Protein 2W53 (pdb70)

Foldseek 3Di:
DLLPQDLVLLLVLLLVQCLVPNLVVRALQSSQVSSVHGSSNVVSPDVGSVRSLLVNLCVLLVVLLVQLQCLLDPVDQQSLVSNLLSQLVVLVCLQVPVSSVSNVVSQLVDDVSVVVSLVSQLVSQLSSVVSCVVNVFWPPPFRSSVLSVQLVVQLSVLSVVCVVDVVPRPSNVSNQVSNQVSCVVTTDPPSDDRPDNDDHDD/DVLLLVCPVCSCVSSPHVCVSLLVLLVVLLVVLLVQLQCLLDPVDQQSLQSNLLSQLVVLVCLLVPVVSVVSVVSLLDDVSSVVSNVVSLVSQLVSQLSSVVSCVVNVFWDPPARSSVLSVQLSVLSSVLSVVCVVPVVVRPSNQNVQVSNLVSCPVITDPPSDDGPDNDDDD

Secondary structure (DSSP, 8-state):
-GGG--HHHHHHHHHHHHHHH-TTT--HHHHHHHHTS-HHHHHTT-SSHHHHHHHHHHHHHHHHHHHHHHTT-TT-S-HHHHHHHHHHHHHHHHHH-HHHHHHHHHHH---HHHHHHHHHHHHHHHHHHHHHHHTT-BPTT--HHHHHHHHHHHHHHHHHHHHH-TTT--HHHHHHHHHHHHHHHHB-TTSS-TT--PPPP-/-HHHHHH---HHHHHT---HHHHHHHHHHHHHHHHHHHHTT-TT-S-HHHHHHHHHHHHHHHHHH-HHHHHHHHHHT---HHHHHHHHHHHHHHHHHHHHHHHHHHTT-BPTT--HHHHHHHHHHHHHHHHHHHHH-TTT--HHHHHHHHHHHHHHHHB-TTSS-TTSPPPP-

InterPro domains:
  IPR001647 DNA-binding HTH domain, TetR-type [PF00440] (16-62)
  IPR001647 DNA-binding HTH domain, TetR-type [PR00455] (16-29)
  IPR001647 DNA-binding HTH domain, TetR-type [PR00455] (37-60)
  IPR001647 DNA-binding HTH domain, TetR-type [PS50977] (10-70)
  IPR009057 Homedomain-like superfamily [SSF46689] (2-80)
  IPR013572 Transcription regulator MAATS, C-terminal [PF08361] (85-199)
  IPR036271 Tetracyclin repressor-like, C-terminal domain superfamily [SSF48498] (83-187)
  IPR050109 HTH-type, TetR-like transcriptional regulator [PTHR30055] (2-196)

Nearest PDB structures (foldseek):
  2w53-assembly1_A  TM=1.005E+00  e=2.068E-30  Stenotrophomonas maltophilia
  3p9t-assembly1_B  TM=9.783E-01  e=3.800E-25  Stenotrophomonas maltophilia
  2w53-assembly1_B  TM=9.657E-01  e=2.876E-20  Stenotrophomonas maltophilia
  5gpa-assembly1_A  TM=8.187E-01  e=2.844E-06  Halalkalibacterium halodurans C-125
  5icj-assembly1_B  TM=6.756E-01  e=6.996E-05  Mycobacterium tuberculosis

Radius of gyration: 22.23 Å; Cα contacts (8 Å, |Δi|>4): 497; chains: 2; bounding box: 61×35×62 Å

CATH classification: 1.10.357.10

Solvent-accessible surface area: 18045 Å² total; per-residue (Å²): 146,40,61,121,6,88,116,98,29,0,0,77,8,0,8,23,1,1,30,105,91,30,48,90,186,0,62,20,87,54,0,0,68,125,29,63,69,81,106,28,0,0,117,152,56,8,155,61,55,82,76,0,37,34,8,0,4,98,53,5,34,75,62,41,14,109,59,10,69,92,2,18,45,116,157,107,90,51,2,1,78,3,0,7,5,8,13,3,54,17,5,53,80,10,31,102,42,119,97,17,81,53,0,28,35,10,18,15,62,65,90,133,67,6,57,54,8,16,110,54,15,24,64,55,8,41,72,1,2,108,38,0,99,109,65,42,32,11,76,180,78,15,61,2,118,48,3,2,41,0,0,16,0,0,10,6,0,1,32,3,0,11,39,36,7,82,145,49,1,50,16,80,109,1,0,29,60,0,0,7,13,2,4,47,41,32,2,89,123,79,28,16,100,85,47,59,103,30,154,85,25,111,99,57,27,74,38,102,34,54,197,70,26,28,80,76,26,64,118,156,77,138,48,74,3,32,16,1,77,98,19,38,85,74,34,19,100,69,7,76,108,1,25,43,100,148,109,88,60,1,0,52,1,0,3,0,7,18,2,51,20,6,49,86,7,22,123,54,120,186,31,70,108,30,31,29,34,17,26,80,63,110,76,24,62,55,49,19,56,45,7,12,112,56,12,14,60,36,2,38,96,0,1,88,49,0,99,95,68,44,28,10,87,164,86,19,59,5,96,52,3,0,17,0,2,16,0,0,24,28,0,0,39,6,2,10,37,20,15,84,149,48,6,45,12,51,154,8,0,22,74,0,0,16,16,2,5,45,41,26,1,74,124,81,43,20,100,85,58,70,81,16,136,109,71

Sequence (375 aa):
EDTQATREGILDAAEACFHEHGVARTTLEMIGARAGYTRGAVYWHFKNKSEVLAAIVERVHLPFFMQELERTSTDQRDTPVHDLRAVMIHSFIELSEDERLRKTMMEIMMLRSTEMQQAGFRDALDRMERALRRARDLGQLREGADPKIAARMLHATVLGVLHGAMVEPELMDLKRDGMMLALDMTLAAYVKDGVFVPGTVPEEPLPREGILDAAEMIGARAGYTSEVLAAIVERVHLPFFMQELERTSTDQRDTPVHDLRAVMMIHSFIELSEDERLRKTMMEIMLRSRVLTEMQQAGFFRRDALDRMERALRRARDLGQLREGADPKIAARMLHATVLGVLHGAMVEPELMDLKRDGMLALDMTLAAYVKDGVFVPGTVPEPL

Structure (mmCIF, N/CA/C/O backbone):
data_2W53
#
_entry.id   2W53
#
_cell.length_a   56.703
_cell.length_b   58.582
_cell.length_c   83.260
_cell.angle_alpha   90.00
_cell.angle_beta   103.14
_cell.angle_gamma   90.00
#
_symmetry.space_group_name_H-M   'P 1 21 1'
#
loop_
_entity.id
_entity.type
_entity.pdbx_description
1 polymer REPRESSOR
2 non-polymer 'SULFATE ION'
3 water water
#
loop_
_atom_site.group_PDB
_atom_site.id
_atom_site.type_symbol
_atom_site.label_atom_id
_atom_site.label_alt_id
_atom_site.label_comp_id
_atom_site.label_asym_id
_atom_site.label_entity_id
_atom_site.label_seq_id
_atom_site.pdbx_PDB_ins_code
_atom_site.Cartn_x
_atom_site.Cartn_y
_atom_site.Cartn_z
_atom_site.occupancy
_atom_site.B_iso_or_equiv
_atom_site.auth_seq_id
_atom_site.auth_comp_id
_atom_site.auth_asym_id
_atom_site.auth_atom_id
_atom_site.pdbx_PDB_model_num
ATOM 1 N N . GLU A 1 7 ? 39.557 14.502 51.264 1.00 50.10 7 GLU A N 1
ATOM 2 C CA . GLU A 1 7 ? 39.182 13.207 51.950 1.00 47.98 7 GLU A CA 1
ATOM 3 C C . GLU A 1 7 ? 37.939 12.623 51.260 1.00 45.99 7 GLU A C 1
ATOM 4 O O . GLU A 1 7 ? 36.797 12.946 51.625 1.00 43.36 7 GLU A O 1
ATOM 10 N N . ASP A 1 8 ? 38.165 11.728 50.297 1.00 42.77 8 ASP A N 1
ATOM 11 C CA . ASP A 1 8 ? 37.108 11.286 49.393 1.00 41.17 8 ASP A CA 1
ATOM 12 C C . ASP A 1 8 ? 35.799 10.863 50.065 1.00 40.24 8 ASP A C 1
ATOM 13 O O . ASP A 1 8 ? 34.740 11.204 49.587 1.00 40.04 8 ASP A O 1
ATOM 18 N N . THR A 1 9 ? 35.875 10.101 51.142 1.00 38.68 9 THR A N 1
ATOM 19 C CA . THR A 1 9 ? 34.655 9.594 51.796 1.00 40.16 9 THR A CA 1
ATOM 20 C C . THR A 1 9 ? 33.818 10.674 52.512 1.00 39.87 9 THR A C 1
ATOM 21 O O . THR A 1 9 ? 32.720 10.392 52.974 1.00 40.05 9 THR A O 1
ATOM 25 N N . GLN A 1 10 ? 34.340 11.895 52.617 1.00 40.75 10 GLN A N 1
ATOM 26 C CA . GLN A 1 10 ? 33.584 13.013 53.219 1.00 40.65 10 GLN A CA 1
ATOM 27 C C . GLN A 1 10 ? 32.741 13.786 52.194 1.00 40.26 10 GLN A C 1
ATOM 28 O O . GLN A 1 10 ? 31.925 14.641 52.572 1.00 37.48 10 GLN A O 1
ATOM 34 N N . ALA A 1 11 ? 32.930 13.509 50.899 1.00 40.58 11 ALA A N 1
ATOM 35 C CA . ALA A 1 11 ? 32.163 14.223 49.875 1.00 41.11 11 ALA A CA 1
ATOM 36 C C . ALA A 1 11 ? 30.680 13.881 49.990 1.00 40.44 11 ALA A C 1
ATOM 37 O O . ALA A 1 11 ? 30.324 12.721 50.211 1.00 42.69 11 ALA A O 1
ATOM 39 N N . THR A 1 12 ? 29.812 14.869 49.807 1.00 39.71 12 THR A N 1
ATOM 40 C CA . THR A 1 12 ? 28.371 14.618 49.890 1.00 39.16 12 THR A CA 1
ATOM 41 C C . THR A 1 12 ? 27.837 14.353 48.499 1.00 38.63 12 THR A C 1
ATOM 42 O O . THR A 1 12 ? 28.462 14.732 47.489 1.00 36.78 12 THR A O 1
ATOM 46 N N . ARG A 1 13 ? 26.677 13.709 48.446 1.00 37.38 13 ARG A N 1
ATOM 47 C CA . ARG A 1 13 ? 26.094 13.339 47.168 1.00 38.86 13 ARG A CA 1
ATOM 48 C C . ARG A 1 13 ? 25.704 14.606 46.415 1.00 38.85 13 ARG A C 1
ATOM 49 O O . ARG A 1 13 ? 25.945 14.710 45.215 1.00 37.15 13 ARG A O 1
ATOM 57 N N . GLU A 1 14 ? 25.097 15.560 47.130 1.00 37.69 14 GLU A N 1
ATOM 58 C CA . GLU A 1 14 ? 24.701 16.826 46.508 1.00 40.26 14 GLU A CA 1
ATOM 59 C C . GLU A 1 14 ? 25.910 17.610 45.963 1.00 40.45 14 GLU A C 1
ATOM 60 O O . GLU A 1 14 ? 25.836 18.184 44.888 1.00 42.66 14 GLU A O 1
ATOM 66 N N . GLY A 1 15 ? 27.012 17.640 46.708 1.00 39.43 15 GLY A N 1
ATOM 67 C CA . GLY A 1 15 ? 28.232 18.303 46.244 1.00 39.25 15 GLY A CA 1
ATOM 68 C C . GLY A 1 15 ? 28.805 17.655 44.995 1.00 39.04 15 GLY A C 1
ATOM 69 O O . GLY A 1 15 ? 29.238 18.351 44.083 1.00 39.48 15 GLY A O 1
ATOM 70 N N . ILE A 1 16 ? 28.813 16.321 44.936 1.00 39.47 16 ILE A N 1
ATOM 71 C CA . ILE A 1 16 ? 29.289 15.620 43.756 1.00 38.28 16 ILE A CA 1
ATOM 72 C C . ILE A 1 16 ? 28.352 15.964 42.580 1.00 38.56 16 ILE A C 1
ATOM 73 O O . ILE A 1 16 ? 28.805 16.304 41.488 1.00 38.74 16 ILE A O 1
ATOM 78 N N . LEU A 1 17 ? 27.046 15.921 42.815 1.00 37.23 17 LEU A N 1
ATOM 79 C CA . LEU A 1 17 ? 26.073 16.275 41.768 1.00 37.32 17 LEU A CA 1
ATOM 80 C C . LEU A 1 17 ? 26.198 17.732 41.310 1.00 36.44 17 LEU A C 1
ATOM 81 O O . LEU A 1 17 ? 26.149 17.991 40.119 1.00 36.41 17 LEU A O 1
ATOM 86 N N . ASP A 1 18 ? 26.345 18.676 42.248 1.00 35.72 18 ASP A N 1
ATOM 87 C CA . ASP A 1 18 ? 26.525 20.091 41.872 1.00 36.99 18 ASP A CA 1
ATOM 88 C C . ASP A 1 18 ? 27.789 20.275 41.003 1.00 36.91 18 ASP A C 1
ATOM 89 O O . ASP A 1 18 ? 27.759 20.988 39.999 1.00 35.95 18 ASP A O 1
ATOM 94 N N . ALA A 1 19 ? 28.901 19.648 41.409 1.00 37.14 19 ALA A N 1
ATOM 95 C CA . ALA A 1 19 ? 30.145 19.684 40.629 1.00 38.17 19 ALA A CA 1
ATOM 96 C C . ALA A 1 19 ? 29.956 19.043 39.262 1.00 38.98 19 ALA A C 1
ATOM 97 O O . ALA A 1 19 ? 30.404 19.583 38.264 1.00 37.17 19 ALA A O 1
ATOM 99 N N . ALA A 1 20 ? 29.287 17.884 39.225 1.00 38.26 20 ALA A N 1
ATOM 100 C CA . ALA A 1 20 ? 29.039 17.186 37.950 1.00 38.08 20 ALA A CA 1
ATOM 101 C C . ALA A 1 20 ? 28.192 17.983 36.946 1.00 37.34 20 ALA A C 1
ATOM 102 O O . ALA A 1 20 ? 28.486 18.040 35.720 1.00 35.47 20 ALA A O 1
ATOM 104 N N . GLU A 1 21 ? 27.127 18.601 37.442 1.00 35.56 21 GLU A N 1
ATOM 105 C CA . GLU A 1 21 ? 26.283 19.445 36.617 1.00 36.97 21 GLU A CA 1
ATOM 106 C C . GLU A 1 21 ? 27.085 20.606 35.968 1.00 36.92 21 GLU A C 1
ATOM 107 O O . GLU A 1 21 ? 26.926 20.916 34.764 1.00 35.73 21 GLU A O 1
ATOM 113 N N . ALA A 1 22 ? 27.957 21.243 36.754 1.00 37.63 22 ALA A N 1
ATOM 114 C CA . ALA A 1 22 ? 28.790 22.370 36.251 1.00 38.68 22 ALA A CA 1
ATOM 115 C C . ALA A 1 22 ? 29.744 21.917 35.149 1.00 36.26 22 ALA A C 1
ATOM 116 O O . ALA A 1 22 ? 29.923 22.602 34.157 1.00 39.59 22 ALA A O 1
ATOM 118 N N . CYS A 1 23 ? 30.355 20.751 35.343 1.00 39.85 23 CYS A N 1
ATOM 119 C CA . CYS A 1 23 ? 31.257 20.148 34.359 1.00 38.10 23 CYS A CA 1
ATOM 120 C C . CYS A 1 23 ? 30.542 19.780 33.077 1.00 36.79 23 CYS A C 1
ATOM 121 O O . CYS A 1 23 ? 31.020 20.085 31.997 1.00 36.09 23 CYS A O 1
ATOM 124 N N . PHE A 1 24 ? 29.405 19.093 33.211 1.00 37.33 24 PHE A N 1
ATOM 125 C CA . PHE A 1 24 ? 28.574 18.695 32.078 1.00 36.93 24 PHE A CA 1
ATOM 126 C C . PHE A 1 24 ? 28.108 19.918 31.318 1.00 36.84 24 PHE A C 1
ATOM 127 O O . PHE A 1 24 ? 28.112 19.933 30.065 1.00 35.26 24 PHE A O 1
ATOM 135 N N . HIS A 1 25 ? 27.726 20.969 32.043 1.00 36.34 25 HIS A N 1
ATOM 136 C CA . HIS A 1 25 ? 27.299 22.203 31.369 1.00 36.07 25 HIS A CA 1
ATOM 137 C C . HIS A 1 25 ? 28.432 22.837 30.556 1.00 37.77 25 HIS A C 1
ATOM 138 O O . HIS A 1 25 ? 28.203 23.393 29.478 1.00 34.95 25 HIS A O 1
ATOM 145 N N . GLU A 1 26 ? 29.646 22.758 31.086 1.00 38.25 26 GLU A N 1
ATOM 146 C CA . GLU A 1 26 ? 30.764 23.473 30.478 1.00 40.01 26 GLU A CA 1
ATOM 147 C C . GLU A 1 26 ? 31.520 22.695 29.419 1.00 39.09 26 GLU A C 1
ATOM 148 O O . GLU A 1 26 ? 31.969 23.273 28.441 1.00 39.14 26 GLU A O 1
ATOM 154 N N . HIS A 1 27 ? 31.600 21.381 29.582 1.00 37.40 27 HIS A N 1
ATOM 155 C CA . HIS A 1 27 ? 32.379 20.531 28.684 1.00 38.37 27 HIS A CA 1
ATOM 156 C C . HIS A 1 27 ? 31.550 19.566 27.873 1.00 38.67 27 HIS A C 1
ATOM 157 O O . HIS A 1 27 ? 32.008 19.037 26.865 1.00 36.70 27 HIS A O 1
ATOM 164 N N . GLY A 1 28 ? 30.323 19.318 28.318 1.00 38.63 28 GLY A N 1
ATOM 165 C CA . GLY A 1 28 ? 29.500 18.342 27.646 1.00 38.71 28 GLY A CA 1
ATOM 166 C C . GLY A 1 28 ? 29.668 17.038 28.392 1.00 39.34 28 GLY A C 1
ATOM 167 O O . GLY A 1 28 ? 30.571 16.885 29.241 1.00 41.86 28 GLY A O 1
ATOM 168 N N . VAL A 1 29 ? 28.795 16.082 28.112 1.00 40.36 29 VAL A N 1
ATOM 169 C CA . VAL A 1 29 ? 28.827 14.817 28.847 1.00 42.38 29 VAL A CA 1
ATOM 170 C C . VAL A 1 29 ? 30.033 13.951 28.457 1.00 41.20 29 VAL A C 1
ATOM 171 O O . VAL A 1 29 ? 30.733 13.405 29.311 1.00 42.80 29 VAL A O 1
ATOM 175 N N . ALA A 1 30 ? 30.273 13.846 27.157 1.00 40.13 30 ALA A N 1
ATOM 176 C CA . ALA A 1 30 ? 31.379 13.048 26.604 1.00 39.15 30 ALA A CA 1
ATOM 177 C C . ALA A 1 30 ? 32.775 13.392 27.152 1.00 38.76 30 ALA A C 1
ATOM 178 O O . ALA A 1 30 ? 33.572 12.501 27.484 1.00 39.20 30 ALA A O 1
ATOM 180 N N . ARG A 1 31 ? 33.064 14.685 27.249 1.00 38.16 31 ARG A N 1
ATOM 181 C CA . ARG A 1 31 ? 34.398 15.161 27.592 1.00 38.24 31 ARG A CA 1
ATOM 182 C C . ARG A 1 31 ? 34.615 15.318 29.097 1.00 38.37 31 ARG A C 1
ATOM 183 O O . ARG A 1 31 ? 35.741 15.506 29.534 1.00 39.84 31 ARG A O 1
ATOM 191 N N . THR A 1 32 ? 33.540 15.226 29.879 1.00 36.24 32 THR A N 1
ATOM 192 C CA . THR A 1 32 ? 33.616 15.308 31.333 1.00 35.75 32 THR A CA 1
ATOM 193 C C . THR A 1 32 ? 34.128 13.962 31.864 1.00 36.66 32 THR A C 1
ATOM 194 O O . THR A 1 32 ? 33.696 12.917 31.410 1.00 38.19 32 THR A O 1
ATOM 198 N N . THR A 1 33 ? 35.068 13.969 32.805 1.00 36.91 33 THR A N 1
ATOM 199 C CA . THR A 1 33 ? 35.554 12.713 33.334 1.00 35.18 33 THR A CA 1
ATOM 200 C C . THR A 1 33 ? 35.205 12.625 34.793 1.00 35.82 33 THR A C 1
ATOM 201 O O . THR A 1 33 ? 34.839 13.623 35.425 1.00 35.88 33 THR A O 1
ATOM 205 N N . LEU A 1 34 ? 35.339 11.429 35.357 1.00 36.02 34 LEU A N 1
ATOM 206 C CA . LEU A 1 34 ? 35.142 11.293 36.775 1.00 37.93 34 LEU A CA 1
ATOM 207 C C . LEU A 1 34 ? 36.200 12.070 37.578 1.00 38.10 34 LEU A C 1
ATOM 208 O O . LEU A 1 34 ? 35.884 12.637 38.635 1.00 40.06 34 LEU A O 1
ATOM 213 N N . GLU A 1 35 ? 37.435 12.073 37.098 1.00 34.72 35 GLU A N 1
ATOM 214 C CA . GLU A 1 35 ? 38.487 12.857 37.732 1.00 38.55 35 GLU A CA 1
ATOM 215 C C . GLU A 1 35 ? 38.126 14.345 37.754 1.00 37.60 35 GLU A C 1
ATOM 216 O O . GLU A 1 35 ? 38.337 15.045 38.745 1.00 37.68 35 GLU A O 1
ATOM 222 N N . MET A 1 36 ? 37.575 14.821 36.646 1.00 36.07 36 MET A N 1
ATOM 223 C CA . MET A 1 36 ? 37.250 16.222 36.547 1.00 37.23 36 MET A CA 1
ATOM 224 C C . MET A 1 36 ? 36.144 16.601 37.532 1.00 35.65 36 MET A C 1
ATOM 225 O O . MET A 1 36 ? 36.231 17.624 38.223 1.00 33.69 36 MET A O 1
ATOM 230 N N . ILE A 1 37 ? 35.084 15.796 37.575 1.00 35.40 37 ILE A N 1
ATOM 231 C CA . ILE A 1 37 ? 34.005 15.993 38.529 1.00 35.82 37 ILE A CA 1
ATOM 232 C C . ILE A 1 37 ? 34.542 15.977 39.985 1.00 37.02 37 ILE A C 1
ATOM 233 O O . ILE A 1 37 ? 34.243 16.880 40.788 1.00 37.63 37 ILE A O 1
ATOM 238 N N . GLY A 1 38 ? 35.378 14.995 40.303 1.00 35.96 38 GLY A N 1
ATOM 239 C CA . GLY A 1 38 ? 35.951 14.931 41.650 1.00 36.58 38 GLY A CA 1
ATOM 240 C C . GLY A 1 38 ? 36.718 16.191 41.966 1.00 36.47 38 GLY A C 1
ATOM 241 O O . GLY A 1 38 ? 36.541 16.798 43.027 1.00 38.29 38 GLY A O 1
ATOM 242 N N . ALA A 1 39 ? 37.595 16.590 41.038 1.00 38.33 39 ALA A N 1
ATOM 243 C CA . ALA A 1 39 ? 38.430 17.761 41.237 1.00 39.04 39 ALA A CA 1
ATOM 244 C C . ALA A 1 39 ? 37.572 18.994 41.416 1.00 39.05 39 ALA A C 1
ATOM 245 O O . ALA A 1 39 ? 37.853 19.834 42.279 1.00 41.78 39 ALA A O 1
ATOM 247 N N . ARG A 1 40 ? 36.548 19.113 40.581 1.00 39.68 40 ARG A N 1
ATOM 248 C CA . ARG A 1 40 ? 35.636 20.261 40.637 1.00 40.06 40 ARG A CA 1
ATOM 249 C C . ARG A 1 40 ? 35.048 20.369 42.047 1.00 39.74 40 ARG A C 1
ATOM 250 O O . ARG A 1 40 ? 34.924 21.462 42.572 1.00 38.98 40 ARG A O 1
ATOM 258 N N . ALA A 1 41 ? 34.683 19.231 42.640 1.00 38.38 41 ALA A N 1
ATOM 259 C CA . ALA A 1 41 ? 34.034 19.190 43.965 1.00 38.64 41 ALA A CA 1
ATOM 260 C C . ALA A 1 41 ? 35.034 19.393 45.098 1.00 38.97 41 ALA A C 1
ATOM 261 O O . ALA A 1 41 ? 34.643 19.559 46.254 1.00 37.88 41 ALA A O 1
ATOM 263 N N . GLY A 1 42 ? 36.323 19.362 44.763 1.00 37.63 42 GLY A N 1
ATOM 264 C CA . GLY A 1 42 ? 37.383 19.575 45.754 1.00 37.70 42 GLY A CA 1
ATOM 265 C C . GLY A 1 42 ? 38.005 18.278 46.255 1.00 36.33 42 GLY A C 1
ATOM 266 O O . GLY A 1 42 ? 38.702 18.269 47.282 1.00 37.47 42 GLY A O 1
ATOM 267 N N . TYR A 1 43 ? 37.787 17.193 45.525 1.00 35.50 43 TYR A N 1
ATOM 268 C CA . TYR A 1 43 ? 38.247 15.860 45.949 1.00 37.10 43 TYR A CA 1
ATOM 269 C C . TYR A 1 43 ? 38.926 15.186 44.765 1.00 37.75 43 TYR A C 1
ATOM 270 O O . TYR A 1 43 ? 39.553 15.860 43.954 1.00 36.68 43 TYR A O 1
ATOM 279 N N . THR A 1 44 ? 38.799 13.858 44.681 1.00 37.34 44 THR A N 1
ATOM 280 C CA . THR A 1 44 ? 39.293 13.096 43.542 1.00 38.35 44 THR A CA 1
ATOM 281 C C . THR A 1 44 ? 38.197 12.174 43.014 1.00 38.47 44 THR A C 1
ATOM 282 O O . THR A 1 44 ? 37.065 12.168 43.515 1.00 37.34 44 THR A O 1
ATOM 286 N N . ARG A 1 45 ? 38.540 11.389 41.992 1.00 36.36 45 ARG A N 1
ATOM 287 C CA . ARG A 1 45 ? 37.595 10.450 41.379 1.00 38.06 45 ARG A CA 1
ATOM 288 C C . ARG A 1 45 ? 36.941 9.528 42.463 1.00 35.73 45 ARG A C 1
ATOM 289 O O . ARG A 1 45 ? 35.793 9.148 42.370 1.00 35.98 45 ARG A O 1
ATOM 297 N N . GLY A 1 46 ? 37.695 9.188 43.477 1.00 34.21 46 GLY A N 1
ATOM 298 C CA . GLY A 1 46 ? 37.200 8.269 44.528 1.00 35.63 46 GLY A CA 1
ATOM 299 C C . GLY A 1 46 ? 35.984 8.834 45.223 1.00 37.75 46 GLY A C 1
ATOM 300 O O . GLY A 1 46 ? 35.089 8.077 45.648 1.00 39.00 46 GLY A O 1
ATOM 301 N N . ALA A 1 47 ? 35.914 10.162 45.323 1.00 37.37 47 ALA A N 1
ATOM 302 C CA . ALA A 1 47 ? 34.737 10.803 45.937 1.00 38.06 47 ALA A CA 1
ATOM 303 C C . ALA A 1 47 ? 33.498 10.579 45.057 1.00 38.86 47 ALA A C 1
ATOM 304 O O . ALA A 1 47 ? 32.370 10.499 45.541 1.00 38.70 47 ALA A O 1
ATOM 306 N N . VAL A 1 48 ? 33.701 10.454 43.756 1.00 38.03 48 VAL A N 1
ATOM 307 C CA . VAL A 1 48 ? 32.555 10.238 42.889 1.00 36.96 48 VAL A CA 1
ATOM 308 C C . VAL A 1 48 ? 32.101 8.789 43.016 1.00 37.05 48 VAL A C 1
ATOM 309 O O . VAL A 1 48 ? 30.912 8.494 43.112 1.00 36.91 48 VAL A O 1
ATOM 313 N N . TYR A 1 49 ? 33.073 7.893 43.061 1.00 35.52 49 TYR A N 1
ATOM 314 C CA . TYR A 1 49 ? 32.790 6.478 43.188 1.00 36.32 49 TYR A CA 1
ATOM 315 C C . TYR A 1 49 ? 32.081 6.215 44.510 1.00 34.73 49 TYR A C 1
ATOM 316 O O . TYR A 1 49 ? 31.374 5.226 44.643 1.00 34.65 49 TYR A O 1
ATOM 325 N N . TRP A 1 50 ? 32.324 7.047 45.514 1.00 34.09 50 TRP A N 1
ATOM 326 C CA . TRP A 1 50 ? 31.715 6.789 46.837 1.00 33.46 50 TRP A CA 1
ATOM 327 C C . TRP A 1 50 ? 30.170 6.806 46.724 1.00 35.60 50 TRP A C 1
ATOM 328 O O . TRP A 1 50 ? 29.472 6.264 47.567 1.00 33.98 50 TRP A O 1
ATOM 339 N N . HIS A 1 51 ? 29.660 7.459 45.686 1.00 36.21 51 HIS A N 1
ATOM 340 C CA . HIS A 1 51 ? 28.216 7.627 45.478 1.00 36.86 51 HIS A CA 1
ATOM 341 C C . HIS A 1 51 ? 27.683 7.062 44.197 1.00 38.21 51 HIS A C 1
ATOM 342 O O . HIS A 1 51 ? 26.500 6.700 44.130 1.00 38.33 51 HIS A O 1
ATOM 349 N N . PHE A 1 52 ? 28.539 6.984 43.179 1.00 36.96 52 PHE A N 1
ATOM 350 C CA . PHE A 1 52 ? 28.093 6.536 41.846 1.00 37.37 52 PHE A CA 1
ATOM 351 C C . PHE A 1 52 ? 29.010 5.482 41.249 1.00 37.22 52 PHE A C 1
ATOM 352 O O . PHE A 1 52 ? 30.230 5.525 41.406 1.00 37.70 52 PHE A O 1
ATOM 360 N N . LYS A 1 53 ? 28.414 4.508 40.592 1.00 37.66 53 LYS A N 1
ATOM 361 C CA . LYS A 1 53 ? 29.177 3.424 40.018 1.00 39.63 53 LYS A CA 1
ATOM 362 C C . LYS A 1 53 ? 29.989 3.944 38.833 1.00 40.07 53 LYS A C 1
ATOM 363 O O . LYS A 1 53 ? 31.095 3.496 38.593 1.00 40.68 53 LYS A O 1
ATOM 369 N N . ASN A 1 54 ? 29.442 4.904 38.088 1.00 37.75 54 ASN A N 1
ATOM 370 C CA . ASN A 1 54 ? 30.099 5.346 36.891 1.00 37.38 54 ASN A CA 1
ATOM 371 C C . ASN A 1 54 ? 29.484 6.656 36.440 1.00 36.88 54 ASN A C 1
ATOM 372 O O . ASN A 1 54 ? 28.606 7.178 37.089 1.00 34.91 54 ASN A O 1
ATOM 377 N N . LYS A 1 55 ? 29.952 7.199 35.332 1.00 39.65 55 LYS A N 1
ATOM 378 C CA . LYS A 1 55 ? 29.458 8.514 34.876 1.00 40.54 55 LYS A CA 1
ATOM 379 C C . LYS A 1 55 ? 27.971 8.476 34.459 1.00 39.67 55 LYS A C 1
ATOM 380 O O . LYS A 1 55 ? 27.249 9.428 34.685 1.00 41.02 55 LYS A O 1
ATOM 386 N N . SER A 1 56 ? 27.518 7.374 33.868 1.00 37.76 56 SER A N 1
ATOM 387 C CA . SER A 1 56 ? 26.116 7.234 33.536 1.00 38.16 56 SER A CA 1
ATOM 388 C C . SER A 1 56 ? 25.229 7.429 34.753 1.00 37.50 56 SER A C 1
ATOM 389 O O . SER A 1 56 ? 24.172 8.074 34.638 1.00 36.68 56 SER A O 1
ATOM 392 N N . GLU A 1 57 ? 25.619 6.850 35.898 1.00 35.66 57 GLU A N 1
ATOM 393 C CA . GLU A 1 57 ? 24.822 6.970 37.116 1.00 34.98 57 GLU A CA 1
ATOM 394 C C . GLU A 1 57 ? 24.815 8.405 37.575 1.00 36.53 57 GLU A C 1
ATOM 395 O O . GLU A 1 57 ? 23.802 8.883 38.123 1.00 35.80 57 GLU A O 1
ATOM 401 N N . VAL A 1 58 ? 25.938 9.091 37.391 1.00 37.09 58 VAL A N 1
ATOM 402 C CA . VAL A 1 58 ? 26.001 10.495 37.803 1.00 39.03 58 VAL A CA 1
ATOM 403 C C . VAL A 1 58 ? 25.034 11.319 36.958 1.00 39.66 58 VAL A C 1
ATOM 404 O O . VAL A 1 58 ? 24.200 12.090 37.466 1.00 38.55 58 VAL A O 1
ATOM 408 N N . LEU A 1 59 ? 25.118 11.124 35.644 1.00 39.69 59 LEU A N 1
ATOM 409 C CA . LEU A 1 59 ? 24.270 11.882 34.710 1.00 38.29 59 LEU A CA 1
ATOM 410 C C . LEU A 1 59 ? 22.805 11.616 35.003 1.00 37.91 59 LEU A C 1
ATOM 411 O O . LEU A 1 59 ? 21.972 12.540 35.029 1.00 38.89 59 LEU A O 1
ATOM 416 N N . ALA A 1 60 ? 22.483 10.354 35.290 1.00 37.44 60 ALA A N 1
ATOM 417 C CA . ALA A 1 60 ? 21.110 9.989 35.586 1.00 35.96 60 ALA A CA 1
ATOM 418 C C . ALA A 1 60 ? 20.594 10.641 36.863 1.00 35.21 60 ALA A C 1
ATOM 419 O O . ALA A 1 60 ? 19.407 10.918 36.966 1.00 34.88 60 ALA A O 1
ATOM 421 N N . ALA A 1 61 ? 21.466 10.778 37.872 1.00 34.85 61 ALA A N 1
ATOM 422 C CA . ALA A 1 61 ? 21.086 11.420 39.127 1.00 34.78 61 ALA A CA 1
ATOM 423 C C . ALA A 1 61 ? 20.870 12.932 38.896 1.00 34.49 61 ALA A C 1
ATOM 424 O O . ALA A 1 61 ? 19.981 13.529 39.478 1.00 36.39 61 ALA A O 1
ATOM 426 N N . ILE A 1 62 ? 21.696 13.534 38.047 1.00 35.51 62 ILE A N 1
ATOM 427 C CA . ILE A 1 62 ? 21.556 14.958 37.676 1.00 37.83 62 ILE A CA 1
ATOM 428 C C . ILE A 1 62 ? 20.230 15.208 36.987 1.00 39.40 62 ILE A C 1
ATOM 429 O O . ILE A 1 62 ? 19.513 16.184 37.267 1.00 39.34 62 ILE A O 1
ATOM 434 N N . VAL A 1 63 ? 19.886 14.291 36.096 1.00 41.33 63 VAL A N 1
ATOM 435 C CA . VAL A 1 63 ? 18.644 14.386 35.351 1.00 41.43 63 VAL A CA 1
ATOM 436 C C . VAL A 1 63 ? 17.435 14.132 36.248 1.00 41.94 63 VAL A C 1
ATOM 437 O O . VAL A 1 63 ? 16.422 14.823 36.138 1.00 41.64 63 VAL A O 1
ATOM 441 N N . GLU A 1 64 ? 17.535 13.155 37.141 1.00 41.66 64 GLU A N 1
ATOM 442 C CA . GLU A 1 64 ? 16.414 12.828 38.014 1.00 43.96 64 GLU A CA 1
ATOM 443 C C . GLU A 1 64 ? 16.051 14.001 38.945 1.00 42.96 64 GLU A C 1
ATOM 444 O O . GLU A 1 64 ? 14.882 14.207 39.272 1.00 39.92 64 GLU A O 1
ATOM 450 N N . ARG A 1 65 ? 17.072 14.757 39.352 1.00 43.27 65 ARG A N 1
ATOM 451 C CA . ARG A 1 65 ? 16.969 15.838 40.343 1.00 43.26 65 ARG A CA 1
ATOM 452 C C . ARG A 1 65 ? 16.126 17.004 39.820 1.00 43.21 65 ARG A C 1
ATOM 453 O O . ARG A 1 65 ? 15.389 17.650 40.564 1.00 43.00 65 ARG A O 1
ATOM 461 N N . VAL A 1 66 ? 16.222 17.238 38.518 1.00 43.28 66 VAL A N 1
ATOM 462 C CA . VAL A 1 66 ? 15.524 18.323 37.836 1.00 43.63 66 VAL A CA 1
ATOM 463 C C . VAL A 1 66 ? 14.188 17.827 37.305 1.00 45.50 66 VAL A C 1
ATOM 464 O O . VAL A 1 66 ? 13.147 18.479 37.428 1.00 44.89 66 VAL A O 1
ATOM 468 N N . HIS A 1 67 ? 14.224 16.642 36.723 1.00 46.93 67 HIS A N 1
ATOM 469 C CA . HIS A 1 67 ? 13.063 16.063 36.078 1.00 48.66 67 HIS A CA 1
ATOM 470 C C . HIS A 1 67 ? 11.961 15.646 37.056 1.00 48.89 67 HIS A C 1
ATOM 471 O O . HIS A 1 67 ? 10.787 15.879 36.790 1.00 50.52 67 HIS A O 1
ATOM 478 N N . LEU A 1 68 ? 12.330 15.087 38.198 1.00 47.97 68 LEU A N 1
ATOM 479 C CA . LEU A 1 68 ? 11.333 14.547 39.126 1.00 47.44 68 LEU A CA 1
ATOM 480 C C . LEU A 1 68 ? 10.389 15.525 39.848 1.00 47.58 68 LEU A C 1
ATOM 481 O O . LEU A 1 68 ? 9.248 15.180 40.118 1.00 48.54 68 LEU A O 1
ATOM 486 N N . PRO A 1 69 ? 10.867 16.728 40.201 1.00 46.90 69 PRO A N 1
ATOM 487 C CA . PRO A 1 69 ? 9.904 17.707 40.710 1.00 45.72 69 PRO A CA 1
ATOM 488 C C . PRO A 1 69 ? 8.827 18.039 39.647 1.00 44.15 69 PRO A C 1
ATOM 489 O O . PRO A 1 69 ? 7.634 18.151 39.968 1.00 44.25 69 PRO A O 1
ATOM 493 N N . PHE A 1 70 ? 9.239 18.194 38.393 1.00 43.05 70 PHE A N 1
ATOM 494 C CA A PHE A 1 70 ? 8.286 18.474 37.329 0.50 42.22 70 PHE A CA 1
ATOM 495 C CA B PHE A 1 70 ? 8.289 18.454 37.330 0.50 43.23 70 PHE A CA 1
ATOM 496 C C . PHE A 1 70 ? 7.260 17.339 37.249 1.00 42.72 70 PHE A C 1
ATOM 497 O O . PHE A 1 70 ? 6.079 17.583 37.034 1.00 42.62 70 PHE A O 1
ATOM 512 N N . MET A 1 71 ? 7.710 16.105 37.443 1.00 42.37 71 MET A N 1
ATOM 513 C CA . MET A 1 71 ? 6.794 14.969 37.329 1.00 43.08 71 MET A CA 1
ATOM 514 C C . MET A 1 71 ? 5.777 14.952 38.466 1.00 41.62 71 MET A C 1
ATOM 515 O O . MET A 1 71 ? 4.601 14.681 38.240 1.00 42.40 71 MET A O 1
ATOM 520 N N . GLN A 1 72 ? 6.231 15.236 39.681 1.00 40.19 72 GLN A N 1
ATOM 521 C CA . GLN A 1 72 ? 5.337 15.335 40.832 1.00 38.64 72 GLN A CA 1
ATOM 522 C C . GLN A 1 72 ? 4.258 16.407 40.623 1.00 36.61 72 GLN A C 1
ATOM 523 O O . GLN A 1 72 ? 3.132 16.215 41.041 1.00 36.59 72 GLN A O 1
ATOM 529 N N . GLU A 1 73 ? 4.617 17.547 40.035 1.00 36.39 73 GLU A N 1
ATOM 530 C CA . GLU A 1 73 ? 3.656 18.611 39.743 1.00 35.79 73 GLU A CA 1
ATOM 531 C C . GLU A 1 73 ? 2.608 18.181 38.708 1.00 34.51 73 GLU A C 1
ATOM 532 O O . GLU A 1 73 ? 1.424 18.358 38.911 1.00 36.31 73 GLU A O 1
ATOM 538 N N . LEU A 1 74 ? 3.054 17.634 37.587 1.00 33.32 74 LEU A N 1
ATOM 539 C CA . LEU A 1 74 ? 2.158 17.136 36.582 1.00 35.71 74 LEU A CA 1
ATOM 540 C C . LEU A 1 74 ? 1.206 16.094 37.154 1.00 36.23 74 LEU A C 1
ATOM 541 O O . LEU A 1 74 ? 0.056 16.025 36.748 1.00 38.35 74 LEU A O 1
ATOM 546 N N . GLU A 1 75 ? 1.705 15.255 38.066 1.00 36.18 75 GLU A N 1
ATOM 547 C CA . GLU A 1 75 ? 0.887 14.249 38.710 1.00 37.25 75 GLU A CA 1
ATOM 548 C C . GLU A 1 75 ? -0.306 14.851 39.432 1.00 36.76 75 GLU A C 1
ATOM 549 O O . GLU A 1 75 ? -1.420 14.315 39.343 1.00 34.54 75 GLU A O 1
ATOM 555 N N . ARG A 1 76 ? -0.074 15.969 40.115 1.00 37.10 76 ARG A N 1
ATOM 556 C CA . ARG A 1 76 ? -1.118 16.645 40.901 1.00 40.45 76 ARG A CA 1
ATOM 557 C C . ARG A 1 76 ? -2.290 17.125 40.058 1.00 38.97 76 ARG A C 1
ATOM 558 O O . ARG A 1 76 ? -3.399 17.269 40.584 1.00 40.47 76 ARG A O 1
ATOM 566 N N . THR A 1 77 ? -2.033 17.421 38.786 1.00 38.01 77 THR A N 1
ATOM 567 C CA . THR A 1 77 ? -3.050 18.015 37.913 1.00 35.88 77 THR A CA 1
ATOM 568 C C . THR A 1 77 ? -4.273 17.100 37.669 1.00 36.77 77 THR A C 1
ATOM 569 O O . THR A 1 77 ? -5.315 17.578 37.275 1.00 36.76 77 THR A O 1
ATOM 573 N N . SER A 1 78 ? -4.122 15.797 37.885 1.00 36.11 78 SER A N 1
ATOM 574 C CA . SER A 1 78 ? -5.200 14.837 37.614 1.00 35.81 78 SER A CA 1
ATOM 575 C C . SER A 1 78 ? -5.937 14.428 38.899 1.00 35.93 78 SER A C 1
ATOM 576 O O . SER A 1 78 ? -6.773 13.506 38.911 1.00 38.28 78 SER A O 1
ATOM 579 N N . THR A 1 79 ? -5.652 15.119 39.991 1.00 36.19 79 THR A N 1
ATOM 580 C CA . THR A 1 79 ? -6.232 14.742 41.266 1.00 36.95 79 THR A CA 1
ATOM 581 C C . THR A 1 79 ? -7.763 14.805 41.308 1.00 37.09 79 THR A C 1
ATOM 582 O O . THR A 1 79 ? -8.354 15.675 40.652 1.00 34.51 79 THR A O 1
ATOM 586 N N . ASP A 1 80 ? -8.357 13.876 42.088 1.00 38.01 80 ASP A N 1
ATOM 587 C CA . ASP A 1 80 ? -9.795 13.781 42.389 1.00 40.37 80 ASP A CA 1
ATOM 588 C C . ASP A 1 80 ? -10.308 14.865 43.311 1.00 39.77 80 ASP A C 1
ATOM 589 O O . ASP A 1 80 ? -11.521 14.973 43.531 1.00 39.83 80 ASP A O 1
ATOM 594 N N . GLN A 1 81 ? -9.392 15.631 43.884 1.00 38.60 81 GLN A N 1
ATOM 595 C CA . GLN A 1 81 ? -9.751 16.567 44.935 1.00 39.04 81 GLN A CA 1
ATOM 596 C C . GLN A 1 81 ? -9.930 17.989 44.457 1.00 37.83 81 GLN A C 1
ATOM 597 O O . GLN A 1 81 ? -10.235 18.893 45.251 1.00 37.24 81 GLN A O 1
ATOM 603 N N . ARG A 1 82 ? -9.767 18.157 43.152 1.00 35.61 82 ARG A N 1
ATOM 604 C CA . ARG A 1 82 ? -9.936 19.437 42.480 1.00 36.72 82 ARG A CA 1
ATOM 605 C C . ARG A 1 82 ? -10.631 19.242 41.157 1.00 36.07 82 ARG A C 1
ATOM 606 O O . ARG A 1 82 ? -10.503 18.205 40.512 1.00 38.13 82 ARG A O 1
ATOM 614 N N . ASP A 1 83 ? -11.330 20.266 40.715 1.00 37.20 83 ASP A N 1
ATOM 615 C CA . ASP A 1 83 ? -12.149 20.120 39.536 1.00 38.33 83 ASP A CA 1
ATOM 616 C C . ASP A 1 83 ? -11.720 20.962 38.373 1.00 37.07 83 ASP A C 1
ATOM 617 O O . ASP A 1 83 ? -12.519 21.219 37.489 1.00 36.73 83 ASP A O 1
ATOM 622 N N . THR A 1 84 ? -10.451 21.380 38.345 1.00 38.18 84 THR A N 1
ATOM 623 C CA . THR A 1 84 ? -9.966 22.210 37.260 1.00 35.33 84 THR A CA 1
ATOM 624 C C . THR A 1 84 ? -8.675 21.625 36.666 1.00 36.34 84 THR A C 1
ATOM 625 O O . THR A 1 84 ? -7.626 22.277 36.710 1.00 35.36 84 THR A O 1
ATOM 629 N N . PRO A 1 85 ? -8.752 20.404 36.092 1.00 34.43 85 PRO A N 1
ATOM 630 C CA . PRO A 1 85 ? -7.539 19.756 35.611 1.00 34.08 85 PRO A CA 1
ATOM 631 C C . PRO A 1 85 ? -6.857 20.520 34.483 1.00 35.95 85 PRO A C 1
ATOM 63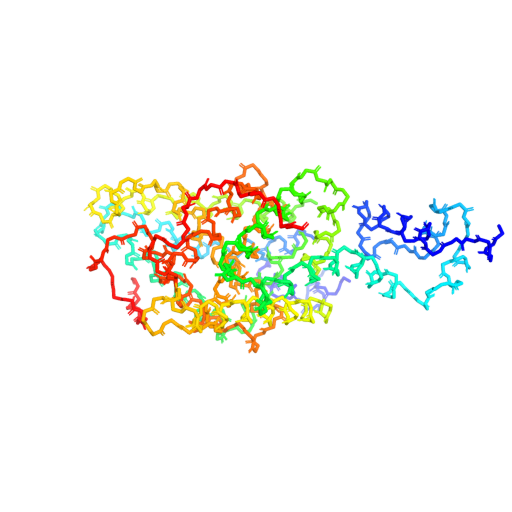2 O O . PRO A 1 85 ? -5.628 20.472 34.364 1.00 35.24 85 PRO A O 1
ATOM 636 N N . VAL A 1 86 ? -7.643 21.132 33.597 1.00 34.51 86 VAL A N 1
ATOM 637 C CA . VAL A 1 86 ? -7.048 21.922 32.525 1.00 34.67 86 VAL A CA 1
ATOM 638 C C . VAL A 1 86 ? -6.328 23.165 33.063 1.00 35.46 86 VAL A C 1
ATOM 639 O O . VAL A 1 86 ? -5.205 23.454 32.648 1.00 37.68 86 VAL A O 1
ATOM 643 N N . HIS A 1 87 ? -6.950 23.905 33.981 1.00 36.71 87 HIS A N 1
ATOM 644 C CA . HIS A 1 87 ? -6.267 25.079 34.515 1.00 38.60 87 HIS A CA 1
ATOM 645 C C . HIS A 1 87 ? -5.016 24.650 35.267 1.00 37.62 87 HIS A C 1
ATOM 646 O O . HIS A 1 87 ? -4.010 25.364 35.259 1.00 38.14 87 HIS A O 1
ATOM 653 N N . ASP A 1 88 ? -5.101 23.521 35.971 1.00 35.48 88 ASP A N 1
ATOM 654 C CA . ASP A 1 88 ? -4.003 23.058 36.814 1.00 34.46 88 ASP A CA 1
ATOM 655 C C . ASP A 1 88 ? -2.821 22.664 35.914 1.00 35.18 88 ASP A C 1
ATOM 656 O O . ASP A 1 88 ? -1.675 22.980 36.219 1.00 32.46 88 ASP A O 1
ATOM 661 N N . LEU A 1 89 ? -3.121 21.979 34.821 1.00 34.98 89 LEU A N 1
ATOM 662 C CA . LEU A 1 89 ? -2.094 21.618 33.820 1.00 35.83 89 LEU A CA 1
ATOM 663 C C . LEU A 1 89 ? -1.428 22.872 33.238 1.00 37.12 89 LEU A C 1
ATOM 664 O O . LEU A 1 89 ? -0.193 22.918 33.080 1.00 34.31 89 LEU A O 1
ATOM 669 N N . ARG A 1 90 ? -2.226 23.884 32.905 1.00 35.40 90 ARG A N 1
ATOM 670 C CA . ARG A 1 90 ? -1.644 25.138 32.394 1.00 37.69 90 ARG A CA 1
ATOM 671 C C . ARG A 1 90 ? -0.777 25.774 33.453 1.00 35.58 90 ARG A C 1
ATOM 672 O O . ARG A 1 90 ? 0.307 26.266 33.136 1.00 38.57 90 ARG A O 1
ATOM 680 N N . ALA A 1 91 ? -1.228 25.735 34.692 1.00 34.36 91 ALA A N 1
ATOM 681 C CA . ALA A 1 91 ? -0.489 26.363 35.794 1.00 36.66 91 ALA A CA 1
ATOM 682 C C . ALA A 1 91 ? 0.868 25.679 35.947 1.00 38.00 91 ALA A C 1
ATOM 683 O O . ALA A 1 91 ? 1.882 26.337 36.075 1.00 36.65 91 ALA A O 1
ATOM 685 N N . VAL A 1 92 ? 0.878 24.352 35.932 1.00 36.49 92 VAL A N 1
ATOM 686 C CA . VAL A 1 92 ? 2.125 23.619 36.051 1.00 36.19 92 VAL A CA 1
ATOM 687 C C . VAL A 1 92 ? 3.039 23.916 34.881 1.00 37.16 92 VAL A C 1
ATOM 688 O O . VAL A 1 92 ? 4.226 24.214 35.082 1.00 36.78 92 VAL A O 1
ATOM 692 N N . MET A 1 93 ? 2.514 23.813 33.660 1.00 36.14 93 MET A N 1
ATOM 693 C CA . MET A 1 93 ? 3.343 23.961 32.452 1.00 37.15 93 MET A CA 1
ATOM 694 C C . MET A 1 93 ? 3.902 25.396 32.295 1.00 37.73 93 MET A C 1
ATOM 695 O O . MET A 1 93 ? 5.085 25.604 32.012 1.00 33.88 93 MET A O 1
ATOM 700 N N . ILE A 1 94 ? 3.039 26.389 32.461 1.00 36.00 94 ILE A N 1
ATOM 701 C CA . ILE A 1 94 ? 3.486 27.772 32.317 1.00 37.66 94 ILE A CA 1
ATOM 702 C C . ILE A 1 94 ? 4.549 28.148 33.351 1.00 35.39 94 ILE A C 1
ATOM 703 O O . ILE A 1 94 ? 5.554 28.785 33.003 1.00 36.20 94 ILE A O 1
ATOM 708 N N . HIS A 1 95 ? 4.330 27.827 34.623 1.00 34.73 95 HIS A N 1
ATOM 709 C CA . HIS A 1 95 ? 5.341 28.122 35.608 1.00 33.85 95 HIS A CA 1
ATOM 710 C C . HIS A 1 95 ? 6.647 27.333 35.406 1.00 33.84 95 HIS A C 1
ATOM 711 O O . HIS A 1 95 ? 7.707 27.785 35.822 1.00 32.64 95 HIS A O 1
ATOM 718 N N . SER A 1 96 ? 6.553 26.162 34.788 1.00 33.34 96 SER A N 1
ATOM 719 C CA . SER A 1 96 ? 7.766 25.412 34.343 1.00 35.86 96 SER A CA 1
ATOM 720 C C . SER A 1 96 ? 8.511 26.135 33.245 1.00 32.71 96 SER A C 1
ATOM 721 O O . SER A 1 96 ? 9.740 26.253 33.315 1.00 34.86 96 SER A O 1
ATOM 724 N N . PHE A 1 97 ? 7.808 26.574 32.204 1.00 32.69 97 PHE A N 1
ATOM 725 C CA . PHE A 1 97 ? 8.461 27.393 31.132 1.00 34.96 97 PHE A CA 1
ATOM 726 C C . PHE A 1 97 ? 9.174 28.592 31.721 1.00 34.86 97 PHE A C 1
ATOM 727 O O . PHE A 1 97 ? 10.291 28.953 31.285 1.00 32.53 97 PHE A O 1
ATOM 735 N N . ILE A 1 98 ? 8.506 29.259 32.673 1.00 31.93 98 ILE A N 1
ATOM 736 C CA . ILE A 1 98 ? 9.104 30.451 33.280 1.00 30.06 98 ILE A CA 1
ATOM 737 C C . ILE A 1 98 ? 10.367 30.100 34.060 1.00 31.31 98 ILE A C 1
ATOM 738 O O . ILE A 1 98 ? 11.410 30.787 33.957 1.00 28.36 98 ILE A O 1
ATOM 743 N N . GLU A 1 99 ? 10.274 29.056 34.888 1.00 31.38 99 GLU A N 1
ATOM 744 C CA . GLU A 1 99 ? 11.441 28.620 35.662 1.00 34.96 99 GLU A CA 1
ATOM 745 C C . GLU A 1 99 ? 12.611 28.269 34.752 1.00 35.55 99 GLU A C 1
ATOM 746 O O . GLU A 1 99 ? 13.750 28.644 35.012 1.00 33.32 99 GLU A O 1
ATOM 752 N N . LEU A 1 100 ? 12.329 27.569 33.668 1.00 35.49 100 LEU A N 1
ATOM 753 C CA . LEU A 1 100 ? 13.387 27.180 32.717 1.00 37.60 100 LEU A CA 1
ATOM 754 C C . LEU A 1 100 ? 13.958 28.402 32.022 1.00 37.05 100 LEU A C 1
ATOM 755 O O . LEU A 1 100 ? 15.148 28.490 31.773 1.00 38.96 100 LEU A O 1
ATOM 760 N N . SER A 1 101 ? 13.104 29.347 31.671 1.00 34.62 101 SER A N 1
ATOM 761 C CA . SER A 1 101 ? 13.582 30.597 31.101 1.00 33.90 101 SER A CA 1
ATOM 762 C C . SER A 1 101 ? 14.483 31.353 32.061 1.00 35.20 101 SER A C 1
ATOM 763 O O . SER A 1 101 ? 15.508 31.963 31.653 1.00 34.92 101 SER A O 1
ATOM 766 N N . GLU A 1 102 ? 14.124 31.363 33.343 1.00 32.84 102 GLU A N 1
ATOM 767 C CA . GLU A 1 102 ? 14.785 32.297 34.247 1.00 35.55 102 GLU A CA 1
ATOM 768 C C . GLU A 1 102 ? 15.898 31.659 35.078 1.00 36.03 102 GLU A C 1
ATOM 769 O O . GLU A 1 102 ? 16.708 32.352 35.667 1.00 34.62 102 GLU A O 1
ATOM 775 N N . ASP A 1 103 ? 15.919 30.332 35.141 1.00 34.75 103 ASP A N 1
ATOM 776 C CA . ASP A 1 103 ? 16.955 29.644 35.919 1.00 36.06 103 ASP A CA 1
ATOM 777 C C . ASP A 1 103 ? 17.944 28.960 34.972 1.00 36.75 103 ASP A C 1
ATOM 778 O O . ASP A 1 103 ? 17.629 27.933 34.362 1.00 35.02 103 ASP A O 1
ATOM 783 N N . GLU A 1 104 ? 19.137 29.542 34.867 1.00 39.21 104 GLU A N 1
ATOM 784 C CA . GLU A 1 104 ? 20.152 29.100 33.918 1.00 40.67 104 GLU A CA 1
ATOM 785 C C . GLU A 1 104 ? 20.632 27.659 34.167 1.00 39.45 104 GLU A C 1
ATOM 786 O O . GLU A 1 104 ? 20.791 26.867 33.222 1.00 37.45 104 GLU A O 1
ATOM 792 N N . ARG A 1 105 ? 20.836 27.335 35.439 1.00 38.38 105 ARG A N 1
ATOM 793 C CA . ARG A 1 105 ? 21.236 26.001 35.864 1.00 39.60 105 ARG A CA 1
ATOM 794 C C . ARG A 1 105 ? 20.205 24.976 35.415 1.00 37.68 105 ARG A C 1
ATOM 795 O O . ARG A 1 105 ? 20.536 23.971 34.756 1.00 34.89 105 ARG A O 1
ATOM 803 N N . LEU A 1 106 ? 18.946 25.260 35.755 1.00 36.32 106 LEU A N 1
ATOM 804 C CA . LEU A 1 106 ? 17.826 24.414 35.396 1.00 37.00 106 LEU A CA 1
ATOM 805 C C . LEU A 1 106 ? 17.761 24.233 33.896 1.00 35.77 106 LEU A C 1
ATOM 806 O O . LEU A 1 106 ? 17.585 23.122 33.413 1.00 34.71 106 LEU A O 1
ATOM 811 N N . ARG A 1 107 ? 17.910 25.329 33.155 1.00 33.15 107 ARG A N 1
ATOM 812 C CA . ARG A 1 107 ? 17.868 25.263 31.691 1.00 34.39 107 ARG A CA 1
ATOM 813 C C . ARG A 1 107 ? 19.012 24.431 31.075 1.00 32.60 107 ARG A C 1
ATOM 814 O O . ARG A 1 107 ? 18.792 23.645 30.180 1.00 33.96 107 ARG A O 1
ATOM 822 N N . LYS A 1 108 ? 20.225 24.619 31.533 1.00 33.92 108 LYS A N 1
ATOM 823 C CA . LYS A 1 108 ? 21.319 23.829 30.951 1.00 36.39 108 LYS A CA 1
ATOM 824 C C . LYS A 1 108 ? 21.189 22.323 31.254 1.00 34.53 108 LYS A C 1
ATOM 825 O O . LYS A 1 108 ? 21.555 21.484 30.428 1.00 35.54 108 LYS A O 1
ATOM 831 N N . THR A 1 109 ? 20.634 21.969 32.403 1.00 32.86 109 THR A N 1
ATOM 832 C CA . THR A 1 109 ? 20.392 20.553 32.638 1.00 33.95 109 THR A CA 1
ATOM 833 C C . THR A 1 109 ? 19.253 20.032 31.754 1.00 34.47 109 THR A C 1
ATOM 834 O O . THR A 1 109 ? 19.303 18.915 31.276 1.00 33.09 109 THR A O 1
ATOM 838 N N . MET A 1 110 ? 18.226 20.840 31.540 1.00 36.11 110 MET A N 1
ATOM 839 C CA A MET A 1 110 ? 17.206 20.479 30.567 0.70 39.30 110 MET A CA 1
ATOM 840 C CA B MET A 1 110 ? 17.195 20.522 30.556 0.30 37.24 110 MET A CA 1
ATOM 841 C C . MET A 1 110 ? 17.860 20.261 29.201 1.00 37.92 110 MET A C 1
ATOM 842 O O . MET A 1 110 ? 17.496 19.341 28.484 1.00 37.49 110 MET A O 1
ATOM 851 N N . GLU A 1 111 ? 18.825 21.103 28.856 1.00 36.44 111 GLU A N 1
ATOM 852 C CA . GLU A 1 111 ? 19.499 21.013 27.563 1.00 41.20 111 GLU A CA 1
ATOM 853 C C . GLU A 1 111 ? 20.325 19.729 27.418 1.00 40.92 111 GLU A C 1
ATOM 854 O O . GLU A 1 111 ? 20.266 19.066 26.379 1.00 40.92 111 GLU A O 1
ATOM 860 N N . ILE A 1 112 ? 21.063 19.358 28.454 1.00 41.07 112 ILE A N 1
ATOM 861 C CA . ILE A 1 112 ? 21.766 18.077 28.363 1.00 43.50 112 ILE A CA 1
ATOM 862 C C . ILE A 1 112 ? 20.755 16.932 28.189 1.00 44.40 112 ILE A C 1
ATOM 863 O O . ILE A 1 112 ? 20.983 16.031 27.390 1.00 44.51 112 ILE A O 1
ATOM 868 N N . MET A 1 113 ? 19.614 16.997 28.875 1.00 45.99 113 MET A N 1
ATOM 869 C CA A MET A 1 113 ? 18.667 15.887 28.783 0.50 47.89 113 MET A CA 1
ATOM 870 C CA B MET A 1 113 ? 18.602 15.960 28.822 0.50 47.54 113 MET A CA 1
ATOM 871 C C . MET A 1 113 ? 18.023 15.779 27.407 1.00 49.40 113 MET A C 1
ATOM 872 O O . MET A 1 113 ? 17.862 14.663 26.909 1.00 50.56 113 MET A O 1
ATOM 881 N N . LEU A 1 114 ? 17.695 16.903 26.770 1.00 49.84 114 LEU A N 1
ATOM 882 C CA . LEU A 1 114 ? 17.005 16.867 25.475 1.00 51.68 114 LEU A CA 1
ATOM 883 C C . LEU A 1 114 ? 17.855 16.667 24.239 1.00 52.91 114 LEU A C 1
ATOM 884 O O . LEU A 1 114 ? 17.430 16.005 23.300 1.00 53.29 114 LEU A O 1
ATOM 889 N N . ARG A 1 115 ? 19.033 17.267 24.217 1.00 52.93 115 ARG A N 1
ATOM 890 C CA . ARG A 1 115 ? 19.847 17.233 23.019 1.00 56.80 115 ARG A CA 1
ATOM 891 C C . ARG A 1 115 ? 20.937 16.191 23.174 1.00 57.62 115 ARG A C 1
ATOM 892 O O . ARG A 1 115 ? 22.017 16.301 22.607 1.00 58.26 115 ARG A O 1
ATOM 900 N N . SER A 1 116 ? 20.598 15.164 23.940 1.00 59.63 116 SER A N 1
ATOM 901 C CA . SER A 1 116 ? 21.442 14.021 24.164 1.00 61.61 116 SER A CA 1
ATOM 902 C C . SER A 1 116 ? 21.359 13.053 22.974 1.00 62.23 116 SER A C 1
ATOM 903 O O . SER A 1 116 ? 21.562 13.440 21.817 1.00 62.59 116 SER A O 1
ATOM 905 N N . THR A 1 126 ? 19.200 8.818 25.642 1.00 46.48 126 THR A N 1
ATOM 906 C CA . THR A 1 126 ? 18.692 7.562 25.080 1.00 46.07 126 THR A CA 1
ATOM 907 C C . THR A 1 126 ? 17.476 7.067 25.876 1.00 45.51 126 THR A C 1
ATOM 908 O O . THR A 1 126 ? 16.358 7.624 25.768 1.00 43.62 126 THR A O 1
ATOM 910 N N . GLU A 1 127 ? 17.729 6.053 26.701 1.00 43.10 127 GLU A N 1
ATOM 911 C CA . GLU A 1 127 ? 16.726 5.429 27.557 1.00 43.86 127 GLU A CA 1
ATOM 912 C C . GLU A 1 127 ? 16.176 6.363 28.629 1.00 44.50 127 GLU A C 1
ATOM 913 O O . GLU A 1 127 ? 15.050 6.186 29.085 1.00 45.85 127 GLU A O 1
ATOM 919 N N . MET A 1 128 ? 16.968 7.355 29.035 1.00 43.88 128 MET A N 1
ATOM 920 C CA . MET A 1 128 ? 16.514 8.314 30.029 1.00 42.70 128 MET A CA 1
ATOM 921 C C . MET A 1 128 ? 15.443 9.180 29.415 1.00 40.84 128 MET A C 1
ATOM 922 O O . MET A 1 128 ? 14.442 9.516 30.054 1.00 40.68 128 MET A O 1
ATOM 927 N N . GLN A 1 129 ? 15.642 9.560 28.163 1.00 39.79 129 GLN A N 1
ATOM 928 C CA . GLN A 1 129 ? 14.621 10.368 27.515 1.00 39.57 129 GLN A CA 1
ATOM 929 C C . GLN A 1 129 ? 13.351 9.545 27.297 1.00 35.92 129 GLN A C 1
ATOM 930 O O . GLN A 1 129 ? 12.249 10.020 27.561 1.00 35.03 129 GLN A O 1
ATOM 936 N N . GLN A 1 130 ? 13.495 8.321 26.812 1.00 35.26 130 GLN A N 1
ATOM 937 C CA . GLN A 1 130 ? 12.311 7.498 26.594 1.00 35.90 130 GLN A CA 1
ATOM 938 C C . GLN A 1 130 ? 11.499 7.392 27.863 1.00 34.82 130 GLN A C 1
ATOM 939 O O . GLN A 1 130 ? 10.313 7.636 27.853 1.00 32.30 130 GLN A O 1
ATOM 945 N N . ALA A 1 131 ? 12.141 6.999 28.957 1.00 35.32 131 ALA A N 1
ATOM 946 C CA . ALA A 1 131 ? 11.416 6.894 30.213 1.00 35.86 131 ALA A CA 1
ATOM 947 C C . ALA A 1 131 ? 10.772 8.215 30.611 1.00 35.06 131 ALA A C 1
ATOM 948 O O . ALA A 1 131 ? 9.615 8.230 30.994 1.00 35.71 131 ALA A O 1
ATOM 950 N N . GLY A 1 132 ? 11.498 9.328 30.492 1.00 34.73 132 GLY A N 1
ATOM 951 C CA . GLY A 1 132 ? 10.967 10.621 30.855 1.00 37.47 132 GLY A CA 1
ATOM 952 C C . GLY A 1 132 ? 9.773 11.058 30.014 1.00 39.31 132 GLY A C 1
ATOM 953 O O . GLY A 1 132 ? 8.786 11.582 30.530 1.00 39.89 132 GLY A O 1
ATOM 954 N N . PHE A 1 133 ? 9.869 10.864 28.702 1.00 39.55 133 PHE A N 1
ATOM 955 C CA . PHE A 1 133 ? 8.749 11.116 27.805 1.00 39.27 133 PHE A CA 1
ATOM 956 C C . PHE A 1 133 ? 7.532 10.276 28.224 1.00 37.76 133 PHE A C 1
ATOM 957 O O . PHE A 1 133 ? 6.433 10.796 28.298 1.00 37.45 133 PHE A O 1
ATOM 965 N N . ARG A 1 134 ? 7.727 8.980 28.471 1.00 37.06 134 ARG A N 1
ATOM 966 C CA . ARG A 1 134 ? 6.599 8.120 28.886 1.00 37.97 134 ARG A CA 1
ATOM 967 C C . ARG A 1 134 ? 5.962 8.633 30.200 1.00 37.30 134 ARG A C 1
ATOM 968 O O . ARG A 1 134 ? 4.744 8.779 30.292 1.00 35.86 134 ARG A O 1
ATOM 976 N N . ASP A 1 135 ? 6.781 8.914 31.210 1.00 39.14 135 ASP A N 1
ATOM 977 C CA . ASP A 1 135 ? 6.267 9.527 32.449 1.00 40.62 135 ASP A CA 1
ATOM 978 C C . ASP A 1 135 ? 5.414 10.778 32.181 1.00 41.30 135 ASP A C 1
ATOM 979 O O . ASP A 1 135 ? 4.295 10.880 32.685 1.00 42.60 135 ASP A O 1
ATOM 984 N N . ALA A 1 136 ? 5.937 11.742 31.423 1.00 41.01 136 ALA A N 1
ATOM 985 C CA . ALA A 1 136 ? 5.196 12.979 31.156 1.00 39.69 136 ALA A CA 1
ATOM 986 C C . ALA A 1 136 ? 3.901 12.746 30.380 1.00 39.52 136 ALA A C 1
ATOM 987 O O . ALA A 1 136 ? 2.872 13.349 30.697 1.00 40.52 136 ALA A O 1
ATOM 989 N N . LEU A 1 137 ? 3.945 11.893 29.364 1.00 38.33 137 LEU A N 1
ATOM 990 C CA . LEU A 1 137 ? 2.744 11.595 28.583 1.00 37.55 137 LEU A CA 1
ATOM 991 C C . LEU A 1 137 ? 1.672 10.960 29.456 1.00 37.53 137 LEU A C 1
ATOM 992 O O . LEU A 1 137 ? 0.505 11.300 29.343 1.00 36.37 137 LEU A O 1
ATOM 997 N N . ASP A 1 138 ? 2.065 10.024 30.310 1.00 36.52 138 ASP A N 1
ATOM 998 C CA . ASP A 1 138 ? 1.083 9.380 31.185 1.00 39.62 138 ASP A CA 1
ATOM 999 C C . ASP A 1 138 ? 0.320 10.399 32.023 1.00 39.19 138 ASP A C 1
ATOM 1000 O O . ASP A 1 138 ? -0.910 10.340 32.130 1.00 38.95 138 ASP A O 1
ATOM 1005 N N . ARG A 1 139 ? 1.064 11.290 32.669 1.00 37.73 139 ARG A N 1
ATOM 1006 C CA . ARG A 1 139 ? 0.473 12.254 33.584 1.00 38.76 139 ARG A CA 1
ATOM 1007 C C . ARG A 1 139 ? -0.386 13.281 32.859 1.00 38.35 139 ARG A C 1
ATOM 1008 O O . ARG A 1 139 ? -1.481 13.628 33.326 1.00 37.80 139 ARG A O 1
ATOM 1016 N N . MET A 1 140 ? 0.087 13.753 31.713 1.00 37.14 140 MET A N 1
ATOM 1017 C CA . MET A 1 140 ? -0.721 14.667 30.908 1.00 37.41 140 MET A CA 1
ATOM 1018 C C . MET A 1 140 ? -2.002 13.959 30.487 1.00 36.89 140 MET A C 1
ATOM 1019 O O . MET A 1 140 ? -3.080 14.538 30.571 1.00 34.75 140 MET A O 1
ATOM 1024 N N . GLU A 1 141 ? -1.873 12.711 30.034 1.00 36.40 141 GLU A N 1
ATOM 1025 C CA . GLU A 1 141 ? -3.047 11.940 29.621 1.00 37.42 141 GLU A CA 1
ATOM 1026 C C . GLU A 1 141 ? -4.042 11.778 30.780 1.00 39.35 141 GLU A C 1
ATOM 1027 O O . GLU A 1 141 ? -5.269 11.845 30.594 1.00 39.52 141 GLU A O 1
ATOM 1033 N N . ARG A 1 142 ? -3.515 11.573 31.983 1.00 38.82 142 ARG A N 1
ATOM 1034 C CA . ARG A 1 142 ? -4.371 11.396 33.126 1.00 39.57 142 ARG A CA 1
ATOM 1035 C C . ARG A 1 142 ? -5.127 12.652 33.494 1.00 37.29 142 ARG A C 1
ATOM 1036 O O . ARG A 1 142 ? -6.294 12.583 33.843 1.00 31.68 142 ARG A O 1
ATOM 1044 N N . ALA A 1 143 ? -4.484 13.800 33.316 1.00 35.75 143 ALA A N 1
ATOM 1045 C CA . ALA A 1 143 ? -5.113 15.101 33.566 1.00 35.60 143 ALA A CA 1
ATOM 1046 C C . ALA A 1 143 ? -6.219 15.361 32.538 1.00 33.44 143 ALA A C 1
ATOM 1047 O O . ALA A 1 143 ? -7.300 15.842 32.880 1.00 34.97 143 ALA A O 1
ATOM 1049 N N . LEU A 1 144 ? -5.925 15.067 31.280 1.00 33.01 144 LEU A N 1
ATOM 1050 C CA . LEU A 1 144 ? -6.893 15.189 30.197 1.00 33.41 144 LEU A CA 1
ATOM 1051 C C . LEU A 1 144 ? -8.019 14.151 30.331 1.00 33.42 144 LEU A C 1
ATOM 1052 O O . LEU A 1 144 ? -9.130 14.408 29.894 1.00 32.90 144 LEU A O 1
ATOM 1057 N N . ARG A 1 145 ? -7.742 13.000 30.943 1.00 34.96 145 ARG A N 1
ATOM 1058 C CA . ARG A 1 145 ? -8.828 12.005 31.205 1.00 36.69 145 ARG A CA 1
ATOM 1059 C C . ARG A 1 145 ? -9.770 12.495 32.297 1.00 34.44 145 ARG A C 1
ATOM 1060 O O . ARG A 1 145 ? -10.954 12.243 32.223 1.00 37.42 145 ARG A O 1
ATOM 1068 N N . ARG A 1 146 ? -9.244 13.189 33.304 1.00 33.90 146 ARG A N 1
ATOM 1069 C CA . ARG A 1 146 ? -10.076 13.836 34.331 1.00 34.58 146 ARG A CA 1
ATOM 1070 C C . ARG A 1 146 ? -10.893 14.982 33.707 1.00 34.72 146 ARG A C 1
ATOM 1071 O O . ARG A 1 146 ? -12.068 15.125 34.003 1.00 32.89 146 ARG A O 1
ATOM 1079 N N . ALA A 1 147 ? -10.246 15.806 32.873 1.00 34.81 147 ALA A N 1
ATOM 1080 C CA . ALA A 1 147 ? -10.918 16.848 32.073 1.00 34.62 147 ALA A CA 1
ATOM 1081 C C . ALA A 1 147 ? -12.098 16.285 31.264 1.00 36.40 147 ALA A C 1
ATOM 1082 O O . ALA A 1 147 ? -13.193 16.882 31.257 1.00 36.66 147 ALA A O 1
ATOM 1084 N N . ARG A 1 148 ? -11.887 15.136 30.610 1.00 35.11 148 ARG A N 1
ATOM 1085 C CA . ARG A 1 148 ? -12.957 14.461 29.880 1.00 37.41 148 ARG A CA 1
ATOM 1086 C C . ARG A 1 148 ? -14.070 13.965 30.832 1.00 37.59 148 ARG A C 1
ATOM 1087 O O . ARG A 1 148 ? -15.254 14.030 30.489 1.00 38.17 148 ARG A O 1
ATOM 1095 N N . ASP A 1 149 ? -13.693 13.454 32.005 1.00 36.45 149 ASP A N 1
ATOM 1096 C CA . ASP A 1 149 ? -14.684 12.956 32.972 1.00 36.26 149 ASP A CA 1
ATOM 1097 C C . ASP A 1 149 ? -15.529 14.110 33.448 1.00 36.09 149 ASP A C 1
ATOM 1098 O O . ASP A 1 149 ? -16.713 13.942 33.775 1.00 34.60 149 ASP A O 1
ATOM 1103 N N . LEU A 1 150 ? -14.902 15.278 33.515 1.00 33.26 150 LEU A N 1
ATOM 1104 C CA . LEU A 1 150 ? -15.555 16.491 33.992 1.00 34.68 150 LEU A CA 1
ATOM 1105 C C . LEU A 1 150 ? -16.246 17.304 32.884 1.00 33.87 150 LEU A C 1
ATOM 1106 O O . LEU A 1 150 ? -16.722 18.410 33.130 1.00 34.08 150 LEU A O 1
ATOM 1111 N N . GLY A 1 151 ? -16.310 16.739 31.683 1.00 35.86 151 GLY A N 1
ATOM 1112 C CA . GLY A 1 151 ? -16.954 17.382 30.529 1.00 36.97 151 GLY A CA 1
ATOM 1113 C C . GLY A 1 151 ? -16.238 18.597 29.952 1.00 39.12 151 GLY A C 1
ATOM 1114 O O . GLY A 1 151 ? -16.877 19.428 29.306 1.00 40.85 151 GLY A O 1
ATOM 1115 N N . GLN A 1 152 ? -14.926 18.717 30.180 1.00 37.10 152 GLN A N 1
ATOM 1116 C CA . GLN A 1 152 ? -14.179 19.892 29.709 1.00 37.20 152 GLN A CA 1
ATOM 1117 C C . GLN A 1 152 ? -13.514 19.704 28.329 1.00 38.32 152 GLN A C 1
ATOM 1118 O O . GLN A 1 152 ? -13.035 20.669 27.719 1.00 38.54 152 GLN A O 1
ATOM 1124 N N . LEU A 1 153 ? -13.534 18.480 27.808 1.00 38.19 153 LEU A N 1
ATOM 1125 C CA . LEU A 1 153 ? -12.945 18.237 26.492 1.00 40.22 153 LEU A CA 1
ATOM 1126 C C . LEU A 1 153 ? -14.020 18.372 25.434 1.00 41.23 153 LEU A C 1
ATOM 1127 O O . LEU A 1 153 ? -15.201 18.143 25.693 1.00 41.14 153 LEU A O 1
ATOM 1132 N N . ARG A 1 154 ? -13.643 18.773 24.234 1.00 42.05 154 ARG A N 1
ATOM 1133 C CA . ARG A 1 154 ? -14.673 18.866 23.212 1.00 41.37 154 ARG A CA 1
ATOM 1134 C C . ARG A 1 154 ? -15.104 17.473 22.719 1.00 40.79 154 ARG A C 1
ATOM 1135 O O . ARG A 1 154 ? -14.463 16.472 23.031 1.00 37.91 154 ARG A O 1
ATOM 1143 N N . GLU A 1 155 ? -16.248 17.390 22.044 1.00 41.20 155 GLU A N 1
ATOM 1144 C CA . GLU A 1 155 ? -16.829 16.080 21.764 1.00 42.76 155 GLU A CA 1
ATOM 1145 C C . GLU A 1 155 ? -15.897 15.242 20.891 1.00 42.27 155 GLU A C 1
ATOM 1146 O O . GLU A 1 155 ? -15.374 15.719 19.881 1.00 40.21 155 GLU A O 1
ATOM 1152 N N . GLY A 1 156 ? -15.679 13.998 21.311 1.00 41.11 156 GLY A N 1
ATOM 1153 C CA . GLY A 1 156 ? -14.794 13.099 20.596 1.00 41.43 156 GLY A CA 1
ATOM 1154 C C . GLY A 1 156 ? -13.298 13.237 20.845 1.00 41.65 156 GLY A C 1
ATOM 1155 O O . GLY A 1 156 ? -12.525 12.435 20.313 1.00 42.15 156 GLY A O 1
ATOM 1156 N N . ALA A 1 157 ? -12.878 14.240 21.630 1.00 40.54 157 ALA A N 1
ATOM 1157 C CA . ALA A 1 157 ? -11.443 14.460 21.926 1.00 41.15 157 ALA A CA 1
ATOM 1158 C C . ALA A 1 157 ? -10.865 13.271 22.688 1.00 41.04 157 ALA A C 1
ATOM 1159 O O . ALA A 1 157 ? -11.389 12.864 23.730 1.00 41.04 157 ALA A O 1
ATOM 1161 N N . ASP A 1 158 ? -9.797 12.711 22.154 1.00 39.12 158 ASP A N 1
ATOM 1162 C CA . ASP A 1 158 ? -9.133 11.557 22.741 1.00 39.04 158 ASP A CA 1
ATOM 1163 C C . ASP A 1 158 ? -7.999 12.097 23.622 1.00 38.75 158 ASP A C 1
ATOM 1164 O O . ASP A 1 158 ? -7.078 12.766 23.119 1.00 36.33 158 ASP A O 1
ATOM 1169 N N . PRO A 1 159 ? -8.068 11.837 24.939 1.00 37.24 159 PRO A N 1
ATOM 1170 C CA . PRO A 1 159 ? -7.052 12.380 25.847 1.00 36.42 159 PRO A CA 1
ATOM 1171 C C . PRO A 1 159 ? -5.630 11.918 25.528 1.00 37.18 159 PRO A C 1
ATOM 1172 O O . PRO A 1 159 ? -4.682 12.651 25.779 1.00 36.90 159 PRO A O 1
ATOM 1176 N N . LYS A 1 160 ? -5.488 10.703 25.002 1.00 38.67 160 LYS A N 1
ATOM 1177 C CA . LYS A 1 160 ? -4.178 10.145 24.675 1.00 38.89 160 LYS A CA 1
ATOM 1178 C C . LYS A 1 160 ? -3.535 10.871 23.496 1.00 38.98 160 LYS A C 1
ATOM 1179 O O . LYS A 1 160 ? -2.318 11.093 23.491 1.00 36.80 160 LYS A O 1
ATOM 1185 N N . ILE A 1 161 ? -4.354 11.201 22.495 1.00 37.25 161 ILE A N 1
ATOM 1186 C CA . ILE A 1 161 ? -3.909 11.968 21.338 1.00 36.92 161 ILE A CA 1
ATOM 1187 C C . ILE A 1 161 ? -3.587 13.395 21.734 1.00 36.92 161 ILE A C 1
ATOM 1188 O O . ILE A 1 161 ? -2.514 13.906 21.362 1.00 35.52 161 ILE A O 1
ATOM 1193 N N . ALA A 1 162 ? -4.471 14.018 22.526 1.00 34.56 162 ALA A N 1
ATOM 1194 C CA . ALA A 1 162 ? -4.228 15.379 23.003 1.00 36.26 162 ALA A CA 1
ATOM 1195 C C . ALA A 1 162 ? -2.911 15.486 23.787 1.00 35.50 162 ALA A C 1
ATOM 1196 O O . ALA A 1 162 ? -2.158 16.467 23.636 1.00 36.88 162 ALA A O 1
ATOM 1198 N N . ALA A 1 163 ? -2.632 14.482 24.617 1.00 33.69 163 ALA A N 1
ATOM 1199 C CA . ALA A 1 163 ? -1.406 14.469 25.416 1.00 35.21 163 ALA A CA 1
ATOM 1200 C C . ALA A 1 163 ? -0.183 14.357 24.468 1.00 34.54 163 ALA A C 1
ATOM 1201 O O . ALA A 1 163 ? 0.825 15.035 24.674 1.00 33.62 163 ALA A O 1
ATOM 1203 N N . ARG A 1 164 ? -0.300 13.545 23.429 1.00 32.97 164 ARG A N 1
ATOM 1204 C CA . ARG A 1 164 ? 0.771 13.373 22.447 1.00 34.85 164 ARG A CA 1
ATOM 1205 C C . ARG A 1 164 ? 1.042 14.676 21.688 1.00 37.01 164 ARG A C 1
ATOM 1206 O O . ARG A 1 164 ? 2.205 15.031 21.430 1.00 33.33 164 ARG A O 1
ATOM 1214 N N . MET A 1 165 ? -0.030 15.363 21.300 1.00 34.71 165 MET A N 1
ATOM 1215 C CA . MET A 1 165 ? 0.116 16.653 20.599 1.00 34.16 165 MET A CA 1
ATOM 1216 C C . MET A 1 165 ? 0.735 17.707 21.485 1.00 34.35 165 MET A C 1
ATOM 1217 O O . MET 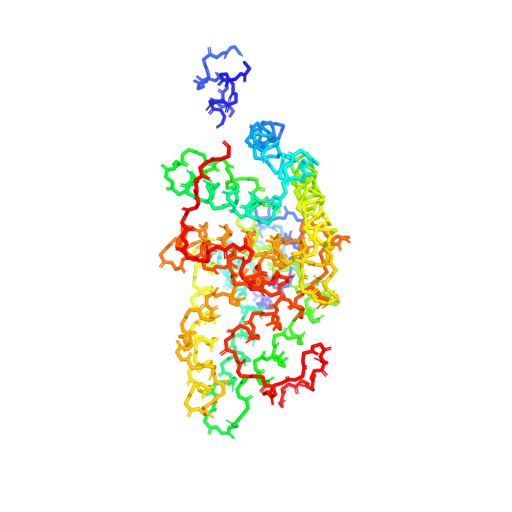A 1 165 ? 1.557 18.484 21.027 1.00 34.62 165 MET A O 1
ATOM 1222 N N . LEU A 1 166 ? 0.347 17.760 22.753 1.00 34.39 166 LEU A N 1
ATOM 1223 C CA . LEU A 1 166 ? 0.872 18.764 23.681 1.00 37.10 166 LEU A CA 1
ATOM 1224 C C . LEU A 1 166 ? 2.360 18.514 23.916 1.00 37.70 166 LEU A C 1
ATOM 1225 O O . LEU A 1 166 ? 3.178 19.443 24.006 1.00 35.82 166 LEU A O 1
ATOM 1230 N N . HIS A 1 167 ? 2.719 17.260 24.032 1.00 37.02 167 HIS A N 1
ATOM 1231 C CA . HIS A 1 167 ? 4.124 16.926 24.179 1.00 41.56 167 HIS A CA 1
ATOM 1232 C C . HIS A 1 167 ? 4.937 17.294 22.935 1.00 40.78 167 HIS A C 1
ATOM 1233 O O . HIS A 1 167 ? 6.056 17.806 23.060 1.00 40.90 167 HIS A O 1
ATOM 1240 N N . ALA A 1 168 ? 4.398 17.042 21.733 1.00 36.53 168 ALA A N 1
ATOM 1241 C CA . ALA A 1 168 ? 5.121 17.382 20.543 1.00 36.92 168 ALA A CA 1
ATOM 1242 C C . ALA A 1 168 ? 5.296 18.892 20.438 1.00 35.31 168 ALA A C 1
ATOM 1243 O O . ALA A 1 168 ? 6.397 19.371 20.180 1.00 36.04 168 A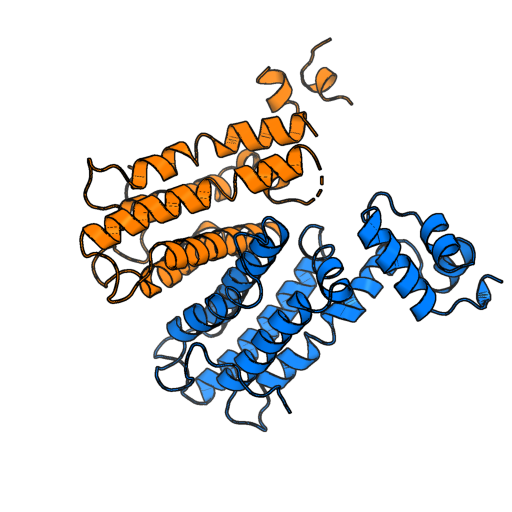LA A O 1
ATOM 1245 N N . THR A 1 169 ? 4.231 19.655 20.637 1.00 35.02 169 THR A N 1
ATOM 1246 C CA . THR A 1 169 ? 4.377 21.115 20.443 1.00 36.53 169 THR A CA 1
ATOM 1247 C C . THR A 1 169 ? 5.315 21.752 21.475 1.00 38.50 169 THR A C 1
ATOM 1248 O O . THR A 1 169 ? 6.178 22.577 21.127 1.00 37.66 169 THR A O 1
ATOM 1252 N N . VAL A 1 170 ? 5.189 21.325 22.718 1.00 36.71 170 VAL A N 1
ATOM 1253 C CA . VAL A 1 170 ? 6.086 21.804 23.753 1.00 38.93 170 VAL A CA 1
ATOM 1254 C C . VAL A 1 170 ? 7.542 21.379 23.583 1.00 36.51 170 VAL A C 1
ATOM 1255 O O . VAL A 1 170 ? 8.452 22.189 23.774 1.00 37.02 170 VAL A O 1
ATOM 1259 N N . LEU A 1 171 ? 7.766 20.113 23.258 1.00 33.13 171 LEU A N 1
ATOM 1260 C CA . LEU A 1 171 ? 9.098 19.636 22.956 1.00 33.18 171 LEU A CA 1
ATOM 1261 C C . LEU A 1 171 ? 9.711 20.444 21.795 1.00 33.17 171 LEU A C 1
ATOM 1262 O O . LEU A 1 171 ? 10.917 20.775 21.822 1.00 32.43 171 LEU A O 1
ATOM 1267 N N . GLY A 1 172 ? 8.922 20.747 20.760 1.00 32.15 172 GLY A N 1
ATOM 1268 C CA . GLY A 1 172 ? 9.481 21.540 19.639 1.00 28.34 172 GLY A CA 1
ATOM 1269 C C . GLY A 1 172 ? 9.884 22.953 20.099 1.00 30.23 172 GLY A C 1
ATOM 1270 O O . GLY A 1 172 ? 10.925 23.481 19.630 1.00 32.30 172 GLY A O 1
ATOM 1271 N N . VAL A 1 173 ? 9.047 23.602 20.912 1.00 32.02 173 VAL A N 1
ATOM 1272 C CA . VAL A 1 173 ? 9.392 24.930 21.496 1.00 34.00 173 VAL A CA 1
ATOM 1273 C C . VAL A 1 173 ? 10.688 24.803 22.319 1.00 32.93 173 VAL A C 1
ATOM 1274 O O . VAL A 1 173 ? 11.614 25.588 22.159 1.00 32.52 173 VAL A O 1
ATOM 1278 N N . LEU A 1 174 ? 10.774 23.807 23.202 1.00 33.82 174 LEU A N 1
ATOM 1279 C CA . LEU A 1 174 ? 12.054 23.625 23.951 1.00 34.43 174 LEU A CA 1
ATOM 1280 C C . LEU A 1 174 ? 13.268 23.488 23.041 1.00 34.35 174 LEU A C 1
ATOM 1281 O O . LEU A 1 174 ? 14.330 24.123 23.253 1.00 32.78 174 LEU A O 1
ATOM 1286 N N . HIS A 1 175 ? 13.172 22.615 22.040 1.00 31.51 175 HIS A N 1
ATOM 1287 C CA . HIS A 1 175 ? 14.289 22.447 21.117 1.00 32.65 175 HIS A CA 1
ATOM 1288 C C . HIS A 1 175 ? 14.622 23.701 20.323 1.00 32.74 175 HIS A C 1
ATOM 1289 O O . HIS A 1 175 ? 15.810 24.049 20.118 1.00 31.85 175 HIS A O 1
ATOM 1296 N N . GLY A 1 176 ? 13.579 24.387 19.871 1.00 32.65 176 GLY A N 1
ATOM 1297 C CA . GLY A 1 176 ? 13.783 25.612 19.093 1.00 33.92 176 GLY A CA 1
ATOM 1298 C C . GLY A 1 176 ? 14.433 26.696 19.945 1.00 32.48 176 GLY A C 1
ATOM 1299 O O . GLY A 1 176 ? 15.350 27.350 19.496 1.00 37.11 176 GLY A O 1
ATOM 1300 N N . ALA A 1 177 ? 13.973 26.860 21.184 1.00 34.29 177 ALA A N 1
ATOM 1301 C CA . ALA A 1 177 ? 14.532 27.860 22.114 1.00 34.60 177 ALA A CA 1
ATOM 1302 C C . ALA A 1 177 ? 16.009 27.556 22.442 1.00 35.96 177 ALA A C 1
ATOM 1303 O O . ALA A 1 177 ? 16.803 28.473 22.574 1.00 36.28 177 ALA A O 1
ATOM 1305 N N . MET A 1 178 ? 16.372 26.274 22.518 1.00 35.30 178 MET A N 1
ATOM 1306 C CA . MET A 1 178 ? 17.760 25.850 22.741 1.00 37.63 178 MET A CA 1
ATOM 1307 C C . MET A 1 178 ? 18.673 26.174 21.532 1.00 37.18 178 MET A C 1
ATOM 1308 O O . MET A 1 178 ? 19.853 26.614 21.681 1.00 36.22 178 MET A O 1
ATOM 1313 N N . VAL A 1 179 ? 18.151 25.947 20.329 1.00 34.04 179 VAL A N 1
ATOM 1314 C CA . VAL A 1 179 ? 18.934 26.229 19.117 1.00 37.21 179 VAL A CA 1
ATOM 1315 C C . VAL A 1 179 ? 19.057 27.721 18.832 1.00 34.76 179 VAL A C 1
ATOM 1316 O O . VAL A 1 179 ? 20.129 28.206 18.487 1.00 34.69 179 VAL A O 1
ATOM 1320 N N . GLU A 1 180 ? 17.946 28.439 18.923 1.00 34.65 180 GLU A N 1
ATOM 1321 C CA . GLU A 1 180 ? 17.937 29.848 18.542 1.00 37.16 180 GLU A CA 1
ATOM 1322 C C . GLU A 1 180 ? 17.041 30.643 19.444 1.00 37.04 180 GLU A C 1
ATOM 1323 O O . GLU A 1 180 ? 15.909 30.914 19.099 1.00 36.21 180 GLU A O 1
ATOM 1329 N N . PRO A 1 181 ? 17.547 31.013 20.619 1.00 37.86 181 PRO A N 1
ATOM 1330 C CA . PRO A 1 181 ? 16.748 31.758 21.573 1.00 40.19 181 PRO A CA 1
ATOM 1331 C C . PRO A 1 181 ? 16.289 33.145 21.057 1.00 41.33 181 PRO A C 1
ATOM 1332 O O . PRO A 1 181 ? 15.326 33.710 21.570 1.00 42.72 181 PRO A O 1
ATOM 1336 N N . GLU A 1 182 ? 16.964 33.684 20.057 1.00 43.12 182 GLU A N 1
ATOM 1337 C CA . GLU A 1 182 ? 16.520 34.944 19.488 1.00 46.12 182 GLU A CA 1
ATOM 1338 C C . GLU A 1 182 ? 15.200 34.748 18.758 1.00 46.73 182 GLU A C 1
ATOM 1339 O O . GLU A 1 182 ? 14.363 35.649 18.739 1.00 48.39 182 GLU A O 1
ATOM 1345 N N . LEU A 1 183 ? 15.001 33.564 18.179 1.00 42.45 183 LEU A N 1
ATOM 1346 C CA . LEU A 1 183 ? 13.810 33.334 17.389 1.00 40.79 183 LEU A CA 1
ATOM 1347 C C . LEU A 1 183 ? 12.669 32.539 18.052 1.00 41.18 183 LEU A C 1
ATOM 1348 O O . LEU A 1 183 ? 11.533 32.643 17.616 1.00 41.76 183 LEU A O 1
ATOM 1353 N N . MET A 1 184 ? 12.962 31.721 19.066 1.00 38.20 184 MET A N 1
ATOM 1354 C CA . MET A 1 184 ? 11.915 30.938 19.716 1.00 39.14 184 MET A CA 1
ATOM 1355 C C . MET A 1 184 ? 12.060 31.221 21.191 1.00 40.89 184 MET A C 1
ATOM 1356 O O . MET A 1 184 ? 13.140 31.037 21.737 1.00 40.91 184 MET A O 1
ATOM 1361 N N . ASP A 1 185 ? 10.998 31.700 21.831 1.00 40.14 185 ASP A N 1
ATOM 1362 C CA . ASP A 1 185 ? 11.114 32.132 23.214 1.00 40.04 185 ASP A CA 1
ATOM 1363 C C . ASP A 1 185 ? 10.394 31.135 24.077 1.00 38.26 185 ASP A C 1
ATOM 1364 O O . ASP A 1 185 ? 9.208 30.863 23.900 1.00 37.72 185 ASP A O 1
ATOM 1369 N N . LEU A 1 186 ? 11.127 30.531 24.993 1.00 36.68 186 LEU A N 1
ATOM 1370 C CA . LEU A 1 186 ? 10.562 29.448 25.783 1.00 40.57 186 LEU A CA 1
ATOM 1371 C C . LEU A 1 186 ? 9.230 29.861 26.477 1.00 40.93 186 LEU A C 1
ATOM 1372 O O . LEU A 1 186 ? 8.206 29.158 26.392 1.00 38.28 186 LEU A O 1
ATOM 1377 N N . LYS A 1 187 ? 9.251 31.015 27.150 1.00 37.59 187 LYS A N 1
ATOM 1378 C CA . LYS A 1 187 ? 8.066 31.486 27.863 1.00 39.83 187 LYS A CA 1
ATOM 1379 C C . LYS A 1 187 ? 6.943 31.876 26.938 1.00 37.63 187 LYS A C 1
ATOM 1380 O O . LYS A 1 187 ? 5.828 31.380 27.074 1.00 37.76 187 LYS A O 1
ATOM 1386 N N . ARG A 1 188 ? 7.229 32.794 26.021 1.00 36.80 188 ARG A N 1
ATOM 1387 C CA . ARG A 1 188 ? 6.217 33.285 25.076 1.00 36.64 188 ARG A CA 1
ATOM 1388 C C . ARG A 1 188 ? 5.697 32.161 24.192 1.00 37.08 188 ARG A C 1
ATOM 1389 O O . ARG A 1 188 ? 4.465 31.963 24.069 1.00 33.37 188 ARG A O 1
ATOM 1397 N N . ASP A 1 189 ? 6.617 31.429 23.553 1.00 35.39 189 ASP A N 1
ATOM 1398 C CA . ASP A 1 189 ? 6.178 30.384 22.621 1.00 33.85 189 ASP A CA 1
ATOM 1399 C C . ASP A 1 189 ? 5.714 29.137 23.320 1.00 35.67 189 ASP A C 1
ATOM 1400 O O . ASP A 1 189 ? 4.872 28.423 22.797 1.00 35.77 189 ASP A O 1
ATOM 1405 N N . GLY A 1 190 ? 6.203 28.877 24.531 1.00 36.87 190 GLY A N 1
ATOM 1406 C CA . GLY A 1 190 ? 5.721 27.699 25.257 1.00 37.32 190 GLY A CA 1
ATOM 1407 C C . GLY A 1 190 ? 4.265 27.935 25.674 1.00 39.41 190 GLY A C 1
ATOM 1408 O O . GLY A 1 190 ? 3.413 27.047 25.557 1.00 37.36 190 GLY A O 1
ATOM 1409 N N . MET A 1 191 ? 3.944 29.117 26.177 1.00 41.00 191 MET A N 1
ATOM 1410 C CA A MET A 1 191 ? 2.541 29.418 26.498 0.50 41.14 191 MET A CA 1
ATOM 1411 C CA B MET A 1 191 ? 2.541 29.340 26.488 0.50 40.25 191 MET A CA 1
ATOM 1412 C C . MET A 1 191 ? 1.680 29.357 25.233 1.00 40.21 191 MET A C 1
ATOM 1413 O O . MET A 1 191 ? 0.588 28.812 25.230 1.00 40.52 191 MET A O 1
ATOM 1422 N N . LEU A 1 192 ? 2.160 29.950 24.159 1.00 40.40 192 LEU A N 1
ATOM 1423 C CA . LEU A 1 192 ? 1.346 29.907 22.922 1.00 41.24 192 LEU A CA 1
ATOM 1424 C C . LEU A 1 192 ? 1.090 28.474 22.431 1.00 41.33 192 LEU A C 1
ATOM 1425 O O . LEU A 1 192 ? -0.042 28.145 22.050 1.00 40.12 192 LEU A O 1
ATOM 1430 N N . ALA A 1 193 ? 2.138 27.645 22.387 1.00 38.19 193 ALA A N 1
ATOM 1431 C CA . ALA A 1 193 ? 1.995 26.214 21.962 1.00 39.41 193 ALA A CA 1
ATOM 1432 C C . ALA A 1 193 ? 1.051 25.431 22.876 1.00 40.99 193 ALA A C 1
ATOM 1433 O O . ALA A 1 193 ? 0.194 24.666 22.433 1.00 37.73 193 ALA A O 1
ATOM 1435 N N . LEU A 1 194 ? 1.239 25.603 24.170 1.00 38.62 194 LEU A N 1
ATOM 1436 C CA . LEU A 1 194 ? 0.342 25.015 25.153 1.00 41.18 194 LEU A CA 1
ATOM 1437 C C . LEU A 1 194 ? -1.119 25.379 24.921 1.00 39.01 194 LEU A C 1
ATOM 1438 O O . LEU A 1 194 ? -1.983 24.511 24.892 1.00 38.89 194 LEU A O 1
ATOM 1443 N N . ASP A 1 195 ? -1.394 26.672 24.777 1.00 38.70 195 ASP A N 1
ATOM 1444 C CA . ASP A 1 195 ? -2.764 27.154 24.630 1.00 37.52 195 ASP A CA 1
ATOM 1445 C C . ASP A 1 195 ? -3.377 26.782 23.293 1.00 35.53 195 ASP A C 1
ATOM 1446 O O . ASP A 1 195 ? -4.531 26.472 23.228 1.00 33.97 195 ASP A O 1
ATOM 1451 N N . MET A 1 196 ? -2.596 26.898 22.231 1.00 34.37 196 MET A N 1
ATOM 1452 C CA . MET A 1 196 ? -3.018 26.447 20.908 1.00 33.39 196 MET A CA 1
ATOM 1453 C C . MET A 1 196 ? -3.417 24.972 20.942 1.00 34.32 196 MET A C 1
ATOM 1454 O O . MET A 1 196 ? -4.450 24.578 20.389 1.00 33.09 196 MET A O 1
ATOM 1459 N N . THR A 1 197 ? -2.567 24.131 21.529 1.00 34.79 197 THR A N 1
ATOM 1460 C CA . THR A 1 197 ? -2.861 22.709 21.604 1.00 36.92 197 THR A CA 1
ATOM 1461 C C . THR A 1 197 ? -4.058 22.390 22.477 1.00 36.16 197 THR A C 1
ATOM 1462 O O . THR A 1 197 ? -4.945 21.637 22.078 1.00 36.17 197 THR A O 1
ATOM 1466 N N . LEU A 1 198 ? -4.109 22.974 23.674 1.00 36.76 198 LEU A N 1
ATOM 1467 C CA . LEU A 1 198 ? -5.284 22.791 24.518 1.00 37.86 198 LEU A CA 1
ATOM 1468 C C . LEU A 1 198 ? -6.551 23.225 23.802 1.00 37.70 198 LEU A C 1
ATOM 1469 O O . LEU A 1 198 ? -7.575 22.539 23.891 1.00 38.81 198 LEU A O 1
ATOM 1474 N N . ALA A 1 199 ? -6.497 24.336 23.061 1.00 38.12 199 ALA A N 1
ATOM 1475 C CA . ALA A 1 199 ? -7.714 24.823 22.392 1.00 37.54 199 ALA A CA 1
ATOM 1476 C C . ALA A 1 199 ? -8.284 23.858 21.359 1.00 36.28 199 ALA A C 1
ATOM 1477 O O . ALA A 1 199 ? -9.514 23.858 21.087 1.00 33.59 199 ALA A O 1
ATOM 1479 N N . ALA A 1 200 ? -7.410 23.012 20.808 1.00 34.48 200 ALA A N 1
ATOM 1480 C CA . ALA A 1 200 ? -7.826 22.038 19.835 1.00 33.28 200 ALA A CA 1
ATOM 1481 C C . ALA A 1 200 ? -8.653 20.933 20.489 1.00 34.86 200 ALA A C 1
ATOM 1482 O O . ALA A 1 200 ? -9.404 20.263 19.805 1.00 33.49 200 ALA A O 1
ATOM 1484 N N . TYR A 1 201 ? -8.449 20.692 21.780 1.00 35.01 201 TYR A N 1
ATOM 1485 C CA . TYR A 1 201 ? -9.095 19.556 22.460 1.00 36.47 201 TYR A CA 1
ATOM 1486 C C . TYR A 1 201 ? -10.005 19.887 23.638 1.00 36.26 201 TYR A C 1
ATOM 1487 O O . TYR A 1 201 ? -10.768 19.009 24.087 1.00 35.63 201 TYR A O 1
ATOM 1496 N N . VAL A 1 202 ? -9.914 21.129 24.105 1.00 35.82 202 VAL A N 1
ATOM 1497 C CA . VAL A 1 202 ? -10.641 21.634 25.280 1.00 37.10 202 VAL A CA 1
ATOM 1498 C C . VAL A 1 202 ? -11.745 22.573 24.823 1.00 36.98 202 VAL A C 1
ATOM 1499 O O . VAL A 1 202 ? -11.536 23.434 23.964 1.00 38.75 202 VAL A O 1
ATOM 1503 N N . LYS A 1 203 ? -12.911 22.398 25.408 1.00 39.84 203 LYS A N 1
ATOM 1504 C CA . LYS A 1 203 ? -14.058 23.260 25.164 1.00 41.60 203 LYS A CA 1
ATOM 1505 C C . LYS A 1 203 ? -13.693 24.717 25.375 1.00 42.39 203 LYS A C 1
ATOM 1506 O O . LYS A 1 203 ? -12.922 25.044 26.267 1.00 42.88 203 LYS A O 1
ATOM 1512 N N . ASP A 1 204 ? -14.264 25.592 24.561 1.00 44.52 204 ASP A N 1
ATOM 1513 C CA . ASP A 1 204 ? -14.097 27.035 24.715 1.00 46.93 204 ASP A CA 1
ATOM 1514 C C . ASP A 1 204 ? -14.629 27.475 26.074 1.00 46.92 204 ASP A C 1
ATOM 1515 O O . ASP A 1 204 ? -15.612 26.920 26.573 1.00 46.55 204 ASP A O 1
ATOM 1520 N N . GLY A 1 205 ? -14.008 28.482 26.676 1.00 47.81 205 GLY A N 1
ATOM 1521 C CA . GLY A 1 205 ? -14.538 29.003 27.939 1.00 46.59 205 GLY A CA 1
ATOM 1522 C C . GLY A 1 205 ? -14.169 28.170 29.153 1.00 47.10 205 GLY A C 1
ATOM 1523 O O . GLY A 1 205 ? -14.713 28.381 30.233 1.00 46.29 205 GLY A O 1
ATOM 1524 N N . VAL A 1 206 ? -13.267 27.202 28.980 1.00 45.81 206 VAL A N 1
ATOM 1525 C CA . VAL A 1 206 ? -12.772 26.414 30.117 1.00 45.72 206 VAL A CA 1
ATOM 1526 C C . VAL A 1 206 ? -11.584 27.147 30.726 1.00 45.25 206 VAL A C 1
ATOM 1527 O O . VAL A 1 206 ? -11.420 27.193 31.960 1.00 44.93 206 VAL A O 1
ATOM 1531 N N . PHE A 1 207 ? -10.772 27.747 29.860 1.00 42.73 207 PHE A N 1
ATOM 1532 C CA . PHE A 1 207 ? -9.694 28.634 30.317 1.00 42.16 207 PHE A CA 1
ATOM 1533 C C . PHE A 1 207 ? -9.574 29.848 29.382 1.00 41.91 207 PHE A C 1
ATOM 1534 O O . PHE A 1 207 ? -10.048 29.823 28.248 1.00 42.59 207 PHE A O 1
ATOM 1542 N N . VAL A 1 208 ? -8.941 30.907 29.867 1.00 42.71 208 VAL A N 1
ATOM 1543 C CA . VAL A 1 208 ? -8.691 32.103 29.073 1.00 42.61 208 VAL A CA 1
ATOM 1544 C C . VAL A 1 208 ? -7.255 32.063 28.521 1.00 42.38 208 VAL A C 1
ATOM 1545 O O . VAL A 1 208 ? -6.284 32.176 29.285 1.00 41.09 208 VAL A O 1
ATOM 1549 N N . PRO A 1 209 ? -7.113 31.904 27.190 1.00 41.22 209 PRO A N 1
ATOM 1550 C CA . PRO A 1 209 ? -5.790 31.778 26.558 1.00 41.46 209 PRO A CA 1
ATOM 1551 C C . PRO A 1 209 ? -4.932 32.988 26.768 1.00 40.51 209 PRO A C 1
ATOM 1552 O O . PRO A 1 209 ? -5.432 34.103 26.778 1.00 39.76 209 PRO A O 1
ATOM 1556 N N . GLY A 1 210 ? -3.636 32.778 26.943 1.00 40.04 210 GLY A N 1
ATOM 1557 C CA . GLY A 1 210 ? -2.736 33.916 27.066 1.00 39.61 210 GLY A CA 1
ATOM 1558 C C . GLY A 1 210 ? -2.571 34.435 28.472 1.00 39.92 210 GLY A C 1
ATOM 1559 O O . GLY A 1 210 ? -1.781 35.358 28.703 1.00 39.45 210 GLY A O 1
ATOM 1560 N N . THR A 1 211 ? -3.290 33.857 29.427 1.00 37.54 211 THR A N 1
ATOM 1561 C CA . THR A 1 211 ? -3.215 34.401 30.793 1.00 37.94 211 THR A CA 1
ATOM 1562 C C . THR A 1 211 ? -2.187 33.658 31.617 1.00 36.94 211 THR A C 1
ATOM 1563 O O . THR A 1 211 ? -1.976 32.458 31.416 1.00 36.77 211 THR A O 1
ATOM 1567 N N . VAL A 1 212 ? -1.566 34.370 32.555 1.00 35.98 212 VAL A N 1
ATOM 1568 C CA . VAL A 1 212 ? -0.608 33.764 33.452 1.00 37.47 212 VAL A CA 1
ATOM 1569 C C . VAL A 1 212 ? -1.322 33.337 34.757 1.00 39.51 212 VAL A C 1
ATOM 1570 O O . VAL A 1 212 ? -1.688 34.163 35.551 1.00 39.93 212 VAL A O 1
ATOM 1574 N N . PRO A 1 213 ? -1.506 32.030 34.971 1.00 39.98 213 PRO A N 1
ATOM 1575 C CA . PRO A 1 213 ? -2.253 31.569 36.136 1.00 41.54 213 PRO A CA 1
ATOM 1576 C C . PRO A 1 213 ? -1.458 31.648 37.405 1.00 40.55 213 PRO A C 1
ATOM 1577 O O . PRO A 1 213 ? -0.239 31.806 37.350 1.00 39.43 213 PRO A O 1
ATOM 1581 N N . GLU A 1 214 ? -2.140 31.559 38.541 1.00 38.64 214 GLU A N 1
ATOM 1582 C CA A GLU A 1 214 ? -1.462 31.496 39.822 0.50 38.80 214 GLU A CA 1
ATOM 1583 C CA B GLU A 1 214 ? -1.455 31.500 39.819 0.50 39.14 214 GLU A CA 1
ATOM 1584 C C . GLU A 1 214 ? -0.738 30.156 39.862 1.00 38.69 214 GLU A C 1
ATOM 1585 O O . GLU A 1 214 ? -1.216 29.193 39.294 1.00 38.44 214 GLU A O 1
ATOM 1596 N N . PRO A 1 215 ? 0.435 30.104 40.513 1.00 38.94 215 PRO A N 1
ATOM 1597 C CA . PRO A 1 215 ? 1.079 28.802 40.591 1.00 40.00 215 PRO A CA 1
ATOM 1598 C C . PRO A 1 215 ? 0.178 27.829 41.363 1.00 41.92 215 PRO A C 1
ATOM 1599 O O . PRO A 1 215 ? -0.631 28.264 42.180 1.00 41.30 215 PRO A O 1
ATOM 1603 N N . LEU A 1 216 ? 0.333 26.537 41.101 1.00 43.98 216 LEU A N 1
ATOM 1604 C CA . LEU A 1 216 ? -0.506 25.512 41.697 1.00 47.97 216 LEU A CA 1
ATOM 1605 C C . LEU A 1 216 ? -0.262 25.514 43.176 1.00 50.39 216 LEU A C 1
ATOM 1606 O O . LEU A 1 216 ? 0.875 25.687 43.637 1.00 51.45 216 LEU A O 1
ATOM 1611 N N . PRO A 1 217 ? -1.347 25.389 43.939 1.00 55.34 217 PRO A N 1
ATOM 1612 C CA . PRO A 1 217 ? -1.264 25.393 45.389 1.00 55.64 217 PRO A CA 1
ATOM 1613 C C . PRO A 1 217 ? -0.047 24.613 45.904 1.00 57.79 217 PRO A C 1
ATOM 1614 O O . PRO A 1 217 ? 1.018 25.189 46.182 1.00 58.37 217 PRO A O 1
ATOM 1616 N N . ARG B 1 13 ? 34.200 13.540 -3.362 1.00 42.14 13 ARG B N 1
ATOM 1617 C CA . ARG B 1 13 ? 33.384 14.622 -2.728 1.00 43.58 13 ARG B CA 1
ATOM 1618 C C . ARG B 1 13 ? 32.105 14.042 -2.131 1.00 43.34 13 ARG B C 1
ATOM 1619 O O . ARG B 1 13 ? 31.951 13.961 -0.906 1.00 42.51 13 ARG B O 1
ATOM 1621 N N . GLU B 1 14 ? 31.189 13.648 -3.017 1.00 43.33 14 GLU B N 1
ATOM 1622 C CA . GLU B 1 14 ? 29.956 12.970 -2.626 1.00 41.92 14 GLU B CA 1
ATOM 1623 C C . GLU B 1 14 ? 30.313 11.598 -2.046 1.00 41.49 14 GLU B C 1
ATOM 1624 O O . GLU B 1 14 ? 29.660 11.129 -1.112 1.00 40.65 14 GLU 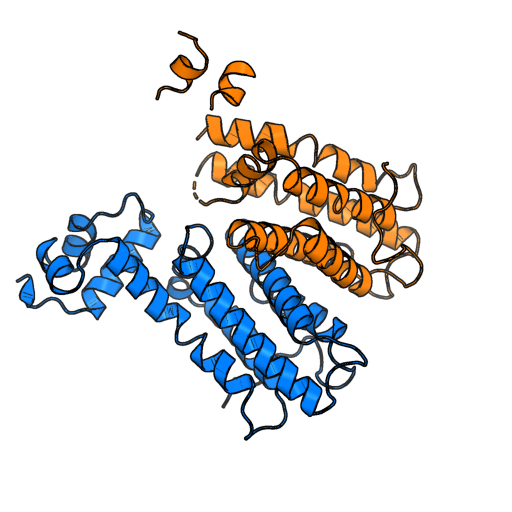B O 1
ATOM 1626 N N . GLY B 1 15 ? 31.358 10.970 -2.594 1.00 40.37 15 GLY B N 1
ATOM 1627 C CA . GLY B 1 15 ? 31.841 9.684 -2.082 1.00 39.32 15 GLY B CA 1
ATOM 1628 C C . GLY B 1 15 ? 32.260 9.839 -0.627 1.00 39.00 15 GLY B C 1
ATOM 1629 O O . GLY B 1 15 ? 31.893 9.034 0.243 1.00 39.95 15 GLY B O 1
ATOM 1630 N N . ILE B 1 16 ? 33.013 10.899 -0.359 1.00 36.12 16 ILE B N 1
ATOM 1631 C CA . ILE B 1 16 ? 33.434 11.220 0.998 1.00 35.54 16 ILE B CA 1
ATOM 1632 C C . ILE B 1 16 ? 32.203 11.441 1.915 1.00 34.98 16 ILE B C 1
ATOM 1633 O O . ILE B 1 16 ? 32.065 10.800 2.960 1.00 35.33 16 ILE B O 1
ATOM 1638 N N . LEU B 1 17 ? 31.285 12.306 1.499 1.00 33.99 17 LEU B N 1
ATOM 1639 C CA . LEU B 1 17 ? 30.078 12.540 2.297 1.00 34.01 17 LEU B CA 1
ATOM 1640 C C . LEU B 1 17 ? 29.227 11.263 2.532 1.00 34.16 17 LEU B C 1
ATOM 1641 O O . LEU B 1 17 ? 28.645 11.065 3.610 1.00 32.96 17 LEU B O 1
ATOM 1646 N N . ASP B 1 18 ? 29.158 10.409 1.519 1.00 34.19 18 ASP B N 1
ATOM 1647 C CA . ASP B 1 18 ? 28.449 9.121 1.593 1.00 36.26 18 ASP B CA 1
ATOM 1648 C C . ASP B 1 18 ? 29.083 8.141 2.584 1.00 37.11 18 ASP B C 1
ATOM 1649 O O . ASP B 1 18 ? 28.369 7.456 3.331 1.00 36.63 18 ASP B O 1
ATOM 1654 N N . ALA B 1 19 ? 30.420 8.063 2.554 1.00 37.02 19 ALA B N 1
ATOM 1655 C CA . ALA B 1 19 ? 31.203 7.258 3.492 1.00 37.68 19 ALA B CA 1
ATOM 1656 C C . ALA B 1 19 ? 30.987 7.798 4.900 1.00 39.90 19 ALA B C 1
ATOM 1657 O O . ALA B 1 19 ? 30.767 7.027 5.841 1.00 41.75 19 ALA B O 1
ATOM 1659 N N . ALA B 1 20 ? 31.070 9.121 5.040 1.00 38.55 20 ALA B N 1
ATOM 1660 C CA . ALA B 1 20 ? 30.888 9.778 6.328 1.00 39.89 20 ALA B CA 1
ATOM 1661 C C . ALA B 1 20 ? 29.438 9.683 6.831 1.00 39.88 20 ALA B C 1
ATOM 1662 O O . ALA B 1 20 ? 29.060 8.699 7.486 1.00 40.19 20 ALA B O 1
ATOM 1664 N N . GLU B 1 35 ? 39.296 7.816 12.304 1.00 45.79 35 GLU B N 1
ATOM 1665 C CA . GLU B 1 35 ? 39.219 8.594 11.068 1.00 46.94 35 GLU B CA 1
ATOM 1666 C C . GLU B 1 35 ? 39.320 7.702 9.819 1.00 46.89 35 GLU B C 1
ATOM 1667 O O . GLU B 1 35 ? 40.167 7.909 8.939 1.00 46.75 35 GLU B O 1
ATOM 1673 N N . MET B 1 36 ? 38.435 6.709 9.764 1.00 47.15 36 MET B N 1
ATOM 1674 C CA . MET B 1 36 ? 38.361 5.767 8.647 1.00 46.29 36 MET B CA 1
ATOM 1675 C C . MET B 1 36 ? 37.313 6.186 7.610 1.00 46.18 36 MET B C 1
ATOM 1676 O O . MET B 1 36 ? 36.848 5.345 6.821 1.00 45.78 36 MET B O 1
ATOM 1678 N N . ILE B 1 37 ? 36.937 7.469 7.623 1.00 44.18 37 ILE B N 1
ATOM 1679 C CA . ILE B 1 37 ? 36.010 7.998 6.629 1.00 44.18 37 ILE B CA 1
ATOM 1680 C C . ILE B 1 37 ? 36.647 7.908 5.236 1.00 43.22 37 ILE B C 1
ATOM 1681 O O . ILE B 1 37 ? 36.031 7.408 4.288 1.00 43.28 37 ILE B O 1
ATOM 1683 N N . GLY B 1 38 ? 37.889 8.372 5.128 1.00 42.56 38 GLY B N 1
ATOM 1684 C CA . GLY B 1 38 ? 38.657 8.238 3.888 1.00 42.20 38 GLY B CA 1
ATOM 1685 C C . GLY B 1 38 ? 38.805 6.789 3.463 1.00 41.20 38 GLY B C 1
ATOM 1686 O O . GLY B 1 38 ? 38.634 6.459 2.288 1.00 40.91 38 GLY B O 1
ATOM 1687 N N . ALA B 1 39 ? 39.105 5.921 4.429 1.00 41.54 39 ALA B N 1
ATOM 1688 C CA . ALA B 1 39 ? 39.270 4.483 4.165 1.00 41.58 39 ALA B CA 1
ATOM 1689 C C . ALA B 1 39 ? 37.964 3.769 3.790 1.00 40.94 39 ALA B C 1
ATOM 1690 O O . ALA B 1 39 ? 37.977 2.825 2.984 1.00 39.77 39 ALA B O 1
ATOM 1692 N N . ARG B 1 40 ? 36.843 4.212 4.369 1.00 40.33 40 ARG B N 1
ATOM 1693 C CA . ARG B 1 40 ? 35.544 3.683 3.971 1.00 38.50 40 ARG B CA 1
ATOM 1694 C C . ARG B 1 40 ? 35.266 4.164 2.549 1.00 37.70 40 ARG B C 1
ATOM 1695 O O . ARG B 1 40 ? 34.792 3.399 1.705 1.00 38.40 40 ARG B O 1
ATOM 1697 N N . ALA B 1 41 ? 35.584 5.434 2.298 1.00 36.10 41 ALA B N 1
ATOM 1698 C CA . ALA B 1 41 ? 35.444 6.076 0.987 1.00 34.42 41 ALA B CA 1
ATOM 1699 C C . ALA B 1 41 ? 36.403 5.488 -0.049 1.00 35.11 41 ALA B C 1
ATOM 1700 O O . ALA B 1 41 ? 36.142 5.571 -1.250 1.00 33.96 41 ALA B O 1
ATOM 1702 N N . GLY B 1 42 ? 37.524 4.937 0.427 1.00 34.60 42 GLY B N 1
ATOM 1703 C CA . GLY B 1 42 ? 38.542 4.339 -0.434 1.00 35.00 42 GLY B CA 1
ATOM 1704 C C . GLY B 1 42 ? 39.530 5.359 -0.978 1.00 36.05 42 GLY B C 1
ATOM 1705 O O . GLY B 1 42 ? 40.226 5.097 -1.960 1.00 34.43 42 GLY B O 1
ATOM 1706 N N . TYR B 1 43 ? 39.608 6.528 -0.346 1.00 36.34 43 TYR B N 1
ATOM 1707 C CA . TYR B 1 43 ? 40.489 7.569 -0.866 1.00 38.21 43 TYR B CA 1
ATOM 1708 C C . TYR B 1 43 ? 41.742 7.742 -0.036 1.00 37.97 43 TYR B C 1
ATOM 1709 O O . TYR B 1 43 ? 41.798 7.321 1.123 1.00 37.42 43 TYR B O 1
ATOM 1718 N N . THR B 1 44 ? 42.732 8.393 -0.645 1.00 37.99 44 THR B N 1
ATOM 1719 C CA . THR B 1 44 ? 44.003 8.706 0.013 1.00 38.98 44 THR B CA 1
ATOM 1720 C C . THR B 1 44 ? 43.725 9.601 1.223 1.00 39.65 44 THR B C 1
ATOM 1721 O O . THR B 1 44 ? 44.548 9.734 2.130 1.00 39.96 44 THR B O 1
ATOM 1723 N N . SER B 1 56 ? 33.462 17.492 12.162 1.00 40.07 56 SER B N 1
ATOM 1724 C CA . SER B 1 56 ? 32.499 18.575 12.328 1.00 39.89 56 SER B CA 1
ATOM 1725 C C . SER B 1 56 ? 32.151 19.177 10.968 1.00 39.92 56 SER B C 1
ATOM 1726 O O . SER B 1 56 ? 30.970 19.355 10.639 1.00 40.04 56 SER B O 1
ATOM 1728 N N . GLU B 1 57 ? 33.177 19.480 10.177 1.00 39.42 57 GLU B N 1
ATOM 1729 C CA . GLU B 1 57 ? 32.965 19.997 8.830 1.00 39.91 57 GLU B CA 1
ATOM 1730 C C . GLU B 1 57 ? 32.247 18.925 8.004 1.00 39.97 57 GLU B C 1
ATOM 1731 O O . GLU B 1 57 ? 31.433 19.235 7.131 1.00 38.72 57 GLU B O 1
ATOM 1737 N N . VAL B 1 58 ? 32.553 17.660 8.297 1.00 40.61 58 VAL B N 1
ATOM 1738 C CA . VAL B 1 58 ? 31.909 16.532 7.619 1.00 40.56 58 VAL B CA 1
ATOM 1739 C C . VAL B 1 58 ? 30.427 16.433 7.966 1.00 40.41 58 VAL B C 1
ATOM 1740 O O . VAL B 1 58 ? 29.594 16.308 7.075 1.00 40.13 58 VAL B O 1
ATOM 1744 N N . LEU B 1 59 ? 30.123 16.492 9.264 1.00 39.63 59 LEU B N 1
ATOM 1745 C CA . LEU B 1 59 ? 28.758 16.393 9.769 1.00 39.84 59 LEU B CA 1
ATOM 1746 C C . LEU B 1 59 ? 27.955 17.580 9.279 1.00 39.86 59 LEU B C 1
ATOM 1747 O O . LEU B 1 59 ? 26.772 17.437 8.973 1.00 39.92 59 LEU B O 1
ATOM 1752 N N . ALA B 1 60 ? 28.605 18.743 9.208 1.00 40.11 60 ALA B N 1
ATOM 1753 C CA . ALA B 1 60 ? 27.969 19.955 8.681 1.00 40.25 60 ALA B CA 1
ATOM 1754 C C . ALA B 1 60 ? 27.660 19.804 7.184 1.00 40.52 60 ALA B C 1
ATOM 1755 O O . ALA B 1 60 ? 26.525 20.056 6.756 1.00 40.00 60 ALA B O 1
ATOM 1757 N N . ALA B 1 61 ? 28.653 19.383 6.400 1.00 39.17 61 ALA B N 1
ATOM 1758 C CA . ALA B 1 61 ? 28.468 19.133 4.956 1.00 40.54 61 ALA B CA 1
ATOM 1759 C C . ALA B 1 61 ? 27.339 18.121 4.698 1.00 41.20 61 ALA B C 1
ATOM 1760 O O . ALA B 1 61 ? 26.656 18.152 3.668 1.00 42.43 61 ALA B O 1
ATOM 1762 N N . ILE B 1 62 ? 27.165 17.212 5.644 1.00 41.13 62 ILE B N 1
ATOM 1763 C CA . ILE B 1 62 ? 26.125 16.211 5.567 1.00 41.16 62 ILE B CA 1
ATOM 1764 C C . ILE B 1 62 ? 24.750 16.847 5.838 1.00 41.94 62 ILE B C 1
ATOM 1765 O O . ILE B 1 62 ? 23.802 16.624 5.094 1.00 42.48 62 ILE B O 1
ATOM 1770 N N . VAL B 1 63 ? 24.646 17.666 6.883 1.00 42.01 63 VAL B N 1
ATOM 1771 C CA . VAL B 1 63 ? 23.376 18.311 7.171 1.00 42.40 63 VAL B CA 1
ATOM 1772 C C . VAL B 1 63 ? 22.999 19.292 6.053 1.00 41.42 63 VAL B C 1
ATOM 1773 O O . VAL B 1 63 ? 21.823 19.398 5.692 1.00 40.15 63 VAL B O 1
ATOM 1777 N N . GLU B 1 64 ? 23.997 19.979 5.492 1.00 39.98 64 GLU B N 1
ATOM 1778 C CA . GLU B 1 64 ? 23.768 20.877 4.362 1.00 40.13 64 GLU B CA 1
ATOM 1779 C C . GLU B 1 64 ? 23.163 20.199 3.120 1.00 39.58 64 GLU B C 1
ATOM 1780 O O . GLU B 1 64 ? 22.200 20.710 2.548 1.00 37.90 64 GLU B O 1
ATOM 1786 N N . ARG B 1 65 ? 23.711 19.052 2.721 1.00 38.81 65 ARG B N 1
ATOM 1787 C CA . ARG B 1 65 ? 23.270 18.346 1.508 1.00 39.59 65 ARG B CA 1
ATOM 1788 C C . ARG B 1 65 ? 21.832 17.855 1.589 1.00 40.62 65 ARG B C 1
ATOM 1789 O O . ARG B 1 65 ? 21.154 17.717 0.574 1.00 39.98 65 ARG B O 1
ATOM 1797 N N . VAL B 1 66 ? 21.387 17.569 2.804 1.00 42.93 66 VAL B N 1
ATOM 1798 C CA . VAL B 1 66 ? 20.025 17.104 3.055 1.00 45.92 66 VAL B CA 1
ATOM 1799 C C . VAL B 1 66 ? 19.049 18.274 3.241 1.00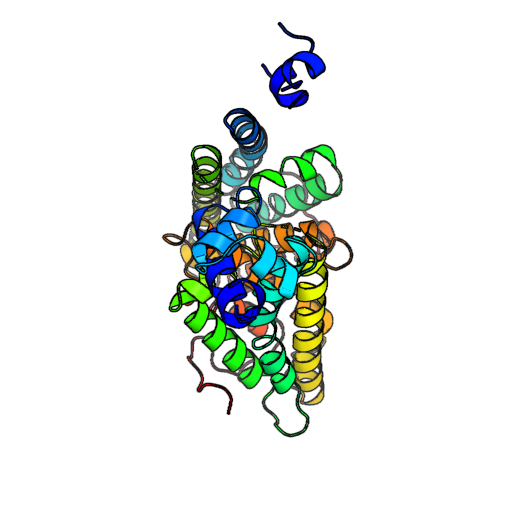 48.07 66 VAL B C 1
ATOM 1800 O O . VAL B 1 66 ? 17.910 18.269 2.728 1.00 48.16 66 VAL B O 1
ATOM 1804 N N . HIS B 1 67 ? 19.505 19.289 3.966 1.00 50.68 67 HIS B N 1
ATOM 1805 C CA . HIS B 1 67 ? 18.727 20.509 4.143 1.00 52.76 67 HIS B CA 1
ATOM 1806 C C . HIS B 1 67 ? 18.263 21.074 2.817 1.00 52.90 67 HIS B C 1
ATOM 1807 O O . HIS B 1 67 ? 17.069 21.293 2.635 1.00 53.72 67 HIS B O 1
ATOM 1814 N N . LEU B 1 68 ? 19.225 21.317 1.922 1.00 50.80 68 LEU B N 1
ATOM 1815 C CA . LEU B 1 68 ? 19.011 21.971 0.623 1.00 50.42 68 LEU B CA 1
ATOM 1816 C C . LEU B 1 68 ? 17.728 21.604 -0.141 1.00 49.83 68 LEU B C 1
ATOM 1817 O O . LEU B 1 68 ? 16.921 22.483 -0.427 1.00 49.05 68 LEU B O 1
ATOM 1822 N N . PRO B 1 69 ? 17.560 20.315 -0.501 1.00 49.49 69 PRO B N 1
ATOM 1823 C CA . PRO B 1 69 ? 16.327 19.861 -1.150 1.00 48.32 69 PRO B CA 1
ATOM 1824 C C . PRO B 1 69 ? 15.052 20.303 -0.407 1.00 47.20 69 PRO B C 1
ATOM 1825 O O . PRO B 1 69 ? 14.148 20.837 -1.049 1.00 45.86 69 PRO B O 1
ATOM 1829 N N . PHE B 1 70 ? 14.983 20.088 0.915 1.00 45.46 70 PHE B N 1
ATOM 1830 C CA A PHE B 1 70 ? 13.798 20.492 1.683 0.50 45.36 70 PHE B CA 1
ATOM 1831 C CA B PHE B 1 70 ? 13.837 20.508 1.714 0.50 45.07 70 PHE B CA 1
ATOM 1832 C C . PHE B 1 70 ? 13.629 22.019 1.648 1.00 44.79 70 PHE B C 1
ATOM 1833 O O . PHE B 1 70 ? 12.503 22.495 1.518 1.00 42.69 70 PHE B O 1
ATOM 1848 N N . MET B 1 71 ? 14.729 22.774 1.738 1.00 42.75 71 MET B N 1
ATOM 1849 C CA . MET B 1 71 ? 14.634 24.236 1.712 1.00 43.37 71 MET B CA 1
ATOM 1850 C C . MET B 1 71 ? 14.052 24.767 0.397 1.00 43.00 71 MET B C 1
ATOM 1851 O O . MET B 1 71 ? 13.220 25.687 0.390 1.00 40.09 71 MET B O 1
ATOM 1856 N N . GLN B 1 72 ? 14.550 24.237 -0.717 1.00 40.70 72 GLN B N 1
ATOM 1857 C CA . GLN B 1 72 ? 14.037 24.634 -2.023 1.00 39.90 72 GLN B CA 1
ATOM 1858 C C . GLN B 1 72 ? 12.549 24.272 -2.144 1.00 38.88 72 GLN B C 1
ATOM 1859 O O . GLN B 1 72 ? 11.765 25.045 -2.679 1.00 37.31 72 GLN B O 1
ATOM 1865 N N . GLU B 1 73 ? 12.155 23.121 -1.610 1.00 37.88 73 GLU B N 1
ATOM 1866 C CA . GLU B 1 73 ? 10.732 22.754 -1.592 1.00 38.71 73 GLU B CA 1
ATOM 1867 C C . GLU B 1 73 ? 9.929 23.778 -0.776 1.00 39.27 73 GLU B C 1
ATOM 1868 O O . GLU B 1 73 ? 8.855 24.230 -1.202 1.00 37.99 73 GLU B O 1
ATOM 1874 N N . LEU B 1 74 ? 10.414 24.123 0.420 1.00 37.23 74 LEU B N 1
ATOM 1875 C CA . LEU B 1 74 ? 9.702 25.108 1.237 1.00 38.50 74 LEU B CA 1
ATOM 1876 C C . LEU B 1 74 ? 9.620 26.463 0.569 1.00 37.41 74 LEU B C 1
ATOM 1877 O O . LEU B 1 74 ? 8.605 27.149 0.673 1.00 37.05 74 LEU B O 1
ATOM 1882 N N . GLU B 1 75 ? 10.711 26.858 -0.093 1.00 36.95 75 GLU B N 1
ATOM 1883 C CA . GLU B 1 75 ? 10.749 28.127 -0.790 1.00 38.44 75 GLU B CA 1
ATOM 1884 C C . GLU B 1 75 ? 9.676 28.186 -1.880 1.00 39.42 75 GLU B C 1
ATOM 1885 O O . GLU B 1 75 ? 9.026 29.209 -2.056 1.00 37.42 75 GLU B O 1
ATOM 1891 N N . ARG B 1 76 ? 9.485 27.089 -2.597 1.00 37.22 76 ARG B N 1
ATOM 1892 C CA . ARG B 1 76 ? 8.484 27.065 -3.653 1.00 40.01 76 ARG B CA 1
ATOM 1893 C C . ARG B 1 76 ? 7.047 27.303 -3.162 1.00 36.84 76 ARG B C 1
ATOM 1894 O O . ARG B 1 76 ? 6.194 27.747 -3.942 1.00 36.67 76 ARG B O 1
ATOM 1902 N N . THR B 1 77 ? 6.786 26.996 -1.907 1.00 35.68 77 THR B N 1
ATOM 1903 C CA . THR B 1 77 ? 5.410 27.063 -1.375 1.00 35.14 77 THR B CA 1
ATOM 1904 C C . THR B 1 77 ? 4.855 28.509 -1.331 1.00 37.65 77 THR B C 1
ATOM 1905 O O . THR B 1 77 ? 3.632 28.677 -1.251 1.00 38.19 77 THR B O 1
ATOM 1909 N N . SER B 1 78 ? 5.746 29.508 -1.367 1.00 37.32 78 SER B N 1
ATOM 1910 C CA . SER B 1 78 ? 5.330 30.918 -1.319 1.00 37.19 78 SER B CA 1
ATOM 1911 C C . SER B 1 78 ? 5.325 31.533 -2.725 1.00 39.24 78 SER B C 1
ATOM 1912 O O . SER B 1 78 ? 5.177 32.746 -2.865 1.00 41.22 78 SER B O 1
ATOM 1915 N N . THR B 1 79 ? 5.440 30.721 -3.774 1.00 36.90 79 THR B N 1
ATOM 1916 C CA . THR B 1 79 ? 5.502 31.281 -5.123 1.00 40.28 79 THR B CA 1
ATOM 1917 C C . THR B 1 79 ? 4.257 32.106 -5.432 1.00 40.67 79 THR B C 1
ATOM 1918 O O . THR B 1 79 ? 3.123 31.709 -5.115 1.00 37.42 79 THR B O 1
ATOM 1922 N N . ASP B 1 80 ? 4.486 33.261 -6.038 1.00 40.92 80 ASP B N 1
ATOM 1923 C CA . ASP B 1 80 ? 3.384 34.126 -6.383 1.00 43.94 80 ASP B CA 1
ATOM 1924 C C . ASP B 1 80 ? 2.728 33.574 -7.614 1.00 41.35 80 ASP B C 1
ATOM 1925 O O . ASP B 1 80 ? 1.768 34.145 -8.095 1.00 43.42 80 ASP B O 1
ATOM 1930 N N . GLN B 1 81 ? 3.249 32.456 -8.124 1.00 39.99 81 GLN B N 1
ATOM 1931 C CA . GLN B 1 81 ? 2.664 31.800 -9.281 1.00 37.92 81 GLN B CA 1
ATOM 1932 C C . GLN B 1 81 ? 1.544 30.816 -8.987 1.00 35.74 81 GLN B C 1
ATOM 1933 O O . GLN B 1 81 ? 0.919 30.291 -9.900 1.00 38.19 81 GLN B O 1
ATOM 1939 N N . ARG B 1 82 ? 1.291 30.541 -7.734 1.00 38.00 82 ARG B N 1
ATOM 1940 C CA . ARG B 1 82 ? 0.250 29.582 -7.356 1.00 37.43 82 ARG B CA 1
ATOM 1941 C C . ARG B 1 82 ? -0.518 30.192 -6.216 1.00 33.40 82 ARG B C 1
ATOM 1942 O O . ARG B 1 82 ? 0.010 31.031 -5.481 1.00 37.58 82 ARG B O 1
ATOM 1950 N N . ASP B 1 83 ? -1.769 29.774 -6.048 1.00 34.59 83 ASP B N 1
ATOM 1951 C CA . ASP B 1 83 ? -2.675 30.428 -5.072 1.00 35.17 83 ASP B CA 1
ATOM 1952 C C . ASP B 1 83 ? -3.155 29.531 -3.946 1.00 35.94 83 ASP B C 1
ATOM 1953 O O . ASP B 1 83 ? -4.200 29.757 -3.343 1.00 35.42 83 ASP B O 1
ATOM 1958 N N . THR B 1 84 ? -2.391 28.483 -3.667 1.00 36.19 84 THR B N 1
ATOM 1959 C CA . THR B 1 84 ? -2.752 27.604 -2.589 1.00 35.34 84 THR B CA 1
ATOM 1960 C C . THR B 1 84 ? -1.519 27.374 -1.660 1.00 37.64 84 THR B C 1
ATOM 1961 O O . THR B 1 84 ? -1.088 26.227 -1.480 1.00 37.84 84 THR B O 1
ATOM 1965 N N . PRO B 1 85 ? -0.969 28.450 -1.055 1.00 35.95 85 PRO B N 1
ATOM 1966 C CA . PRO B 1 85 ? 0.244 28.313 -0.257 1.00 34.27 85 PRO B CA 1
ATOM 1967 C C . PRO B 1 85 ? 0.119 27.441 0.994 1.00 36.93 85 PRO B C 1
ATOM 1968 O O . PRO B 1 85 ? 1.099 26.802 1.377 1.00 35.05 85 PRO B O 1
ATOM 1972 N N . VAL B 1 86 ? -1.033 27.426 1.647 1.00 36.64 86 VAL B N 1
ATOM 1973 C CA . VAL B 1 86 ? -1.225 26.566 2.856 1.00 37.79 86 VAL B CA 1
ATOM 1974 C C . VAL B 1 86 ? -1.257 25.140 2.413 1.00 36.94 86 VAL B C 1
ATOM 1975 O O . VAL B 1 86 ? -0.564 24.276 2.982 1.00 38.25 86 VAL B O 1
ATOM 1979 N N . HIS B 1 87 ? -2.065 24.866 1.396 1.00 33.92 87 HIS B N 1
ATOM 1980 C CA . HIS B 1 87 ? -2.060 23.506 0.855 1.00 37.79 87 HIS B CA 1
ATOM 1981 C C . HIS B 1 87 ? -0.648 23.037 0.439 1.00 39.18 87 HIS B C 1
ATOM 1982 O O . HIS B 1 87 ? -0.220 21.890 0.745 1.00 36.46 87 HIS B O 1
ATOM 1989 N N . ASP B 1 88 ? 0.083 23.898 -0.276 1.00 35.86 88 ASP B N 1
ATOM 1990 C CA . ASP B 1 88 ? 1.408 23.519 -0.746 1.00 34.89 88 ASP B CA 1
ATOM 1991 C C . ASP B 1 88 ? 2.371 23.321 0.456 1.00 36.45 88 ASP B C 1
ATOM 1992 O O . ASP B 1 88 ? 3.141 22.356 0.462 1.00 35.80 88 ASP B O 1
ATOM 1997 N N . LEU B 1 89 ? 2.384 24.249 1.405 1.00 34.43 89 LEU B N 1
ATOM 1998 C CA . LEU B 1 89 ? 3.226 24.127 2.609 1.00 37.40 89 LEU B CA 1
ATOM 1999 C C . LEU B 1 89 ? 2.906 22.796 3.371 1.00 40.88 89 LEU B C 1
ATOM 2000 O O . LEU B 1 89 ? 3.816 22.046 3.805 1.00 36.73 89 LEU B O 1
ATOM 2005 N N . ARG B 1 90 ? 1.611 22.545 3.551 1.00 38.97 90 ARG B N 1
ATOM 2006 C CA . ARG B 1 90 ? 1.150 21.329 4.189 1.00 41.90 90 ARG B CA 1
ATOM 2007 C C . ARG B 1 90 ? 1.612 20.116 3.387 1.00 40.96 90 ARG B C 1
ATOM 2008 O O . ARG B 1 90 ? 2.110 19.107 3.963 1.00 38.83 90 ARG B O 1
ATOM 2016 N N . ALA B 1 91 ? 1.472 20.170 2.058 1.00 38.35 91 ALA B N 1
ATOM 2017 C CA . ALA B 1 91 ? 1.939 19.051 1.228 1.00 38.27 91 ALA B CA 1
ATOM 2018 C C . ALA B 1 91 ? 3.431 18.789 1.403 1.00 38.04 91 ALA B C 1
ATOM 2019 O O . ALA B 1 91 ? 3.865 17.646 1.478 1.00 35.36 91 ALA B O 1
ATOM 2021 N N . VAL B 1 92 ? 4.232 19.853 1.416 1.00 38.73 92 VAL B N 1
ATOM 2022 C CA . VAL B 1 92 ? 5.695 19.700 1.522 1.00 37.43 92 VAL B CA 1
ATOM 2023 C C . VAL B 1 92 ? 6.068 19.025 2.868 1.00 35.05 92 VAL B C 1
ATOM 2024 O O . VAL B 1 92 ? 6.876 18.109 2.903 1.00 33.35 92 VAL B O 1
ATOM 2028 N N . MET B 1 93 ? 5.461 19.470 3.953 1.00 34.49 93 MET B N 1
ATOM 2029 C CA A MET B 1 93 ? 5.746 18.962 5.301 0.50 33.65 93 MET B CA 1
ATOM 2030 C CA B MET B 1 93 ? 5.791 18.941 5.269 0.50 35.17 93 MET B CA 1
ATOM 2031 C C . MET B 1 93 ? 5.301 17.509 5.430 1.00 34.18 93 MET B C 1
ATOM 2032 O O . MET B 1 93 ? 6.004 16.665 5.967 1.00 35.23 93 MET B O 1
ATOM 2041 N N . ILE B 1 94 ? 4.105 17.230 4.944 1.00 35.07 94 ILE B N 1
ATOM 2042 C CA . ILE B 1 94 ? 3.618 15.847 5.009 1.00 34.98 94 ILE B CA 1
ATOM 2043 C C . ILE B 1 94 ? 4.500 14.921 4.193 1.00 35.36 94 ILE B C 1
ATOM 2044 O O . ILE B 1 94 ? 4.909 13.889 4.677 1.00 34.62 94 ILE B O 1
ATOM 2049 N N . HIS B 1 95 ? 4.796 15.274 2.945 1.00 33.56 95 HIS B N 1
ATOM 2050 C CA . HIS B 1 95 ? 5.658 14.430 2.127 1.00 34.18 95 HIS B CA 1
ATOM 2051 C C . HIS B 1 95 ? 7.040 14.241 2.694 1.00 32.42 95 HIS B C 1
ATOM 2052 O O . HIS B 1 95 ? 7.643 13.188 2.515 1.00 28.63 95 HIS B O 1
ATOM 2059 N N . SER B 1 96 ? 7.543 15.271 3.370 1.00 31.44 96 SER B N 1
ATOM 2060 C CA . SER B 1 96 ? 8.814 15.191 4.003 1.00 31.26 96 SER B CA 1
ATOM 2061 C C . SER B 1 96 ? 8.775 14.206 5.152 1.00 28.78 96 SER B C 1
ATOM 2062 O O . SER B 1 96 ? 9.679 13.413 5.283 1.00 28.43 96 SER B O 1
ATOM 2065 N N . PHE B 1 97 ? 7.754 14.279 6.007 1.00 30.06 97 PHE B N 1
ATOM 2066 C CA . PHE B 1 97 ? 7.598 13.283 7.097 1.00 31.77 97 PHE B CA 1
ATOM 2067 C C . PHE B 1 97 ? 7.496 11.886 6.514 1.00 29.85 97 PHE B C 1
ATOM 2068 O O . PHE B 1 97 ? 8.040 10.913 7.053 1.00 28.95 97 PHE B O 1
ATOM 2076 N N . ILE B 1 98 ? 6.758 11.722 5.437 1.00 27.69 98 ILE B N 1
ATOM 2077 C CA . ILE B 1 98 ? 6.661 10.362 4.861 1.00 28.93 98 ILE B CA 1
ATOM 2078 C C . ILE B 1 98 ? 8.017 9.845 4.347 1.00 28.30 98 ILE B C 1
ATOM 2079 O O . ILE B 1 98 ? 8.412 8.683 4.581 1.00 24.95 98 ILE B O 1
ATOM 2084 N N . GLU B 1 99 ? 8.733 10.688 3.607 1.00 28.02 99 GLU B N 1
ATOM 2085 C CA . GLU B 1 99 ? 10.065 10.242 3.110 1.00 31.05 99 GLU B CA 1
ATOM 2086 C C . GLU B 1 99 ? 11.054 9.865 4.236 1.00 27.76 99 GLU B C 1
ATOM 2087 O O . GLU B 1 99 ? 11.772 8.868 4.167 1.00 30.03 99 GLU B O 1
ATOM 2093 N N . LEU B 1 100 ? 11.121 10.685 5.259 1.00 29.03 100 LEU B N 1
ATOM 2094 C CA . LEU B 1 100 ? 11.964 10.338 6.426 1.00 29.34 100 LEU B CA 1
ATOM 2095 C C . LEU B 1 100 ? 11.554 9.000 7.029 1.00 28.60 100 LEU B C 1
ATOM 2096 O O . LEU B 1 100 ? 12.410 8.172 7.386 1.00 29.72 100 LEU B O 1
ATOM 2101 N N . SER B 1 101 ? 10.247 8.814 7.224 1.00 27.72 101 SER B N 1
ATOM 2102 C CA . SER B 1 101 ? 9.734 7.517 7.766 1.00 31.98 101 SER B CA 1
ATOM 2103 C C . SER B 1 101 ? 10.065 6.326 6.879 1.00 30.91 101 SER B C 1
ATOM 2104 O O . SER B 1 101 ? 10.311 5.199 7.357 1.00 32.26 101 SER B O 1
ATOM 2107 N N . GLU B 1 102 ? 10.144 6.525 5.572 1.00 29.72 102 GLU B N 1
ATOM 2108 C CA . GLU B 1 102 ? 10.354 5.373 4.715 1.00 30.78 102 GLU B CA 1
ATOM 2109 C C . GLU B 1 102 ? 11.812 5.220 4.295 1.00 33.67 102 GLU B C 1
ATOM 2110 O O . GLU B 1 102 ? 12.165 4.236 3.693 1.00 30.27 102 GLU B O 1
ATOM 2116 N N . ASP B 1 103 ? 12.670 6.183 4.642 1.00 35.26 103 ASP B N 1
ATOM 2117 C CA . ASP B 1 103 ? 14.080 6.112 4.190 1.00 35.26 103 ASP B CA 1
ATOM 2118 C C . ASP B 1 103 ? 15.031 6.177 5.376 1.00 35.09 103 ASP B C 1
ATOM 2119 O O . ASP B 1 103 ? 15.347 7.255 5.854 1.00 35.42 103 ASP B O 1
ATOM 2124 N N . GLU B 1 104 ? 15.466 5.030 5.877 1.00 36.95 104 GLU B N 1
ATOM 2125 C CA . GLU B 1 104 ? 16.322 4.979 7.060 1.00 39.79 104 GLU B CA 1
ATOM 2126 C C . GLU B 1 104 ? 17.609 5.828 6.963 1.00 40.07 104 GLU B C 1
ATOM 2127 O O . GLU B 1 104 ? 17.960 6.536 7.906 1.00 40.17 104 GLU B O 1
ATOM 2133 N N . ARG B 1 105 ? 18.289 5.776 5.825 1.00 41.60 105 ARG B N 1
ATOM 2134 C CA . ARG B 1 105 ? 19.515 6.550 5.619 1.00 45.07 105 ARG B CA 1
ATOM 2135 C C . ARG B 1 105 ? 19.224 8.010 5.825 1.00 45.76 105 ARG B C 1
ATOM 2136 O O . ARG B 1 105 ? 19.890 8.675 6.609 1.00 46.59 105 ARG B O 1
ATOM 2144 N N . LEU B 1 106 ? 18.203 8.501 5.127 1.00 46.67 106 LEU B N 1
ATOM 2145 C CA . LEU B 1 106 ? 17.803 9.889 5.206 1.00 47.16 106 LEU B CA 1
ATOM 2146 C C . LEU B 1 106 ? 17.415 10.295 6.615 1.00 48.26 106 LEU B C 1
ATOM 2147 O O . LEU B 1 106 ? 17.752 11.387 7.052 1.00 46.93 106 LEU B O 1
ATOM 2152 N N . ARG B 1 107 ? 16.707 9.423 7.331 1.00 50.09 107 ARG B N 1
ATOM 2153 C CA . ARG B 1 107 ? 16.286 9.742 8.697 1.00 53.32 107 ARG B CA 1
ATOM 2154 C C . ARG B 1 107 ? 17.483 9.853 9.666 1.00 55.05 107 ARG B C 1
ATOM 2155 O O . ARG B 1 107 ? 17.474 10.666 10.598 1.00 56.48 107 ARG B O 1
ATOM 2163 N N . LYS B 1 108 ? 18.506 9.046 9.436 1.00 55.26 108 LYS B N 1
ATOM 2164 C CA . LYS B 1 108 ? 19.700 9.097 10.269 1.00 56.88 108 LYS B CA 1
ATOM 2165 C C . LYS B 1 108 ? 20.490 10.372 9.998 1.00 55.84 108 LYS B C 1
ATOM 2166 O O . LYS B 1 108 ? 20.982 11.006 10.923 1.00 55.93 108 LYS B 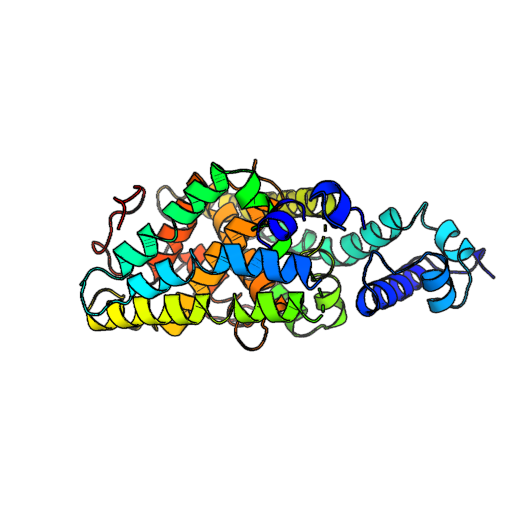O 1
ATOM 2172 N N . THR B 1 109 ? 20.605 10.748 8.730 1.00 55.12 109 THR B N 1
ATOM 2173 C CA . THR B 1 109 ? 21.252 11.994 8.385 1.00 55.52 109 THR B CA 1
ATOM 2174 C C . THR B 1 109 ? 20.519 13.103 9.126 1.00 56.16 109 THR B C 1
ATOM 2175 O O . THR B 1 109 ? 21.107 13.840 9.913 1.00 55.26 109 THR B O 1
ATOM 2179 N N . MET B 1 110 ? 19.217 13.187 8.881 1.00 57.38 110 MET B N 1
ATOM 2180 C CA A MET B 1 110 ? 18.379 14.210 9.489 0.50 58.69 110 MET B CA 1
ATOM 2181 C CA B MET B 1 110 ? 18.359 14.191 9.492 0.50 58.44 110 MET B CA 1
ATOM 2182 C C . MET B 1 110 ? 18.538 14.224 11.011 1.00 59.34 110 MET B C 1
ATOM 2183 O O . MET B 1 110 ? 18.394 15.270 11.647 1.0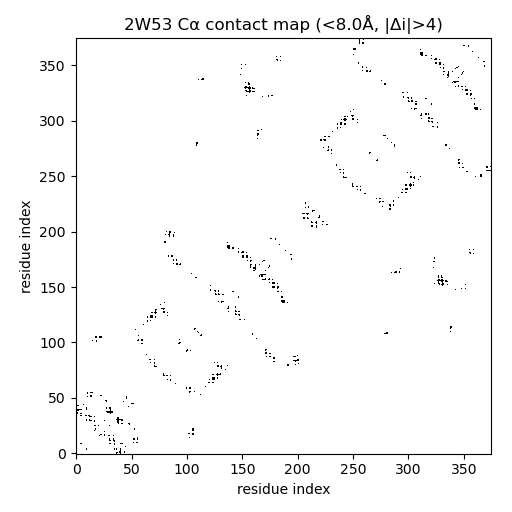0 60.51 110 MET B O 1
ATOM 2192 N N . GLU B 1 111 ? 18.850 13.070 11.584 1.00 59.90 111 GLU B N 1
ATOM 2193 C CA . GLU B 1 111 ? 19.025 12.921 13.032 1.00 62.11 111 GLU B CA 1
ATOM 2194 C C . GLU B 1 111 ? 20.158 13.829 13.554 1.00 62.54 111 GLU B C 1
ATOM 2195 O O . GLU B 1 111 ? 19.958 14.618 14.486 1.00 63.17 111 GLU B O 1
ATOM 2201 N N . ILE B 1 112 ? 21.349 13.698 12.965 1.00 61.65 112 ILE B N 1
ATOM 2202 C CA . ILE B 1 112 ? 22.485 14.539 13.350 1.00 61.14 112 ILE B CA 1
ATOM 2203 C C . ILE B 1 112 ? 22.224 16.038 13.162 1.00 60.76 112 ILE B C 1
ATOM 2204 O O . ILE B 1 112 ? 22.793 16.859 13.863 1.00 60.06 112 ILE B O 1
ATOM 2209 N N . MET B 1 113 ? 21.347 16.396 12.234 1.00 61.04 113 MET B N 1
ATOM 2210 C CA . MET B 1 113 ? 20.965 17.792 12.084 1.00 61.12 113 MET B CA 1
ATOM 2211 C C . MET B 1 113 ? 20.186 18.259 13.323 1.00 61.50 113 MET B C 1
ATOM 2212 O O . MET B 1 113 ? 20.086 19.457 13.598 1.00 62.09 113 MET B O 1
ATOM 2214 N N . LEU B 1 114 ? 19.663 17.309 14.088 1.00 61.44 114 LEU B N 1
ATOM 2215 C CA . LEU B 1 114 ? 18.889 17.639 15.276 1.00 62.01 114 LEU B CA 1
ATOM 2216 C C . LEU B 1 114 ? 19.619 17.375 16.603 1.00 62.75 114 LEU B C 1
ATOM 2217 O O . LEU B 1 114 ? 19.001 17.465 17.664 1.00 62.41 114 LEU B O 1
ATOM 2219 N N . ARG B 1 115 ? 20.919 17.062 16.543 1.00 64.00 115 ARG B N 1
ATOM 2220 C CA . ARG B 1 115 ? 21.748 16.809 17.752 1.00 65.31 115 ARG B CA 1
ATOM 2221 C C . ARG B 1 115 ? 22.592 18.011 18.186 1.00 65.32 115 ARG B C 1
ATOM 2222 O O . ARG B 1 115 ? 22.906 18.863 17.366 1.00 65.12 115 ARG B O 1
ATOM 2230 N N . SER B 1 116 ? 22.989 18.029 19.466 1.00 66.24 116 SER B N 1
ATOM 2231 C CA . SER B 1 116 ? 23.872 19.057 20.089 1.00 67.19 116 SER B CA 1
ATOM 2232 C C . SER B 1 116 ? 23.455 20.523 19.929 1.00 68.32 116 SER B C 1
ATOM 2233 O O . SER B 1 116 ? 22.377 20.938 20.374 1.00 69.88 116 SER B O 1
ATOM 2235 N N . ARG B 1 123 ? 32.091 24.537 16.352 1.00 40.25 123 ARG B N 1
ATOM 2236 C CA . ARG B 1 123 ? 30.944 25.444 16.283 1.00 41.03 123 ARG B CA 1
ATOM 2237 C C . ARG B 1 123 ? 30.275 25.485 14.893 1.00 40.64 123 ARG B C 1
ATOM 2238 O O . ARG B 1 123 ? 29.279 26.171 14.702 1.00 38.88 123 ARG B O 1
ATOM 2240 N N . VAL B 1 124 ? 30.852 24.767 13.933 1.00 41.56 124 VAL B N 1
ATOM 2241 C CA . VAL B 1 124 ? 30.396 24.798 12.544 1.00 41.18 124 VAL B CA 1
ATOM 2242 C C . VAL B 1 124 ? 29.067 24.068 12.388 1.00 40.11 124 VAL B C 1
ATOM 2243 O O . VAL B 1 124 ? 28.196 24.484 11.606 1.00 39.83 124 VAL B O 1
ATOM 2247 N N . LEU B 1 125 ? 28.892 22.993 13.150 1.00 38.71 125 LEU B N 1
ATOM 2248 C CA . LEU B 1 125 ? 27.616 22.258 13.113 1.00 37.68 125 LEU B CA 1
ATOM 2249 C C . LEU B 1 125 ? 26.525 23.071 13.800 1.00 36.89 125 LEU B C 1
ATOM 2250 O O . LEU B 1 125 ? 25.406 23.185 13.311 1.00 34.96 125 LEU B O 1
ATOM 2255 N N . THR B 1 126 ? 26.874 23.667 14.932 1.00 36.55 126 THR B N 1
ATOM 2256 C CA . THR B 1 126 ? 25.937 24.477 15.703 1.00 36.02 126 THR B CA 1
ATOM 2257 C C . THR B 1 126 ? 25.389 25.629 14.850 1.00 35.22 126 THR B C 1
ATOM 2258 O O . THR B 1 126 ? 24.185 25.877 14.816 1.00 35.17 126 THR B O 1
ATOM 2262 N N . GLU B 1 127 ? 26.284 26.290 14.122 1.00 34.44 127 GLU B N 1
ATOM 2263 C CA . GLU B 1 127 ? 25.927 27.390 13.230 1.00 33.71 127 GLU B CA 1
ATOM 2264 C C . GLU B 1 127 ? 25.093 26.904 12.041 1.00 34.24 127 GLU B C 1
ATOM 2265 O O . GLU B 1 127 ? 24.127 27.551 11.642 1.00 32.96 127 GLU B O 1
ATOM 2267 N N . MET B 1 128 ? 25.428 25.736 11.499 1.00 35.60 128 MET B N 1
ATOM 2268 C CA . MET B 1 128 ? 24.607 25.128 10.443 1.00 37.66 128 MET B CA 1
ATOM 2269 C C . MET B 1 128 ? 23.169 24.861 10.904 1.00 36.27 128 MET B C 1
ATOM 2270 O O . MET B 1 128 ? 22.205 25.069 10.135 1.00 33.98 128 MET B O 1
ATOM 2275 N N . GLN B 1 129 ? 22.998 24.381 12.139 1.00 35.07 129 GLN B N 1
ATOM 2276 C CA . GLN B 1 129 ? 21.629 24.093 12.630 1.00 36.28 129 GLN B CA 1
ATOM 2277 C C . GLN B 1 129 ? 20.838 25.361 12.782 1.00 34.93 129 GLN B C 1
ATOM 2278 O O . GLN B 1 129 ? 19.668 25.403 12.418 1.00 37.10 129 GLN B O 1
ATOM 2284 N N . GLN B 1 130 ? 21.485 26.385 13.328 1.00 34.65 130 GLN B N 1
ATOM 2285 C CA . GLN B 1 130 ? 20.869 27.688 13.478 1.00 36.24 130 GLN B CA 1
ATOM 2286 C C . GLN B 1 130 ? 20.473 28.240 12.112 1.00 35.92 130 GLN B C 1
ATOM 2287 O O . GLN B 1 130 ? 19.360 28.692 11.932 1.00 38.00 130 GLN B O 1
ATOM 2293 N N . ALA B 1 131 ? 21.388 28.202 11.154 1.00 37.05 131 ALA B N 1
ATOM 2294 C CA . ALA B 1 131 ? 21.099 28.654 9.791 1.00 35.96 131 ALA B CA 1
ATOM 2295 C C . ALA B 1 131 ? 19.925 27.904 9.204 1.00 34.47 131 ALA B C 1
ATOM 2296 O O . ALA B 1 131 ? 19.008 28.502 8.614 1.00 35.25 131 ALA B O 1
ATOM 2298 N N . GLY B 1 132 ? 19.919 26.587 9.374 1.00 32.44 132 GLY B N 1
ATOM 2299 C CA . GLY B 1 132 ? 18.830 25.784 8.865 1.00 33.41 132 GLY B CA 1
ATOM 2300 C C . GLY B 1 132 ? 17.519 26.164 9.531 1.00 34.23 132 GLY B C 1
ATOM 2301 O O . GLY B 1 132 ? 16.457 26.234 8.874 1.00 32.34 132 GLY B O 1
ATOM 2302 N N . PHE B 1 133 ? 17.574 26.437 10.836 1.00 33.78 133 PHE B N 1
ATOM 2303 C CA A PHE B 1 133 ? 16.377 26.841 11.622 0.50 35.03 133 PHE B CA 1
ATOM 2304 C CA B PHE B 1 133 ? 16.330 26.801 11.540 0.50 35.29 133 PHE B CA 1
ATOM 2305 C C . PHE B 1 133 ? 15.804 28.149 11.073 1.00 34.37 133 PHE B C 1
ATOM 2306 O O . PHE B 1 133 ? 14.627 28.252 10.776 1.00 34.51 133 PHE B O 1
ATOM 2321 N N . ARG B 1 134 ? 16.675 29.152 10.993 1.00 34.43 134 ARG B N 1
ATOM 2322 C CA A ARG B 1 134 ? 16.325 30.476 10.442 0.50 35.62 134 ARG B CA 1
ATOM 2323 C CA B ARG B 1 134 ? 16.296 30.473 10.468 0.50 34.63 134 ARG B CA 1
ATOM 2324 C C . ARG B 1 134 ? 15.723 30.392 9.036 1.00 35.88 134 ARG B C 1
ATOM 2325 O O . ARG B 1 134 ? 14.675 30.970 8.756 1.00 34.38 134 ARG B O 1
ATOM 2340 N N . ASP B 1 135 ? 16.404 29.673 8.144 1.00 35.84 135 ASP B N 1
ATOM 2341 C CA . ASP B 1 135 ? 15.923 29.486 6.766 1.00 36.80 135 ASP B CA 1
ATOM 2342 C C . ASP B 1 135 ? 14.543 28.850 6.693 1.00 36.49 135 ASP B C 1
ATOM 2343 O O . ASP B 1 135 ? 13.678 29.261 5.917 1.00 37.44 135 ASP B O 1
ATOM 2348 N N . ALA B 1 136 ? 14.326 27.796 7.467 1.00 35.11 136 ALA B N 1
ATOM 2349 C CA . ALA B 1 136 ? 13.060 27.143 7.423 1.00 35.48 136 ALA B CA 1
ATOM 2350 C C . ALA B 1 136 ? 11.949 28.041 7.970 1.00 35.41 136 ALA B C 1
ATOM 2351 O O . ALA B 1 136 ? 10.862 28.073 7.412 1.00 33.33 136 ALA B O 1
ATOM 2353 N N . LEU B 1 137 ? 12.221 28.754 9.052 1.00 34.95 137 LEU B N 1
ATOM 2354 C CA . LEU B 1 137 ? 11.176 29.596 9.655 1.00 37.43 137 LEU B CA 1
ATOM 2355 C C . LEU B 1 137 ? 10.849 30.785 8.718 1.00 35.83 137 LEU B C 1
ATOM 2356 O O . LEU B 1 137 ? 9.681 31.146 8.535 1.00 35.82 137 LEU B O 1
ATOM 2361 N N . ASP B 1 138 ? 11.892 31.351 8.121 1.00 33.99 138 ASP B N 1
ATOM 2362 C CA . ASP B 1 138 ? 11.757 32.384 7.077 1.00 37.03 138 ASP B CA 1
ATOM 2363 C C . ASP B 1 138 ? 10.833 31.910 5.954 1.00 37.42 138 ASP B C 1
ATOM 2364 O O . ASP B 1 138 ? 9.894 32.613 5.605 1.00 38.07 138 ASP B O 1
ATOM 2369 N N . ARG B 1 139 ? 11.078 30.720 5.396 1.00 34.62 139 ARG B N 1
ATOM 2370 C CA . ARG B 1 139 ? 10.283 30.226 4.264 1.00 34.05 139 ARG B CA 1
ATOM 2371 C C . ARG B 1 139 ? 8.845 29.860 4.649 1.00 34.86 139 ARG B C 1
ATOM 2372 O O . ARG B 1 139 ? 7.899 30.084 3.880 1.00 34.62 139 ARG B O 1
ATOM 2380 N N . MET B 1 140 ? 8.674 29.289 5.830 1.00 33.68 140 MET B N 1
ATOM 2381 C CA . MET B 1 140 ? 7.339 29.000 6.323 1.00 35.67 140 MET B CA 1
ATOM 2382 C C . MET B 1 140 ? 6.525 30.309 6.477 1.00 36.30 140 MET B C 1
ATOM 2383 O O . MET B 1 140 ? 5.331 30.351 6.120 1.00 36.41 140 MET B O 1
ATOM 2388 N N . GLU B 1 141 ? 7.164 31.332 7.036 1.00 35.90 141 GLU B N 1
ATOM 2389 C CA . GLU B 1 141 ? 6.516 32.636 7.212 1.00 37.92 141 GLU B CA 1
ATOM 2390 C C . GLU B 1 141 ? 6.120 33.268 5.839 1.00 37.08 141 GLU B C 1
ATOM 2391 O O . GLU B 1 141 ? 5.048 33.857 5.731 1.00 35.29 141 GLU B O 1
ATOM 2397 N N . ARG B 1 142 ? 6.974 33.150 4.812 1.00 36.41 142 ARG B N 1
ATOM 2398 C CA . ARG B 1 142 ? 6.650 33.698 3.464 1.00 36.03 142 ARG B CA 1
ATOM 2399 C C . ARG B 1 142 ? 5.391 33.019 2.930 1.00 37.57 142 ARG B C 1
ATOM 2400 O O . ARG B 1 142 ? 4.538 33.662 2.288 1.00 34.62 142 ARG B O 1
ATOM 2408 N N . ALA B 1 143 ? 5.261 31.703 3.145 1.00 35.35 143 ALA B N 1
ATOM 2409 C CA . ALA B 1 143 ? 4.114 31.000 2.603 1.00 34.68 143 ALA B CA 1
ATOM 2410 C C . ALA B 1 143 ? 2.839 31.392 3.376 1.00 36.78 143 ALA B C 1
ATOM 2411 O O . ALA B 1 143 ? 1.817 31.621 2.766 1.00 37.49 143 ALA B O 1
ATOM 2413 N N . LEU B 1 144 ? 2.933 31.525 4.699 1.00 35.28 144 LEU B N 1
ATOM 2414 C CA . LEU B 1 144 ? 1.799 31.890 5.510 1.00 35.44 144 LEU B CA 1
ATOM 2415 C C . LEU B 1 144 ? 1.458 33.384 5.278 1.00 33.97 144 LEU B C 1
ATOM 2416 O O . LEU B 1 144 ? 0.313 33.762 5.456 1.00 33.68 144 LEU B O 1
ATOM 2421 N N . ARG B 1 145 ? 2.442 34.203 4.926 1.00 32.92 145 ARG B N 1
ATOM 2422 C CA . ARG B 1 145 ? 2.154 35.634 4.677 1.00 34.76 145 ARG B CA 1
ATOM 2423 C C . ARG B 1 145 ? 1.357 35.701 3.348 1.00 34.63 145 ARG B C 1
ATOM 2424 O O . ARG B 1 145 ? 0.385 36.524 3.238 1.00 37.50 145 ARG B O 1
ATOM 2432 N N . ARG B 1 146 ? 1.763 34.901 2.352 1.00 32.84 146 ARG B N 1
ATOM 2433 C CA . ARG B 1 146 ? 0.967 34.802 1.111 1.00 34.83 146 ARG B CA 1
ATOM 2434 C C . ARG B 1 146 ? -0.463 34.266 1.372 1.00 35.87 146 ARG B C 1
ATOM 2435 O O . ARG B 1 146 ? -1.444 34.786 0.825 1.00 34.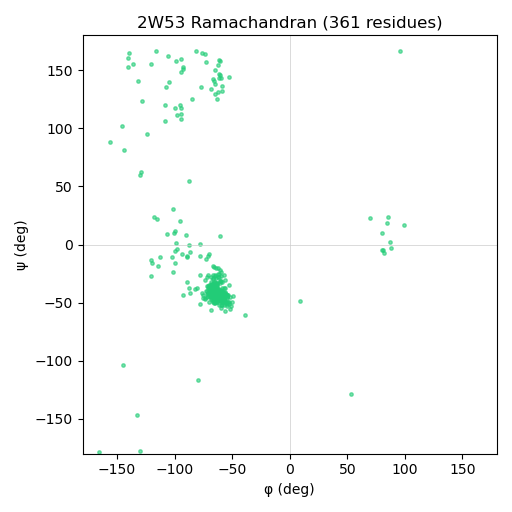16 146 ARG B O 1
ATOM 2443 N N . ALA B 1 147 ? -0.589 33.216 2.184 1.00 34.29 147 ALA B N 1
ATOM 2444 C CA . ALA B 1 147 ? -1.943 32.758 2.608 1.00 35.14 147 ALA B CA 1
ATOM 2445 C C . ALA B 1 147 ? -2.772 33.902 3.247 1.00 34.26 147 ALA B C 1
ATOM 2446 O O . ALA B 1 147 ? -3.974 34.025 3.008 1.00 34.31 147 ALA B O 1
ATOM 2448 N N . ARG B 1 148 ? -2.150 34.685 4.135 1.00 34.09 148 ARG B N 1
ATOM 2449 C CA . ARG B 1 148 ? -2.819 35.827 4.742 1.00 33.72 148 ARG B CA 1
ATOM 2450 C C . ARG B 1 148 ? -3.309 36.784 3.637 1.00 34.57 148 ARG B C 1
ATOM 2451 O O . ARG B 1 148 ? -4.465 37.217 3.669 1.00 33.52 148 ARG B O 1
ATOM 2459 N N . ASP B 1 149 ? -2.434 37.078 2.674 1.00 31.45 149 ASP B N 1
ATOM 2460 C CA . ASP B 1 149 ? -2.723 37.950 1.554 1.00 34.15 149 ASP B CA 1
ATOM 2461 C C . ASP B 1 149 ? -3.940 37.464 0.735 1.00 35.11 149 ASP B C 1
ATOM 2462 O O . ASP B 1 149 ? -4.752 38.254 0.253 1.00 33.12 149 ASP B O 1
ATOM 2467 N N . LEU B 1 150 ? -4.050 36.150 0.604 1.00 33.99 150 LEU B N 1
ATOM 2468 C CA . LEU B 1 150 ? -5.077 35.526 -0.220 1.00 32.95 150 LEU B CA 1
ATOM 2469 C C . LEU B 1 150 ? -6.362 35.301 0.570 1.00 33.95 150 LEU B C 1
ATOM 2470 O O . LEU B 1 150 ? -7.327 34.745 0.057 1.00 34.09 150 LEU B O 1
ATOM 2475 N N . GLY B 1 151 ? -6.368 35.683 1.837 1.00 31.67 151 GLY B N 1
ATOM 2476 C CA . GLY B 1 151 ? -7.589 35.532 2.629 1.00 36.12 151 GLY B CA 1
ATOM 2477 C C . GLY B 1 151 ? -7.765 34.156 3.253 1.00 35.96 151 GLY B C 1
ATOM 2478 O O . GLY B 1 151 ? -8.872 33.760 3.634 1.00 35.78 151 GLY B O 1
ATOM 2479 N N . GLN B 1 152 ? -6.675 33.436 3.438 1.00 34.63 152 GLN B N 1
ATOM 2480 C CA . GLN B 1 152 ? -6.768 32.045 3.876 1.00 35.45 152 GLN B CA 1
ATOM 2481 C C . GLN B 1 152 ? -6.452 31.863 5.374 1.00 38.65 152 GLN B C 1
ATOM 2482 O O . GLN B 1 152 ? -6.657 30.793 5.917 1.00 38.99 152 GLN B O 1
ATOM 2488 N N . LEU B 1 153 ? -5.940 32.887 6.032 1.00 35.48 153 LEU B N 1
ATOM 2489 C CA . LEU B 1 153 ? -5.711 32.789 7.476 1.00 36.93 153 LEU B CA 1
ATOM 2490 C C . LEU B 1 153 ? -6.901 33.303 8.246 1.00 38.06 153 LEU B C 1
ATOM 2491 O O . LEU B 1 153 ? -7.626 34.197 7.757 1.00 35.98 153 LEU B O 1
ATOM 2496 N N . ARG B 1 154 ? -7.080 32.791 9.463 1.00 35.80 154 ARG B N 1
ATOM 2497 C CA . ARG B 1 154 ? -8.107 33.323 10.351 1.00 36.74 154 ARG B CA 1
ATOM 2498 C C . ARG B 1 154 ? -7.927 34.803 10.705 1.00 39.63 154 ARG B C 1
ATOM 2499 O O . ARG B 1 154 ? -6.831 35.361 10.624 1.00 36.96 154 ARG B O 1
ATOM 2507 N N . GLU B 1 155 ? -9.024 35.447 11.109 1.00 38.82 155 GLU B N 1
ATOM 2508 C CA . GLU B 1 155 ? -8.967 36.859 11.434 1.00 43.28 155 GLU B CA 1
ATOM 2509 C C . GLU B 1 155 ? -7.959 37.116 12.550 1.00 41.23 155 GLU B C 1
ATOM 2510 O O . GLU B 1 155 ? -7.955 36.416 13.560 1.00 42.34 155 GLU B O 1
ATOM 2516 N N . GLY B 1 156 ? -7.096 38.107 12.360 1.00 40.66 156 GLY B N 1
ATOM 2517 C CA . GLY B 1 156 ? -6.117 38.445 13.385 1.00 42.28 156 GLY B CA 1
ATOM 2518 C C . GLY B 1 156 ? -4.881 37.538 13.416 1.00 42.47 156 GLY B C 1
ATOM 2519 O O . GLY B 1 156 ? -3.966 37.796 14.192 1.00 41.17 156 GLY B O 1
ATOM 2520 N N . ALA B 1 157 ? -4.839 36.482 12.586 1.00 40.26 157 ALA B N 1
ATOM 2521 C CA . ALA B 1 157 ? -3.651 35.578 12.549 1.00 41.75 157 ALA B CA 1
ATOM 2522 C C . ALA B 1 157 ? -2.380 36.295 12.041 1.00 42.17 157 ALA B C 1
ATOM 2523 O O . ALA B 1 157 ? -2.373 36.890 10.951 1.00 45.12 157 ALA B O 1
ATOM 2525 N N . ASP B 1 158 ? -1.296 36.168 12.789 1.00 40.04 158 ASP B N 1
ATOM 2526 C CA . ASP B 1 158 ? 0.009 36.795 12.430 1.00 39.46 158 ASP B CA 1
ATOM 2527 C C . ASP B 1 158 ? 0.869 35.700 11.787 1.00 39.67 158 ASP B C 1
ATOM 2528 O O . ASP B 1 158 ? 1.174 34.690 12.428 1.00 42.03 158 ASP B O 1
ATOM 2533 N N . PRO B 1 159 ? 1.244 35.864 10.504 1.00 40.30 159 PRO B N 1
ATOM 2534 C CA . PRO B 1 159 ? 1.973 34.798 9.815 1.00 40.61 159 PRO B CA 1
ATOM 2535 C C . PRO B 1 159 ? 3.268 34.467 10.534 1.00 38.44 159 PRO B C 1
ATOM 2536 O O . PRO B 1 159 ? 3.686 33.334 10.481 1.00 38.39 159 PRO B O 1
ATOM 2540 N N . LYS B 1 160 ? 3.905 35.447 11.162 1.00 40.55 160 LYS B N 1
ATOM 2541 C CA . LYS B 1 160 ? 5.150 35.186 11.909 1.00 39.50 160 LYS B CA 1
ATOM 2542 C C . LYS B 1 160 ? 4.943 34.242 13.094 1.00 40.24 160 LYS B C 1
ATOM 2543 O O . LYS B 1 160 ? 5.797 33.381 13.396 1.00 36.50 160 LYS B O 1
ATOM 2549 N N . ILE B 1 161 ? 3.826 34.434 13.783 1.00 38.74 161 ILE B N 1
ATOM 2550 C CA . ILE B 1 161 ? 3.521 33.633 14.947 1.00 38.56 161 ILE B CA 1
ATOM 2551 C C . ILE B 1 161 ? 3.082 32.258 14.488 1.00 39.18 161 ILE B C 1
ATOM 2552 O O . ILE B 1 161 ? 3.508 31.257 15.046 1.00 37.96 161 ILE B O 1
ATOM 2557 N N . ALA B 1 162 ? 2.248 32.204 13.459 1.00 37.61 162 ALA B N 1
ATOM 2558 C CA . ALA B 1 162 ? 1.866 30.935 12.851 1.00 37.92 162 ALA B CA 1
ATOM 2559 C C . ALA B 1 162 ? 3.083 30.155 12.436 1.00 36.89 162 ALA B C 1
ATOM 2560 O O . ALA B 1 162 ? 3.111 28.943 12.561 1.00 35.94 162 ALA B O 1
ATOM 2562 N N . ALA B 1 163 ? 4.056 30.830 11.824 1.00 35.04 163 ALA B N 1
ATOM 2563 C CA . ALA B 1 163 ? 5.229 30.085 11.335 1.00 34.60 163 ALA B CA 1
ATOM 2564 C C . ALA B 1 163 ? 6.019 29.506 12.543 1.00 34.00 163 ALA B C 1
ATOM 2565 O O . ALA B 1 163 ? 6.550 28.417 12.439 1.00 35.72 163 ALA B O 1
ATOM 2567 N N . ARG B 1 164 ? 6.177 30.254 13.626 1.00 34.57 164 ARG B N 1
ATOM 2568 C CA . ARG B 1 164 ? 6.860 29.698 14.809 1.00 36.53 164 ARG B CA 1
ATOM 2569 C C . ARG B 1 164 ? 6.176 28.451 15.375 1.00 35.58 164 ARG B C 1
ATOM 2570 O O . ARG B 1 164 ? 6.842 27.483 15.825 1.00 35.58 164 ARG B O 1
ATOM 2578 N N . MET B 1 165 ? 4.849 28.499 15.440 1.00 33.97 165 MET B N 1
ATOM 2579 C CA . MET B 1 165 ? 4.079 27.354 15.974 1.00 35.66 165 MET B CA 1
ATOM 2580 C C . MET B 1 165 ? 4.201 26.137 15.048 1.00 34.79 165 MET B C 1
ATOM 2581 O O . MET B 1 165 ? 4.349 24.998 15.484 1.00 34.56 165 MET B O 1
ATOM 2586 N N . LEU B 1 166 ? 4.199 26.373 13.747 1.00 35.28 166 LEU B N 1
ATOM 2587 C CA . LEU B 1 166 ? 4.353 25.283 12.791 1.00 37.13 166 LEU B CA 1
ATOM 2588 C C . LEU B 1 166 ? 5.737 24.668 12.863 1.00 35.55 166 LEU B C 1
ATOM 2589 O O . LEU B 1 166 ? 5.903 23.437 12.817 1.00 37.86 166 LEU B O 1
ATOM 2594 N N . HIS B 1 167 ? 6.732 25.530 13.009 1.00 36.05 167 HIS B N 1
ATOM 2595 C CA . HIS B 1 167 ? 8.081 25.067 13.139 1.00 38.54 167 HIS B CA 1
ATOM 2596 C C . HIS B 1 167 ? 8.284 24.307 14.442 1.00 39.07 167 HIS B C 1
ATOM 2597 O O . HIS B 1 167 ? 8.957 23.275 14.471 1.00 35.52 167 HIS B O 1
ATOM 2604 N N . ALA B 1 168 ? 7.750 24.829 15.547 1.00 34.86 168 ALA B N 1
ATOM 2605 C CA . ALA B 1 168 ? 7.776 24.077 16.790 1.00 35.99 168 ALA B CA 1
ATOM 2606 C C . ALA B 1 168 ? 7.075 22.716 16.655 1.00 37.01 168 ALA B C 1
ATOM 2607 O O . ALA B 1 168 ? 7.518 21.712 17.195 1.00 37.11 168 ALA B O 1
ATOM 2609 N N . THR B 1 169 ? 5.945 22.696 15.992 1.00 36.97 169 THR B N 1
ATOM 2610 C CA . THR B 1 169 ? 5.214 21.434 15.803 1.00 38.10 169 THR B CA 1
ATOM 2611 C C . THR B 1 169 ? 6.066 20.384 15.049 1.00 38.79 169 THR B C 1
ATOM 2612 O O . THR B 1 169 ? 6.179 19.246 15.479 1.00 38.31 169 THR B O 1
ATOM 2616 N N . VAL B 1 170 ? 6.688 20.798 13.947 1.00 38.25 170 VAL B N 1
ATOM 2617 C CA . VAL B 1 170 ? 7.512 19.913 13.149 1.00 39.75 170 VAL B CA 1
ATOM 2618 C C . VAL B 1 170 ? 8.686 19.393 13.954 1.00 38.97 170 VAL B C 1
ATOM 2619 O O . VAL B 1 170 ? 8.995 18.188 13.918 1.00 38.64 170 VAL B O 1
ATOM 2623 N N . LEU B 1 171 ? 9.368 20.296 14.645 1.00 36.84 171 LEU B N 1
ATOM 2624 C CA . LEU B 1 171 ? 10.539 19.922 15.441 1.00 35.61 171 LEU B CA 1
ATOM 2625 C C . LEU B 1 171 ? 10.193 18.933 16.533 1.00 34.35 171 LEU B C 1
ATOM 2626 O O . LEU B 1 171 ? 10.951 18.007 16.837 1.00 32.59 171 LEU B O 1
ATOM 2631 N N . GLY B 1 172 ? 9.047 19.148 17.180 1.00 34.06 172 GLY B N 1
ATOM 2632 C CA . GLY B 1 172 ? 8.615 18.266 18.279 1.00 33.31 172 GLY B CA 1
ATOM 2633 C C . GLY B 1 172 ? 8.218 16.884 17.781 1.00 30.22 172 GLY B C 1
ATOM 2634 O O . GLY B 1 172 ? 8.461 15.867 18.433 1.00 31.92 172 GLY B O 1
ATOM 2635 N N . VAL B 1 173 ? 7.622 16.821 16.618 1.00 34.87 173 VAL B N 1
ATOM 2636 C CA . VAL B 1 173 ? 7.307 15.487 16.095 1.00 34.33 173 VAL B CA 1
ATOM 2637 C C . VAL B 1 173 ? 8.608 14.796 15.740 1.00 34.03 173 VAL B C 1
ATOM 2638 O O . VAL B 1 173 ? 8.783 13.633 16.056 1.00 33.11 173 VAL B O 1
ATOM 2642 N N . LEU B 1 174 ? 9.506 15.484 15.042 1.00 33.58 174 LEU B N 1
ATOM 2643 C CA . LEU B 1 174 ? 10.809 14.858 14.667 1.00 35.46 174 LEU B CA 1
ATOM 2644 C C . LEU B 1 174 ? 11.577 14.343 15.855 1.00 35.62 174 LEU B C 1
ATOM 2645 O O . LEU B 1 174 ? 12.049 13.169 15.918 1.00 31.63 174 LEU B O 1
ATOM 2650 N N . HIS B 1 175 ? 11.708 15.222 16.844 1.00 32.53 175 HIS B N 1
ATOM 2651 C CA . HIS B 1 175 ? 12.422 14.840 18.046 1.00 34.56 175 HIS B CA 1
ATOM 2652 C C . HIS B 1 175 ? 11.702 13.746 18.809 1.00 33.14 175 HIS B C 1
ATOM 2653 O O . HIS B 1 175 ? 12.342 12.806 19.300 1.00 35.07 175 HIS B O 1
ATOM 2660 N N . GLY B 1 176 ? 10.378 13.795 18.887 1.00 31.70 176 GLY B N 1
ATOM 2661 C CA . GLY B 1 176 ? 9.671 12.722 19.619 1.00 31.42 176 GLY B CA 1
ATOM 2662 C C . GLY B 1 176 ? 9.798 11.357 18.927 1.00 33.18 176 GLY B C 1
ATOM 2663 O O . GLY B 1 176 ? 9.927 10.297 19.588 1.00 34.87 176 GLY B O 1
ATOM 2664 N N . ALA B 1 177 ? 9.746 11.369 17.596 1.00 34.17 177 ALA B N 1
ATOM 2665 C CA . ALA B 1 177 ? 9.929 10.136 16.812 1.00 35.77 177 ALA B CA 1
ATOM 2666 C C . ALA B 1 177 ? 11.375 9.630 16.950 1.00 36.10 177 ALA B C 1
ATOM 2667 O O . ALA B 1 177 ? 11.595 8.457 17.063 1.00 37.55 177 ALA B O 1
ATOM 2669 N N . MET B 1 178 ? 12.359 10.526 16.959 1.00 39.29 178 MET B N 1
ATOM 2670 C CA . MET B 1 178 ? 13.758 10.135 17.159 1.00 41.04 178 MET B CA 1
ATOM 2671 C C . MET B 1 178 ? 13.965 9.412 18.486 1.00 42.95 178 MET B C 1
ATOM 2672 O O . MET B 1 178 ? 14.690 8.387 18.562 1.00 41.85 178 MET B O 1
ATOM 2677 N N . VAL B 1 179 ? 13.359 9.938 19.553 1.00 41.63 179 VAL B N 1
ATOM 2678 C CA . VAL B 1 179 ? 13.477 9.295 20.871 1.00 41.80 179 VAL B CA 1
ATOM 2679 C C . VAL B 1 179 ? 12.685 7.985 21.013 1.00 41.59 179 VAL B C 1
ATOM 2680 O O . VAL B 1 179 ? 13.163 7.034 21.609 1.00 39.20 179 VAL B O 1
ATOM 2684 N N . GLU B 1 180 ? 11.480 7.925 20.472 1.00 43.22 180 GLU B N 1
ATOM 2685 C CA . GLU B 1 180 ? 10.651 6.735 20.657 1.00 47.37 180 GLU B CA 1
ATOM 2686 C C . GLU B 1 180 ? 9.626 6.605 19.547 1.00 48.11 180 GLU B C 1
ATOM 2687 O O . GLU B 1 180 ? 8.504 7.091 19.688 1.00 48.88 180 GLU B O 1
ATOM 2693 N N . PRO B 1 181 ? 9.990 5.947 18.433 1.00 49.29 181 PRO B N 1
ATOM 2694 C CA . PRO B 1 181 ? 9.021 5.844 17.315 1.00 50.69 181 PRO B CA 1
ATOM 2695 C C . PRO B 1 181 ? 7.710 5.136 17.689 1.00 51.93 181 PRO B C 1
ATOM 2696 O O . PRO B 1 181 ? 6.682 5.359 17.062 1.00 53.30 181 PRO B O 1
ATOM 2700 N N . GLU B 1 182 ? 7.736 4.298 18.712 1.00 53.99 182 GLU B N 1
ATOM 2701 C CA . GLU B 1 182 ? 6.519 3.616 19.122 1.00 55.93 182 GLU B CA 1
ATOM 2702 C C . GLU B 1 182 ? 5.515 4.550 19.822 1.00 55.58 182 GLU B C 1
ATOM 2703 O O . GLU B 1 182 ? 4.364 4.181 20.033 1.00 57.84 182 GLU B O 1
ATOM 2709 N N . LEU B 1 183 ? 5.939 5.748 20.198 1.00 52.53 183 LEU B N 1
ATOM 2710 C CA . LEU B 1 183 ? 5.000 6.691 20.795 1.00 51.35 183 LEU B CA 1
ATOM 2711 C C . LEU B 1 183 ? 4.748 7.894 19.893 1.00 48.61 183 LEU B C 1
ATOM 2712 O O . LEU B 1 183 ? 3.882 8.724 20.188 1.00 50.07 183 LEU B O 1
ATOM 2717 N N . MET B 1 184 ? 5.541 8.030 18.836 1.00 44.95 184 MET B N 1
ATOM 2718 C CA . MET B 1 184 ? 5.402 9.203 17.957 1.00 43.56 184 MET B CA 1
ATOM 2719 C C . MET B 1 184 ? 5.697 8.779 16.531 1.00 43.64 184 MET B C 1
ATOM 2720 O O . MET B 1 184 ? 6.851 8.615 16.132 1.00 44.92 184 MET B O 1
ATOM 2725 N N . ASP B 1 185 ? 4.635 8.600 15.767 1.00 41.77 185 ASP B N 1
ATOM 2726 C CA . ASP B 1 185 ? 4.761 8.070 14.440 1.00 37.77 185 ASP B CA 1
ATOM 2727 C C . ASP B 1 185 ? 4.817 9.215 13.475 1.00 37.23 185 ASP B C 1
ATOM 2728 O O . ASP B 1 185 ? 3.926 10.052 13.416 1.00 37.64 185 ASP B O 1
ATOM 2733 N N . LEU B 1 186 ? 5.926 9.267 12.761 1.00 37.20 186 LEU B N 1
ATOM 2734 C CA . LEU B 1 186 ? 6.247 10.354 11.886 1.00 37.79 186 LEU B CA 1
ATOM 2735 C C . LEU B 1 186 ? 5.103 10.616 10.925 1.00 36.50 186 LEU B C 1
ATOM 2736 O O . LEU B 1 186 ? 4.665 11.741 10.814 1.00 38.55 186 LEU B O 1
ATOM 2741 N N . LYS B 1 187 ? 4.573 9.585 10.259 1.00 32.72 187 LYS B N 1
ATOM 2742 C CA . LYS B 1 187 ? 3.533 9.867 9.294 1.00 35.00 187 LYS B CA 1
ATOM 2743 C C . LYS B 1 187 ? 2.191 10.193 9.946 1.00 36.47 187 LYS B C 1
ATOM 2744 O O . LYS B 1 187 ? 1.487 11.130 9.534 1.00 35.81 187 LYS B O 1
ATOM 2750 N N . ARG B 1 188 ? 1.819 9.383 10.927 1.00 33.52 188 ARG B N 1
ATOM 2751 C CA . ARG B 1 188 ? 0.491 9.496 11.514 1.00 34.76 188 ARG B CA 1
ATOM 2752 C C . ARG B 1 188 ? 0.408 10.647 12.469 1.00 34.00 188 ARG B C 1
ATOM 2753 O O . ARG B 1 188 ? -0.486 11.447 12.349 1.00 34.08 188 ARG B O 1
ATOM 2761 N N . ASP B 1 189 ? 1.341 10.735 13.412 1.00 33.92 189 ASP B N 1
ATOM 2762 C CA . ASP B 1 189 ? 1.358 11.884 14.342 1.00 34.50 189 ASP B CA 1
ATOM 2763 C C . ASP B 1 189 ? 1.829 13.165 13.726 1.00 35.75 189 ASP B C 1
ATOM 2764 O O . ASP B 1 189 ? 1.354 14.260 14.085 1.00 35.13 189 ASP B O 1
ATOM 2769 N N . GLY B 1 190 ? 2.726 13.057 12.729 1.00 35.86 190 GLY B N 1
ATOM 2770 C CA . GLY B 1 190 ? 3.160 14.214 12.003 1.00 31.90 190 GLY B CA 1
ATOM 2771 C C . GLY B 1 190 ? 1.962 14.878 11.336 1.00 35.99 190 GLY B C 1
ATOM 2772 O O . GLY B 1 190 ? 1.798 16.110 11.372 1.00 36.19 190 GLY B O 1
ATOM 2773 N N . MET B 1 191 ? 1.126 14.091 10.704 1.00 35.04 191 MET B N 1
ATOM 2774 C CA . MET B 1 191 ? -0.049 14.674 10.027 1.00 37.00 191 MET B CA 1
ATOM 2775 C C . MET B 1 191 ? -1.035 15.228 11.040 1.00 33.71 191 MET B C 1
ATOM 2776 O O . MET B 1 191 ? -1.602 16.289 10.824 1.00 36.30 191 MET B O 1
ATOM 2781 N N . LEU B 1 192 ? -1.296 14.478 12.108 1.00 34.71 192 LEU B N 1
ATOM 2782 C CA . LEU B 1 192 ? -2.228 14.967 13.129 1.00 34.08 192 LEU B CA 1
ATOM 2783 C C . LEU B 1 192 ? -1.761 16.297 13.675 1.00 34.41 192 LEU B C 1
ATOM 2784 O O . LEU B 1 192 ? -2.547 17.258 13.746 1.00 34.35 192 LEU B O 1
ATOM 2789 N N . ALA B 1 193 ? -0.476 16.381 14.032 1.00 32.26 193 ALA B N 1
ATOM 2790 C CA . ALA B 1 193 ? 0.094 17.627 14.637 1.00 36.61 193 ALA B CA 1
ATOM 2791 C C . ALA B 1 193 ? 0.087 18.802 13.664 1.00 37.64 193 ALA B C 1
ATOM 2792 O O . ALA B 1 193 ? -0.272 19.959 13.993 1.00 34.40 193 ALA B O 1
ATOM 2794 N N . LEU B 1 194 ? 0.521 18.522 12.446 1.00 37.20 194 LEU B N 1
ATOM 2795 C CA . LEU B 1 194 ? 0.457 19.561 11.416 1.00 39.18 194 LEU B CA 1
ATOM 2796 C C . LEU B 1 194 ? -0.952 20.117 11.162 1.00 38.46 194 LEU B C 1
ATOM 2797 O O . LEU B 1 194 ? -1.127 21.352 11.021 1.00 39.77 194 LEU B O 1
ATOM 2802 N N . ASP B 1 195 ? -1.928 19.218 11.032 1.00 37.12 195 ASP B N 1
ATOM 2803 C CA . ASP B 1 195 ? -3.310 19.636 10.799 1.00 38.06 195 ASP B CA 1
ATOM 2804 C C . ASP B 1 195 ? -3.890 20.436 11.989 1.00 37.75 195 ASP B C 1
ATOM 2805 O O . ASP B 1 195 ? -4.703 21.325 11.814 1.00 39.08 195 ASP B O 1
ATOM 2810 N N . MET B 1 196 ? -3.491 20.061 13.188 1.00 36.47 196 MET B N 1
ATOM 2811 C CA . MET B 1 196 ? -3.923 20.757 14.424 1.00 37.24 196 MET B CA 1
ATOM 2812 C C . MET B 1 196 ? -3.384 22.178 14.440 1.00 34.97 196 MET B C 1
ATOM 2813 O O . MET B 1 196 ? -4.101 23.160 14.676 1.00 34.17 196 MET B O 1
ATOM 2818 N N . THR B 1 197 ? -2.104 22.310 14.147 1.00 33.60 197 THR B N 1
ATOM 2819 C CA . THR B 1 197 ? -1.467 23.626 14.196 1.00 35.84 197 THR B CA 1
ATOM 2820 C C . THR B 1 197 ? -1.963 24.502 13.035 1.00 37.16 197 THR B C 1
ATOM 2821 O O . THR B 1 197 ? -2.307 25.677 13.213 1.00 38.14 197 THR B O 1
ATOM 2825 N N . LEU B 1 198 ? -2.043 23.934 11.851 1.00 35.58 198 LEU B N 1
ATOM 2826 C CA . LEU B 1 198 ? -2.568 24.687 10.752 1.00 37.53 198 LEU B CA 1
ATOM 2827 C C . LEU B 1 198 ? -4.020 25.166 11.041 1.00 38.74 198 LEU B C 1
ATOM 2828 O O . LEU B 1 198 ? -4.375 26.341 10.773 1.00 40.65 198 LEU B O 1
ATOM 2833 N N . ALA B 1 199 ? -4.858 24.262 11.538 1.00 35.75 199 ALA B N 1
ATOM 2834 C CA . ALA B 1 199 ? -6.239 24.609 11.868 1.00 37.03 199 ALA B CA 1
ATOM 2835 C C . ALA B 1 199 ? -6.354 25.759 12.876 1.00 37.94 199 ALA B C 1
ATOM 2836 O O . ALA B 1 199 ? -7.383 26.479 12.905 1.00 40.08 199 ALA B O 1
ATOM 2838 N N . ALA B 1 200 ? -5.337 25.947 13.711 1.00 36.53 200 ALA B N 1
ATOM 2839 C CA . ALA B 1 200 ? -5.359 27.081 14.643 1.00 38.69 200 ALA B CA 1
ATOM 2840 C C . ALA B 1 200 ? -5.270 28.426 13.911 1.00 36.11 200 ALA B C 1
ATOM 2841 O O . ALA B 1 200 ? -5.713 29.428 14.444 1.00 34.70 200 ALA B O 1
ATOM 2843 N N . TYR B 1 201 ? -4.625 28.467 12.748 1.00 36.29 201 TYR B N 1
ATOM 2844 C CA . TYR B 1 201 ? -4.366 29.763 12.095 1.00 37.57 201 TYR B CA 1
ATOM 2845 C C . TYR B 1 201 ? -5.005 29.871 10.732 1.00 36.38 201 TYR B C 1
ATOM 2846 O O . TYR B 1 201 ? -5.077 30.945 10.188 1.00 34.62 201 TYR B O 1
ATOM 2855 N N . VAL B 1 202 ? -5.410 28.745 10.174 1.00 34.32 202 VAL B N 1
ATOM 2856 C CA . VAL B 1 202 ? -5.950 28.724 8.807 1.00 36.64 202 VAL B CA 1
ATOM 2857 C C . VAL B 1 202 ? -7.475 28.554 8.825 1.00 37.32 202 VAL B C 1
ATOM 2858 O O . VAL B 1 202 ? -8.014 27.757 9.585 1.00 32.82 202 VAL B O 1
ATOM 2862 N N . LYS B 1 203 ? -8.165 29.264 7.944 1.00 36.92 203 LYS B N 1
ATOM 2863 C CA . LYS B 1 203 ? -9.629 29.139 7.887 1.00 38.04 203 LYS B CA 1
ATOM 2864 C C . LYS B 1 203 ? -10.087 27.752 7.463 1.00 38.56 203 LYS B C 1
ATOM 2865 O O . LYS B 1 203 ? -9.424 27.060 6.673 1.00 34.83 203 LYS B O 1
ATOM 2871 N N . ASP B 1 204 ? -11.262 27.357 7.953 1.00 40.03 204 ASP B N 1
ATOM 2872 C CA . ASP B 1 204 ? -11.846 26.082 7.544 1.00 42.74 204 ASP B CA 1
ATOM 2873 C C . ASP B 1 204 ? -12.047 26.094 6.034 1.00 42.55 204 ASP B C 1
ATOM 2874 O O . ASP B 1 204 ? -12.314 27.140 5.453 1.00 39.86 204 ASP B O 1
ATOM 2879 N N . GLY B 1 205 ? -11.824 24.945 5.397 1.00 42.29 205 GLY B N 1
ATOM 2880 C CA . GLY B 1 205 ? -12.052 24.789 3.963 1.00 45.28 205 GLY B CA 1
ATOM 2881 C C . GLY B 1 205 ? -10.919 25.150 3.013 1.00 45.55 205 GLY B C 1
ATOM 2882 O O . GLY B 1 205 ? -11.096 25.101 1.808 1.00 47.93 205 GLY B O 1
ATOM 2883 N N . VAL B 1 206 ? -9.774 25.551 3.551 1.00 44.21 206 VAL B N 1
ATOM 2884 C CA . VAL B 1 206 ? -8.602 25.880 2.735 1.00 41.80 206 VAL B CA 1
ATOM 2885 C C . VAL B 1 206 ? -7.837 24.607 2.299 1.00 42.96 206 VAL B C 1
ATOM 2886 O O . VAL B 1 206 ? -7.311 24.528 1.177 1.00 44.84 206 VAL B O 1
ATOM 2890 N N . PHE B 1 207 ? -7.774 23.618 3.189 1.00 42.27 207 PHE B N 1
ATOM 2891 C CA . PHE B 1 207 ? -7.188 22.323 2.824 1.00 41.88 207 PHE B CA 1
ATOM 2892 C C . PHE B 1 207 ? -8.039 21.232 3.451 1.00 42.38 207 PHE B C 1
ATOM 2893 O O . PHE B 1 207 ? -8.862 21.481 4.353 1.00 41.05 207 PHE B O 1
ATOM 2901 N N . VAL B 1 208 ? -7.825 20.018 2.968 1.00 40.17 208 VAL B N 1
ATOM 2902 C CA . VAL B 1 208 ? -8.524 18.853 3.471 1.00 41.87 208 VAL B CA 1
ATOM 2903 C C . VAL B 1 208 ? -7.669 18.176 4.549 1.00 42.08 208 VAL B C 1
ATOM 2904 O O . VAL B 1 208 ? -6.629 17.613 4.231 1.00 44.18 208 VAL B O 1
ATOM 2908 N N . PRO B 1 209 ? -8.122 18.208 5.813 1.00 40.83 209 PRO B N 1
ATOM 2909 C CA . PRO B 1 209 ? -7.319 17.647 6.879 1.00 41.64 209 PRO B CA 1
ATOM 2910 C C . PRO B 1 209 ? -7.340 16.122 6.789 1.00 40.03 209 PRO B C 1
ATOM 2911 O O . PRO B 1 209 ? -8.241 15.555 6.175 1.00 38.96 209 PRO B O 1
ATOM 2915 N N . GLY B 1 210 ? -6.331 15.476 7.357 1.00 38.05 210 GLY B N 1
ATOM 2916 C CA . GLY B 1 210 ? -6.371 13.998 7.464 1.00 38.42 210 GLY B CA 1
ATOM 2917 C C . GLY B 1 210 ? -5.947 13.276 6.206 1.00 41.74 210 GLY B C 1
ATOM 2918 O O . GLY B 1 210 ? -5.790 12.048 6.208 1.00 41.48 210 GLY B O 1
ATOM 2919 N N . THR B 1 211 ? -5.733 13.975 5.102 1.00 40.52 211 THR B N 1
ATOM 2920 C CA . THR B 1 211 ? -5.369 13.191 3.934 1.00 44.43 211 THR B CA 1
ATOM 2921 C C . THR B 1 211 ? -4.009 13.608 3.400 1.00 43.94 211 THR B C 1
ATOM 2922 O O . THR B 1 211 ? -3.543 14.684 3.680 1.00 41.35 211 THR B O 1
ATOM 2926 N N . VAL B 1 212 ? -3.335 12.708 2.691 1.00 40.67 212 VAL B N 1
ATOM 2927 C CA . VAL B 1 212 ? -2.057 13.059 2.092 1.00 40.08 212 VAL B CA 1
ATOM 2928 C C . VAL B 1 212 ? -2.363 13.720 0.757 1.00 40.71 212 VAL B C 1
ATOM 2929 O O . VAL B 1 212 ? -3.086 13.150 -0.060 1.00 40.62 212 VAL B O 1
ATOM 2933 N N . PRO B 1 213 ? -1.846 14.932 0.532 1.00 43.18 213 PRO B N 1
ATOM 2934 C CA . PRO B 1 213 ? -2.156 15.573 -0.718 1.00 43.31 213 PRO B CA 1
ATOM 2935 C C . PRO B 1 213 ? -1.283 15.075 -1.862 1.00 44.83 213 PRO B C 1
ATOM 2936 O O . PRO B 1 213 ? -0.291 14.354 -1.646 1.00 42.14 213 PRO B O 1
ATOM 2940 N N . GLU B 1 214 ? -1.682 15.410 -3.075 1.00 40.62 214 GLU B N 1
ATOM 2941 C CA . GLU B 1 214 ? -0.888 15.114 -4.241 1.00 45.52 214 GLU B CA 1
ATOM 2942 C C . GLU B 1 214 ? 0.497 15.805 -4.210 1.00 48.92 214 GLU B C 1
ATOM 2943 O O . GLU B 1 214 ? 0.674 16.827 -3.547 1.00 49.27 214 GLU B O 1
ATOM 2949 N N . PRO B 1 215 ? 1.463 15.270 -4.982 1.00 52.82 215 PRO B N 1
ATOM 2950 C CA . PRO B 1 215 ? 2.777 15.889 -5.154 1.00 54.34 215 PRO B CA 1
ATOM 2951 C C . PRO B 1 215 ? 2.726 17.228 -5.903 1.00 55.30 215 PRO B C 1
ATOM 2952 O O . PRO B 1 215 ? 1.966 17.367 -6.865 1.00 54.02 215 PRO B O 1
ATOM 2956 N N . LEU B 1 216 ? 3.568 18.172 -5.488 1.00 55.75 216 LEU B N 1
ATOM 2957 C CA . LEU B 1 216 ? 3.653 19.504 -6.109 1.00 57.12 216 LEU B CA 1
ATOM 2958 C C . LEU B 1 216 ? 4.209 19.578 -7.554 1.00 57.85 216 LEU B C 1
ATOM 2959 O O . LEU B 1 216 ? 4.670 18.589 -8.133 1.00 58.05 216 LEU B O 1
#

Organism: Stenotrophomonas maltophilia (NCBI:txid40324)

B-factor: mean 41.42, std 7.47, range [18.59, 84.07]